Protein AF-A0AA39T0D4-F1 (afdb_monomer)

pLDDT: mean 77.13, std 17.24, range [27.09, 98.38]

Nearest PDB structures (foldseek):
  3tl8-assembly2_D  TM=9.000E-01  e=6.029E-22  Arabidopsis thaliana
  5lpy-assembly1_A  TM=8.935E-01  e=1.250E-21  Arabidopsis thaliana
  5lpz-assembly1_A  TM=9.012E-01  e=6.725E-21  Arabidopsis thaliana
  3ulz-assembly1_A  TM=8.848E-01  e=1.645E-19  Arabidopsis thaliana
  4gt4-assembly2_B  TM=6.375E-01  e=2.113E-09  Homo sapiens

Secondary structure (DSSP, 8-state):
-HHHHHHHHHHHHHHHHHHHHHHHHHHHHHHHHHTT-----EE--HHHHHHHTTTT-GGGEEEE-SSEEEEEEEETTEEEEEEEE-TTSTTHHHHHHHHHHHHTT---TTBPPEEEEE-SSSS-EEEE---SS-BHHHHHH-TTSTTS----HHHHHHHHHHHHHHHHHHHHSSSS-EE----SGGGEEE-TT--EEE--GGG-EEPPTT-S-EE----S-TTTS-HHHHHH-EE-HHHHHHHHHHHHHHHHH---SB-HHHHHTT---BHHHHHHHHHHTT-GGGGS-HHHHHHHTT-HHHHHHHHHHHHHHH--EEHHHHHH-TTSTT-PPPPHHHHHHHHHHHHHHHHHHHHSSSS-EE----SGGGEEE-TTS--EEE---TT-EEPPTT-SSEE-SS-S--STTS-HHHHHT-EE-HHHHHHHHHHHHHHHHH---S------S------HHHHHHHHHHHHT--EEEEE-SSSSSEEEEEE---

Sequence (490 aa):
MDSFLRKKEYWEKPKKLAFMKNGAILLEKLIASSDGKYNPIRSFSAKEMKRATNNYDAQKVIKTDSLYELYKGFLQDRPVSVMKFKADQGYAKEESFNNIVFASQMCQKNAMKLIGCCLETQLPILVFESIEYGTLADRIYSPRKPCFEPLLLKHRLKIAMEIANVVTYLHIGFTRPIVFRAIKPSNILFDEESVAKLFDFSLCMSIPEGETYIKDKVRGTPGLIAPEYMGKGVLNEKSDVFSFGVFLFVLLTGQRIADPARREAGDEYFLLDHVRKYNERKKFDEIIDPIIVGVVQSCQEKQKQLQDFKDLAWYNSTLADHIHSPHQPHFEPLLWTHRLKIASERADATAHLHIGFSRPIVFGDINPSKILLDENCNVAKLFDFSLAESIPKGETHINDAMPRCMSGYVAPECVYLGIVNEKCDVYGFGVLLFVLLTGRRILKISGHETGDDYWLLDYVNKYNENKQYCWRWTMSQNNGAISSFQGACL

Foldseek 3Di:
DVVVVVVVCVVVVLLVVQLVVQVVVLQVLLCVAPVVDFADADEDAPVQLCQFQVNVDPVQFLDDDPFWTWGFGAGPNATKIKIDTDPPDPLNQLLLSQQCNVLRRDPAPQAWHWHHWYRSDPHIMTITHDFDAGWQLCCLQVVPPPPDDHCAPVNLVQQLVSVVVRLVCQQPVDPFRKAQQEPDRNQWTAHPVRRTHGHRSSPIDTADPPDAWDQDDDDHDPLLADPCCVVGSTDHSLSVLSSSLLVLLCSFQSDDQFDPVCVVVVHGDGSVVVCVVCVVVVNNVVRGHPSHVVVQVVDPVSVVVSVVSNQSSQFSDFQCCQLQCPPDPPHDRDDLVLLVQLLVLLVVVLVCQQPVDPFRKFQLAQARRQWTAGPVSRDTDGDDSVVIDTADPPDQWDQAVDNPDPALLADPCCHPVVTGHSVRSVSSSVVRNVSSVPSDGQDDPDPDPDDDPQRPQNVVVVVCVVPVAPFDFDDDPPPRDRPDTDHDDD

Mean predicted aligned error: 14.92 Å

InterPro domains:
  IPR000719 Protein kinase domain [PF00069] (93-263)
  IPR000719 Protein kinase domain [PF00069] (341-445)
  IPR000719 Protein kinase domain [PS50011] (27-315)
  IPR011009 Protein kinase-like domain superfamily [SSF56112] (39-264)
  IPR011009 Protein kinase-like domain superfamily [SSF56112] (316-448)
  IPR045274 Receptor-like kinase WAK-like [PTHR27005] (13-313)

Solvent-accessible surface area (backbone atoms only — not comparable to full-atom values): 27218 Å² total; per-residue (Å²): 111,70,70,57,52,52,52,51,52,61,66,43,50,61,30,53,51,29,28,53,55,46,47,50,55,45,51,55,48,30,35,75,74,44,77,59,63,61,52,83,63,43,82,46,51,62,67,54,56,33,59,25,27,64,65,68,36,76,90,35,53,74,44,81,56,98,43,32,38,32,27,52,26,42,58,95,90,36,67,24,28,38,37,40,60,42,90,90,41,89,60,32,60,63,26,47,48,34,22,52,52,52,33,30,60,63,89,48,92,26,39,55,50,53,49,24,38,21,37,40,39,100,57,52,32,39,31,30,55,50,68,65,68,52,30,45,39,56,52,51,71,43,54,79,47,92,91,49,82,74,77,35,58,71,53,45,53,50,41,52,52,34,49,47,54,43,53,50,41,35,43,68,69,43,102,42,35,35,31,49,60,53,71,46,47,78,30,28,33,21,34,89,85,68,48,48,20,44,45,75,38,36,68,42,43,66,33,54,87,96,52,86,51,38,84,49,82,79,75,64,54,82,75,39,59,28,67,61,26,71,76,68,23,47,42,39,63,63,37,39,52,44,12,45,23,50,42,43,47,31,63,50,30,42,51,59,53,53,46,68,71,44,43,75,71,73,39,91,52,38,41,66,62,54,51,48,60,28,46,79,67,75,40,49,76,80,55,44,28,64,73,35,52,76,64,30,81,78,38,72,68,51,44,49,52,52,50,54,53,54,53,52,36,50,40,76,44,31,43,35,58,37,42,65,37,81,81,47,98,82,47,71,71,70,51,69,70,40,46,53,49,41,54,49,50,46,52,53,53,52,47,42,36,43,69,68,44,102,45,34,35,31,55,70,66,47,42,44,77,32,25,34,21,33,89,79,54,74,49,62,44,84,53,83,64,86,65,42,44,66,40,52,93,94,52,86,47,39,84,38,97,59,61,93,58,97,52,85,37,57,29,67,54,33,65,78,68,17,46,42,35,66,62,36,36,52,43,3,46,53,47,39,51,50,30,63,73,66,43,50,80,80,73,78,92,64,99,60,99,68,94,71,90,67,48,73,67,53,51,51,49,59,52,26,75,76,61,84,48,64,67,53,85,53,80,46,91,78,80,84,48,83,74,53,84,55,71,74,85,128

Radius of gyration: 26.79 Å; Cα contacts (8 Å, |Δi|>4): 760; chains: 1; bounding box: 59×56×99 Å

Structure (mmCIF, N/CA/C/O backbone):
data_AF-A0AA39T0D4-F1
#
_entry.id   AF-A0AA39T0D4-F1
#
loop_
_atom_site.group_PDB
_atom_site.id
_atom_site.type_symbol
_atom_site.label_atom_id
_atom_site.label_alt_id
_atom_site.label_comp_id
_atom_site.label_asym_id
_atom_site.label_entity_id
_atom_site.label_seq_id
_atom_site.pdbx_PDB_ins_code
_atom_site.Cartn_x
_atom_site.Cartn_y
_atom_site.Cartn_z
_atom_site.occupancy
_atom_site.B_iso_or_equiv
_atom_site.auth_seq_id
_atom_site.auth_comp_id
_atom_site.auth_asym_id
_atom_site.auth_atom_id
_atom_site.pdbx_PDB_model_num
ATOM 1 N N . MET A 1 1 ? 26.518 -5.401 -47.104 1.00 53.00 1 MET A N 1
ATOM 2 C CA . MET A 1 1 ? 26.714 -5.941 -45.736 1.00 53.00 1 MET A CA 1
ATOM 3 C C . MET A 1 1 ? 27.213 -4.861 -44.776 1.00 53.00 1 MET A C 1
ATOM 5 O O . MET A 1 1 ? 26.602 -4.642 -43.740 1.00 53.00 1 MET A O 1
ATOM 9 N N . ASP A 1 2 ? 28.230 -4.100 -45.176 1.00 59.28 2 ASP A N 1
ATOM 10 C CA . ASP A 1 2 ? 28.912 -3.102 -44.341 1.00 59.28 2 ASP A CA 1
ATOM 11 C C . ASP A 1 2 ? 28.057 -1.870 -43.944 1.00 59.28 2 ASP A C 1
ATOM 13 O O . ASP A 1 2 ? 28.110 -1.391 -42.814 1.00 59.28 2 ASP A O 1
ATOM 17 N N . SER A 1 3 ? 27.164 -1.392 -44.824 1.00 55.56 3 SER A N 1
ATOM 18 C CA . SER A 1 3 ? 26.207 -0.313 -44.493 1.00 55.56 3 SER A CA 1
ATOM 19 C C . SER A 1 3 ? 25.084 -0.760 -43.544 1.00 55.56 3 SER A C 1
ATOM 21 O O . SER A 1 3 ? 24.571 0.042 -42.764 1.00 55.56 3 SER A O 1
ATOM 23 N N . PHE A 1 4 ? 24.715 -2.044 -43.585 1.00 50.25 4 PHE A N 1
ATOM 24 C CA . PHE A 1 4 ? 23.708 -2.639 -42.706 1.00 50.25 4 PHE A CA 1
ATOM 25 C C . PHE A 1 4 ? 24.272 -2.861 -41.300 1.00 50.25 4 PHE A C 1
ATOM 27 O O . PHE A 1 4 ? 23.603 -2.554 -40.316 1.00 50.25 4 PHE A O 1
ATOM 34 N N . LEU A 1 5 ? 25.527 -3.314 -41.206 1.00 53.44 5 LEU A N 1
ATOM 35 C CA . LEU A 1 5 ? 26.251 -3.442 -39.941 1.00 53.44 5 LEU A CA 1
ATOM 36 C C . LEU A 1 5 ? 26.474 -2.074 -39.284 1.00 53.44 5 LEU A C 1
ATOM 38 O O . LEU A 1 5 ? 26.110 -1.913 -38.123 1.00 53.44 5 LEU A O 1
ATOM 42 N N . ARG A 1 6 ? 26.912 -1.057 -40.043 1.00 53.88 6 ARG A N 1
ATOM 43 C CA . ARG A 1 6 ? 27.035 0.326 -39.541 1.00 53.88 6 ARG A CA 1
ATOM 44 C C . ARG A 1 6 ? 25.703 0.913 -39.060 1.00 53.88 6 ARG A C 1
ATOM 46 O O . ARG A 1 6 ? 25.658 1.541 -38.006 1.00 53.88 6 ARG A O 1
ATOM 53 N N . LYS A 1 7 ? 24.596 0.678 -39.780 1.00 53.47 7 LYS A N 1
ATOM 54 C CA . LYS A 1 7 ? 23.250 1.089 -39.333 1.00 53.47 7 LYS A CA 1
ATOM 55 C C . LYS A 1 7 ? 22.827 0.361 -38.056 1.00 53.47 7 LYS A C 1
ATOM 57 O O . LYS A 1 7 ? 22.316 1.002 -37.144 1.00 53.47 7 LYS A O 1
ATOM 62 N N . LYS A 1 8 ? 23.044 -0.954 -37.967 1.00 55.91 8 LYS A N 1
ATOM 63 C CA . LYS A 1 8 ? 22.734 -1.748 -36.767 1.00 55.91 8 LYS A CA 1
ATOM 64 C C . LYS A 1 8 ? 23.518 -1.237 -35.555 1.00 55.91 8 LYS A C 1
ATOM 66 O O . LYS A 1 8 ? 22.934 -1.011 -34.505 1.00 55.91 8 LYS A O 1
ATOM 71 N N . GLU A 1 9 ? 24.810 -0.987 -35.722 1.00 58.66 9 GLU A N 1
ATOM 72 C CA . GLU A 1 9 ? 25.691 -0.485 -34.668 1.00 58.66 9 GLU A CA 1
ATOM 73 C C . GLU A 1 9 ? 25.306 0.932 -34.205 1.00 58.66 9 GLU A C 1
ATOM 75 O O . GLU A 1 9 ? 25.313 1.220 -33.009 1.00 58.66 9 GLU A O 1
ATOM 80 N N . TYR A 1 10 ? 24.878 1.798 -35.129 1.00 63.59 10 TYR A N 1
ATOM 81 C CA . TYR A 1 10 ? 24.365 3.135 -34.819 1.00 63.59 10 TYR A CA 1
ATOM 82 C C . TYR A 1 10 ? 23.100 3.102 -33.941 1.00 63.59 10 TYR A C 1
ATOM 84 O O . TYR A 1 10 ? 22.994 3.882 -32.999 1.00 63.59 10 TYR A O 1
ATOM 92 N N . TRP A 1 11 ? 22.168 2.173 -34.192 1.00 57.81 11 TRP A N 1
ATOM 93 C CA . TRP A 1 11 ? 20.933 2.028 -33.400 1.00 57.81 11 TRP A CA 1
ATOM 94 C C . TRP A 1 11 ? 21.120 1.279 -32.069 1.00 57.81 11 TRP A C 1
ATOM 96 O O . TRP A 1 11 ? 20.296 1.424 -31.165 1.00 57.81 11 TRP A O 1
ATOM 106 N N . GLU A 1 12 ? 22.185 0.488 -31.931 1.00 70.88 12 GLU A N 1
ATOM 107 C CA . GLU A 1 12 ? 22.509 -0.254 -30.704 1.00 70.88 12 GLU A CA 1
ATOM 108 C C . GLU A 1 12 ? 23.327 0.580 -29.701 1.00 70.88 12 GLU A C 1
ATOM 110 O O . GLU A 1 12 ? 23.185 0.403 -28.489 1.00 70.88 12 GLU A O 1
ATOM 115 N N . LYS A 1 13 ? 24.127 1.551 -30.170 1.00 76.62 13 LYS A N 1
ATOM 116 C CA . LYS A 1 13 ? 24.929 2.437 -29.304 1.00 76.62 13 LYS A CA 1
ATOM 117 C C . LYS A 1 13 ? 24.102 3.176 -28.231 1.00 76.62 13 LYS A C 1
ATOM 119 O O . LYS A 1 13 ? 24.486 3.096 -27.062 1.00 76.62 13 LYS A O 1
ATOM 124 N N . PRO A 1 14 ? 22.970 3.839 -28.548 1.00 80.06 14 PRO A N 1
ATOM 125 C CA . PRO A 1 14 ? 22.161 4.531 -27.541 1.00 80.06 14 PRO A CA 1
ATOM 126 C C . PRO A 1 14 ? 21.545 3.588 -26.503 1.00 80.06 14 PRO A C 1
ATOM 128 O O . PRO A 1 14 ? 21.518 3.920 -25.322 1.00 80.06 14 PRO A O 1
ATOM 131 N N . LYS A 1 15 ? 21.096 2.395 -26.922 1.00 83.12 15 LYS A N 1
ATOM 132 C CA . LYS A 1 15 ? 20.523 1.388 -26.014 1.00 83.12 15 LYS A CA 1
ATOM 133 C C . LYS A 1 15 ? 21.564 0.859 -25.042 1.00 83.12 15 LYS A C 1
ATOM 135 O O . LYS A 1 15 ? 21.300 0.781 -23.849 1.00 83.12 15 LYS A O 1
ATOM 140 N N . LYS A 1 16 ? 22.761 0.542 -25.546 1.00 86.00 16 LYS A N 1
ATOM 141 C CA . LYS A 1 16 ? 23.883 0.083 -24.722 1.00 86.00 16 LYS A CA 1
ATOM 142 C C . LYS A 1 16 ? 24.300 1.156 -23.715 1.00 86.00 16 LYS A C 1
ATOM 144 O O . LYS A 1 16 ? 24.549 0.837 -22.557 1.00 86.00 16 LYS A O 1
ATOM 149 N N . LEU A 1 17 ? 24.322 2.424 -24.129 1.00 88.56 17 LEU A N 1
ATOM 150 C CA . LEU A 1 17 ? 24.608 3.544 -23.231 1.00 88.56 17 LEU A CA 1
ATOM 151 C C . LEU A 1 17 ? 23.532 3.699 -22.145 1.00 88.56 17 LEU A C 1
ATOM 153 O O . LEU A 1 17 ? 23.874 3.848 -20.974 1.00 88.56 17 LEU A O 1
ATOM 157 N N . ALA A 1 18 ? 22.250 3.635 -22.518 1.00 90.94 18 ALA A N 1
ATOM 158 C CA . ALA A 1 18 ? 21.138 3.682 -21.570 1.00 90.94 18 ALA A CA 1
ATOM 159 C C . ALA A 1 18 ? 21.193 2.511 -20.582 1.00 90.94 18 ALA A C 1
ATOM 161 O O . ALA A 1 18 ? 21.116 2.739 -19.380 1.00 90.94 18 ALA A O 1
ATOM 162 N N . PHE A 1 19 ? 21.431 1.292 -21.072 1.00 93.25 19 PHE A N 1
ATOM 163 C CA . PHE A 1 19 ? 21.577 0.096 -20.247 1.00 93.25 19 PHE A CA 1
ATOM 164 C C . PHE A 1 19 ? 22.686 0.255 -19.204 1.00 93.25 19 PHE A C 1
ATOM 166 O O . PHE A 1 19 ? 22.437 0.046 -18.021 1.00 93.25 19 PHE A O 1
ATOM 173 N N . MET A 1 20 ? 23.884 0.687 -19.614 1.00 93.88 20 MET A N 1
ATOM 174 C CA . MET A 1 20 ? 25.002 0.889 -18.684 1.00 93.88 20 MET A CA 1
ATO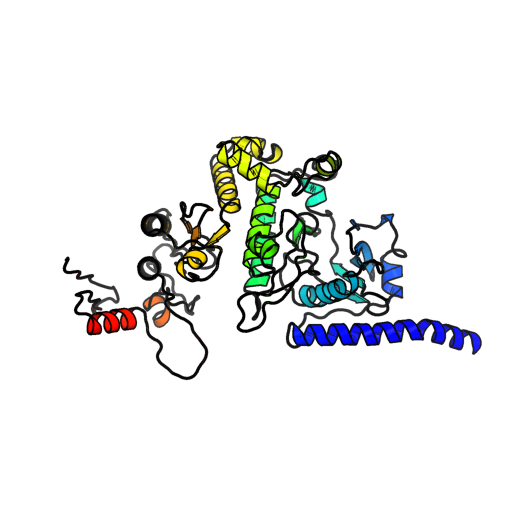M 175 C C . MET A 1 20 ? 24.698 1.986 -17.658 1.00 93.88 20 MET A C 1
ATOM 177 O O . MET A 1 20 ? 24.920 1.796 -16.466 1.00 93.88 20 MET A O 1
ATOM 181 N N . LYS A 1 21 ? 24.151 3.123 -18.105 1.00 95.06 21 LYS A N 1
ATOM 182 C CA . LYS A 1 21 ? 23.824 4.257 -17.232 1.00 95.06 21 LYS A CA 1
ATOM 183 C C . LYS A 1 21 ? 22.730 3.911 -16.223 1.00 95.06 21 LYS A C 1
ATOM 185 O O . LYS A 1 21 ? 22.869 4.197 -15.039 1.00 95.06 21 LYS A O 1
ATOM 190 N N . ASN A 1 22 ? 21.636 3.321 -16.691 1.00 95.94 22 ASN A N 1
ATOM 191 C CA . ASN A 1 22 ? 20.515 2.937 -15.845 1.00 95.94 22 ASN A CA 1
ATOM 192 C C . ASN A 1 22 ? 20.901 1.777 -14.922 1.00 95.94 22 ASN A C 1
ATOM 194 O O . ASN A 1 22 ? 20.525 1.786 -13.756 1.00 95.94 22 ASN A O 1
ATOM 198 N N . GLY A 1 23 ? 21.689 0.820 -15.417 1.00 95.69 23 GLY A N 1
ATOM 199 C CA . GLY A 1 23 ? 22.236 -0.276 -14.622 1.00 95.69 23 GLY A CA 1
ATOM 200 C C . GLY A 1 23 ? 23.109 0.216 -13.470 1.00 95.69 23 GLY A C 1
ATOM 201 O O . GLY A 1 23 ? 22.925 -0.248 -12.351 1.00 95.69 23 GLY A O 1
ATOM 202 N N . ALA A 1 24 ? 23.984 1.199 -13.711 1.00 95.94 24 ALA A N 1
ATOM 203 C CA . ALA A 1 24 ? 24.801 1.805 -12.659 1.00 95.94 24 ALA A CA 1
ATOM 204 C C . ALA A 1 24 ? 23.938 2.459 -11.564 1.00 95.94 24 ALA A C 1
ATOM 206 O O . ALA A 1 24 ? 24.092 2.133 -10.392 1.00 95.94 24 ALA A O 1
ATOM 207 N N . ILE A 1 25 ? 22.961 3.293 -11.951 1.00 96.06 25 ILE A N 1
ATOM 208 C CA . ILE A 1 25 ? 22.042 3.955 -11.004 1.00 96.06 25 ILE A CA 1
ATOM 209 C C . ILE A 1 25 ? 21.248 2.927 -10.187 1.00 96.06 25 ILE A C 1
ATOM 211 O O . ILE A 1 25 ? 21.079 3.081 -8.978 1.00 96.06 25 ILE A O 1
ATOM 215 N N . LEU A 1 26 ? 20.726 1.887 -10.846 1.00 96.06 26 LEU A N 1
ATOM 216 C CA . LEU A 1 26 ? 19.963 0.843 -10.172 1.00 96.06 26 LEU A CA 1
ATOM 217 C C . LEU A 1 26 ? 20.837 0.081 -9.170 1.00 96.06 26 LEU A C 1
ATOM 219 O O . LEU A 1 26 ? 20.406 -0.144 -8.043 1.00 96.06 26 LEU A O 1
ATOM 223 N N . LEU A 1 27 ? 22.056 -0.289 -9.569 1.00 94.88 27 LEU A N 1
ATOM 224 C CA . LEU A 1 27 ? 22.991 -1.014 -8.716 1.00 94.88 27 LEU A CA 1
ATOM 225 C C . LEU A 1 27 ? 23.374 -0.196 -7.477 1.00 94.88 27 LEU A C 1
ATOM 227 O O . LEU A 1 27 ? 23.291 -0.715 -6.368 1.00 94.88 27 LEU A O 1
ATOM 231 N N . GLU A 1 28 ? 23.715 1.084 -7.648 1.00 95.69 28 GLU A N 1
ATOM 232 C CA . GLU A 1 28 ? 24.007 2.000 -6.536 1.00 95.69 28 GLU A CA 1
ATOM 233 C C . GLU A 1 28 ? 22.840 2.068 -5.542 1.00 95.69 28 GLU A C 1
ATOM 235 O O . GLU A 1 28 ? 23.039 1.942 -4.333 1.00 95.69 28 GLU A O 1
ATOM 240 N N . LYS A 1 29 ? 21.603 2.199 -6.040 1.00 94.56 29 LYS A N 1
ATOM 241 C CA . LYS A 1 29 ? 20.411 2.243 -5.182 1.00 94.56 29 LYS A CA 1
ATOM 242 C C . LYS A 1 29 ? 20.121 0.915 -4.478 1.00 94.56 29 LYS A C 1
ATOM 244 O O . LYS A 1 29 ? 19.723 0.934 -3.317 1.00 94.56 29 LYS A O 1
ATOM 249 N N . LEU A 1 30 ? 20.310 -0.225 -5.145 1.00 92.75 30 LEU A N 1
ATOM 250 C CA . LEU A 1 30 ? 20.132 -1.548 -4.532 1.00 92.75 30 LEU A CA 1
ATOM 251 C C . LEU A 1 30 ? 21.148 -1.781 -3.408 1.00 92.75 30 LEU A C 1
ATOM 253 O O . LEU A 1 30 ? 20.776 -2.276 -2.341 1.00 92.75 30 LEU A O 1
ATOM 257 N N . ILE A 1 31 ? 22.405 -1.375 -3.617 1.00 91.25 31 ILE A N 1
ATOM 258 C CA . ILE A 1 31 ? 23.449 -1.417 -2.586 1.00 91.25 31 ILE A CA 1
ATOM 259 C C . ILE A 1 31 ? 23.049 -0.529 -1.406 1.00 91.25 31 ILE A C 1
ATOM 261 O O . ILE A 1 31 ? 22.980 -1.014 -0.285 1.00 91.25 31 ILE A O 1
ATOM 265 N N . ALA A 1 32 ? 22.680 0.730 -1.652 1.00 89.06 32 ALA A N 1
ATOM 266 C CA . ALA A 1 32 ? 22.291 1.652 -0.585 1.00 89.06 32 ALA A CA 1
ATOM 267 C C . ALA A 1 32 ? 21.042 1.191 0.199 1.00 89.06 32 ALA A C 1
ATOM 269 O O . ALA A 1 32 ? 20.961 1.363 1.417 1.00 89.06 32 ALA A O 1
ATOM 270 N N . SER A 1 33 ? 20.052 0.605 -0.484 1.00 86.25 33 SER A N 1
ATOM 271 C CA . SER A 1 33 ? 18.776 0.219 0.130 1.00 86.25 33 SER A CA 1
ATOM 272 C C . SER A 1 33 ? 18.805 -1.131 0.845 1.00 86.25 33 SER A C 1
ATOM 274 O O . SER A 1 33 ? 18.003 -1.317 1.759 1.00 86.25 33 SER A O 1
ATOM 276 N N . SER A 1 34 ? 19.646 -2.073 0.421 1.00 82.44 34 SER A N 1
ATOM 277 C CA . SER A 1 34 ? 19.504 -3.489 0.803 1.00 82.44 34 SER A CA 1
ATOM 278 C C . SER A 1 34 ? 20.825 -4.264 0.826 1.00 82.44 34 SER A C 1
ATOM 280 O O . SER A 1 34 ? 20.817 -5.491 0.753 1.00 82.44 34 SER A O 1
ATOM 282 N N . ASP A 1 35 ? 21.968 -3.571 0.841 1.00 83.75 35 ASP A N 1
ATOM 283 C CA . ASP A 1 35 ? 23.308 -4.162 0.689 1.00 83.75 35 ASP A CA 1
ATOM 284 C C . ASP A 1 35 ? 23.432 -5.041 -0.568 1.00 83.75 35 ASP A C 1
ATOM 286 O O . ASP A 1 35 ? 24.163 -6.030 -0.611 1.00 83.75 35 ASP A O 1
ATOM 290 N N . GLY A 1 36 ? 22.661 -4.703 -1.607 1.00 81.31 36 GLY A N 1
ATOM 291 C CA . GLY A 1 36 ? 22.601 -5.453 -2.857 1.00 81.31 36 GLY A CA 1
ATOM 292 C C . GLY A 1 36 ? 21.794 -6.754 -2.782 1.00 81.31 36 GLY A C 1
ATOM 293 O O . GLY A 1 36 ? 21.861 -7.542 -3.724 1.00 81.31 36 GLY A O 1
ATOM 294 N N . LYS A 1 37 ? 21.022 -6.994 -1.714 1.00 83.94 37 LYS A N 1
ATOM 295 C CA . LYS A 1 37 ? 20.130 -8.155 -1.586 1.00 83.94 37 LYS A CA 1
ATOM 296 C C . LYS A 1 37 ? 18.765 -7.862 -2.211 1.00 83.94 37 LYS A C 1
ATOM 298 O O . LYS A 1 37 ? 18.006 -7.038 -1.717 1.00 83.94 37 LYS A O 1
ATOM 303 N N . TYR A 1 38 ? 18.423 -8.581 -3.275 1.00 88.75 38 TYR A N 1
ATOM 304 C CA . TYR A 1 38 ? 17.131 -8.460 -3.955 1.00 88.75 38 TYR A CA 1
ATOM 305 C C . TYR A 1 38 ? 16.704 -9.796 -4.572 1.00 88.75 38 TYR A C 1
ATOM 307 O O . TYR A 1 38 ? 17.538 -10.659 -4.856 1.00 88.75 38 TYR A O 1
ATOM 315 N N . ASN A 1 39 ? 15.401 -9.974 -4.800 1.00 89.94 39 ASN A N 1
ATOM 316 C CA . ASN A 1 39 ? 14.890 -11.142 -5.514 1.00 89.94 39 ASN A CA 1
ATOM 317 C C . ASN A 1 39 ? 15.305 -11.081 -6.992 1.00 89.94 39 ASN A C 1
ATOM 319 O O . ASN A 1 39 ? 15.282 -9.995 -7.570 1.00 89.94 39 ASN A O 1
ATOM 323 N N . PRO A 1 40 ? 15.627 -12.214 -7.643 1.00 90.69 40 PRO A N 1
ATOM 324 C CA . PRO A 1 40 ? 16.089 -12.220 -9.030 1.00 90.69 40 PRO A CA 1
ATOM 325 C C . PRO A 1 40 ? 15.166 -11.448 -9.987 1.00 90.69 40 PRO A C 1
ATOM 327 O O . PRO A 1 40 ? 13.996 -11.792 -10.154 1.00 90.69 40 PRO A O 1
ATOM 330 N N . ILE A 1 41 ? 15.719 -10.429 -10.652 1.00 93.00 41 ILE A N 1
ATOM 331 C CA . ILE A 1 41 ? 15.016 -9.574 -11.619 1.00 93.00 41 ILE A CA 1
ATOM 332 C C . ILE A 1 41 ? 15.468 -9.971 -13.025 1.00 93.00 41 ILE A C 1
ATOM 334 O O . ILE A 1 41 ? 16.650 -9.860 -13.359 1.00 93.00 41 ILE A O 1
ATOM 338 N N . ARG A 1 42 ? 14.545 -10.412 -13.886 1.00 95.25 42 ARG A N 1
ATOM 339 C CA . ARG A 1 42 ? 14.885 -10.725 -15.281 1.00 95.25 42 ARG A CA 1
ATOM 340 C C . ARG A 1 42 ? 15.170 -9.441 -16.065 1.00 95.25 42 ARG A C 1
ATOM 342 O O . ARG A 1 42 ? 14.385 -8.495 -16.026 1.00 95.25 42 ARG A O 1
ATOM 349 N N . SER A 1 43 ? 16.267 -9.427 -16.820 1.00 96.19 43 SER A N 1
ATOM 350 C CA . SER A 1 43 ? 16.540 -8.362 -17.787 1.00 96.19 43 SER A CA 1
ATOM 351 C C . SER A 1 43 ? 15.783 -8.624 -19.090 1.00 96.19 43 SER A C 1
ATOM 353 O O . SER A 1 43 ? 15.829 -9.733 -19.628 1.00 96.19 43 SER A O 1
ATOM 355 N N . PHE A 1 44 ? 15.082 -7.607 -19.585 1.00 96.69 44 PHE A N 1
ATOM 356 C CA . PHE A 1 44 ? 14.371 -7.637 -20.861 1.00 96.69 44 PHE A CA 1
ATOM 357 C C . PHE A 1 44 ? 14.901 -6.567 -21.814 1.00 96.69 44 PHE A C 1
ATOM 359 O O . PHE A 1 44 ? 15.291 -5.479 -21.394 1.00 96.69 44 PHE A O 1
ATOM 366 N N . SER A 1 45 ? 14.837 -6.843 -23.115 1.00 96.12 45 SER A N 1
ATOM 367 C CA . SER A 1 45 ? 15.171 -5.865 -24.151 1.00 96.12 45 SER A CA 1
ATOM 368 C C . SER A 1 45 ? 14.002 -4.926 -24.465 1.00 96.12 45 SER A C 1
ATOM 370 O O . SER A 1 45 ? 12.822 -5.280 -24.361 1.00 96.12 45 SER A O 1
ATOM 372 N N . ALA A 1 46 ? 14.300 -3.731 -24.976 1.00 95.81 46 ALA A N 1
ATOM 373 C CA . ALA A 1 46 ? 13.285 -2.788 -25.452 1.00 95.81 46 ALA A CA 1
ATOM 374 C C . ALA A 1 46 ? 12.443 -3.376 -26.600 1.00 95.81 46 ALA A C 1
ATOM 376 O O . ALA A 1 46 ? 11.275 -3.018 -26.780 1.00 95.81 46 ALA A O 1
ATOM 377 N N . LYS A 1 47 ? 13.026 -4.297 -27.381 1.00 95.62 47 LYS A N 1
ATOM 378 C CA . LYS A 1 47 ? 12.334 -5.014 -28.458 1.00 95.62 47 LYS A CA 1
ATOM 379 C C . LYS A 1 47 ? 11.297 -5.991 -27.906 1.00 95.62 47 LYS A C 1
ATOM 381 O O . LYS A 1 47 ? 10.202 -6.068 -28.458 1.00 95.62 47 LYS A O 1
ATOM 386 N N . GLU A 1 48 ? 11.626 -6.718 -26.840 1.00 96.38 48 GLU A N 1
ATOM 387 C CA . GLU A 1 48 ? 10.675 -7.594 -26.148 1.00 96.38 48 GLU A CA 1
ATOM 388 C C . GLU A 1 48 ? 9.525 -6.789 -25.547 1.00 96.38 48 GLU A C 1
ATOM 390 O O . GLU A 1 48 ? 8.378 -7.148 -25.781 1.00 96.38 48 GLU A O 1
ATOM 395 N N . MET A 1 49 ? 9.802 -5.660 -24.884 1.00 97.62 49 MET A N 1
ATOM 396 C CA . MET A 1 49 ? 8.751 -4.809 -24.300 1.00 97.62 49 MET A CA 1
ATOM 397 C C . MET A 1 49 ? 7.779 -4.274 -25.356 1.00 97.62 49 MET A C 1
ATOM 399 O O . MET A 1 49 ? 6.563 -4.335 -25.171 1.00 97.62 49 MET A O 1
ATOM 403 N N . LYS A 1 50 ? 8.297 -3.818 -26.506 1.00 96.75 50 LYS A N 1
ATOM 404 C CA . LYS A 1 50 ? 7.456 -3.406 -27.640 1.00 96.75 50 LYS A CA 1
ATOM 405 C C . LYS A 1 50 ? 6.611 -4.557 -28.176 1.00 96.75 50 LYS A C 1
ATOM 407 O O . LYS A 1 50 ? 5.438 -4.359 -28.451 1.00 96.75 50 LYS A O 1
ATOM 412 N N . ARG A 1 51 ? 7.175 -5.755 -28.334 1.00 96.69 51 ARG A N 1
ATOM 413 C CA . ARG A 1 51 ? 6.411 -6.919 -28.817 1.00 96.69 51 ARG A CA 1
ATOM 414 C C . ARG A 1 51 ? 5.326 -7.327 -27.825 1.00 96.69 51 ARG A C 1
ATOM 416 O O . ARG A 1 51 ? 4.179 -7.481 -28.227 1.00 96.69 51 ARG A O 1
ATOM 423 N N . ALA A 1 52 ? 5.680 -7.432 -26.545 1.00 96.88 52 ALA A N 1
ATOM 424 C CA . ALA A 1 52 ? 4.779 -7.873 -25.488 1.00 96.88 52 ALA A CA 1
ATOM 425 C C . ALA A 1 52 ? 3.527 -6.997 -25.382 1.00 96.88 52 ALA A C 1
ATOM 427 O O . ALA A 1 52 ? 2.437 -7.504 -25.142 1.00 96.88 52 ALA A O 1
ATOM 428 N N . THR A 1 53 ? 3.678 -5.692 -25.606 1.00 96.94 53 THR A N 1
ATOM 429 C CA . THR A 1 53 ? 2.612 -4.689 -25.467 1.00 96.94 53 THR A CA 1
ATOM 430 C C . THR A 1 53 ? 1.932 -4.313 -26.786 1.00 96.94 53 THR A C 1
ATOM 432 O O . THR A 1 53 ? 1.146 -3.371 -26.806 1.00 96.94 53 THR A O 1
ATOM 435 N N . ASN A 1 54 ? 2.225 -5.004 -27.896 1.00 96.25 54 ASN A N 1
ATOM 436 C CA . ASN A 1 54 ? 1.787 -4.599 -29.242 1.00 96.25 54 ASN A CA 1
ATOM 437 C C . ASN A 1 54 ? 2.130 -3.128 -29.561 1.00 96.25 54 ASN A C 1
ATOM 439 O O . ASN A 1 54 ? 1.291 -2.337 -29.970 1.00 96.25 54 ASN A O 1
ATOM 443 N N . ASN A 1 55 ? 3.391 -2.761 -29.332 1.00 96.69 55 ASN A N 1
ATOM 444 C CA . ASN A 1 55 ? 3.922 -1.408 -29.470 1.00 96.69 55 ASN A CA 1
ATOM 445 C C . ASN A 1 55 ? 3.239 -0.379 -28.548 1.00 96.69 55 ASN A C 1
ATOM 447 O O . ASN A 1 55 ? 3.007 0.754 -28.960 1.00 96.69 55 ASN A O 1
ATOM 451 N N . TYR A 1 56 ? 2.994 -0.757 -27.287 1.00 96.38 56 TYR A N 1
ATOM 452 C CA . TYR A 1 56 ? 2.308 0.080 -26.294 1.00 96.38 56 TYR A CA 1
ATOM 453 C C . TYR A 1 56 ? 0.926 0.531 -26.782 1.00 96.38 56 TYR A C 1
ATOM 455 O O . TYR A 1 56 ? 0.601 1.715 -26.779 1.00 96.38 56 TYR A O 1
ATOM 463 N N . ASP A 1 57 ? 0.141 -0.438 -27.249 1.00 96.62 57 ASP A N 1
ATOM 464 C CA . ASP A 1 57 ? -1.210 -0.225 -27.753 1.00 96.62 57 ASP A CA 1
ATOM 465 C C . ASP A 1 57 ? -2.108 0.400 -26.674 1.00 96.62 57 ASP A C 1
ATOM 467 O O . ASP A 1 57 ? -2.257 -0.152 -25.579 1.00 96.62 57 ASP A O 1
ATOM 471 N N . ALA A 1 58 ? -2.725 1.540 -26.990 1.00 94.62 58 ALA A N 1
ATOM 472 C CA . ALA A 1 58 ? -3.605 2.264 -26.077 1.00 94.62 58 ALA A CA 1
ATOM 473 C C . ALA A 1 58 ? -4.824 1.427 -25.650 1.00 94.62 58 ALA A C 1
ATOM 475 O O . ALA A 1 58 ? -5.324 1.595 -24.541 1.00 94.62 58 ALA A O 1
ATOM 476 N N . GLN A 1 59 ? -5.269 0.479 -26.484 1.00 94.50 59 GLN A N 1
ATOM 477 C CA . GLN A 1 59 ? -6.373 -0.426 -26.144 1.00 94.50 59 GLN A CA 1
ATOM 478 C C . GLN A 1 59 ? -5.990 -1.461 -25.076 1.00 94.50 59 GLN A C 1
ATOM 480 O O . GLN A 1 59 ? -6.864 -2.085 -24.480 1.00 94.50 59 GLN A O 1
ATOM 485 N N . LYS A 1 60 ? -4.689 -1.651 -24.823 1.00 92.19 60 LYS A N 1
ATOM 486 C CA . LYS A 1 60 ? -4.167 -2.576 -23.807 1.00 92.19 60 LYS A CA 1
ATOM 487 C C . LYS A 1 60 ? -3.808 -1.885 -22.494 1.00 92.19 60 LYS A C 1
ATOM 489 O O . LYS A 1 60 ? -3.251 -2.536 -21.610 1.00 92.19 60 LYS A O 1
ATOM 494 N N . VAL A 1 61 ? -4.087 -0.590 -22.352 1.00 94.00 61 VAL A N 1
ATOM 495 C CA . VAL A 1 61 ? -3.851 0.137 -21.102 1.00 94.00 61 VAL A CA 1
ATOM 496 C C . VAL A 1 61 ? -4.829 -0.360 -20.043 1.00 94.00 61 VAL A C 1
ATOM 498 O O . VAL A 1 61 ? -6.042 -0.285 -20.207 1.00 94.00 61 VAL A O 1
ATOM 501 N N . ILE A 1 62 ? -4.280 -0.865 -18.942 1.00 91.19 62 ILE A N 1
ATOM 502 C CA . ILE A 1 62 ? -5.038 -1.307 -17.773 1.00 91.19 62 ILE A CA 1
ATOM 503 C C . ILE A 1 62 ? -5.266 -0.134 -16.819 1.00 91.19 62 ILE A C 1
ATOM 505 O O . ILE A 1 62 ? -6.353 0.035 -16.278 1.00 91.19 62 ILE A O 1
ATOM 509 N N . LYS A 1 63 ? -4.228 0.684 -16.612 1.00 90.88 63 LYS A N 1
ATOM 510 C CA . LYS A 1 63 ? -4.264 1.856 -15.733 1.00 90.88 63 LYS A CA 1
ATOM 511 C C . LYS A 1 63 ? -3.406 2.976 -16.308 1.00 90.88 63 LYS A C 1
ATOM 513 O O . LYS A 1 63 ? -2.257 2.753 -16.690 1.00 90.88 63 LYS A O 1
ATOM 518 N N . THR A 1 64 ? -3.940 4.191 -16.258 1.00 91.50 64 THR A N 1
ATOM 519 C CA . THR A 1 64 ? -3.188 5.428 -16.481 1.00 91.50 64 THR A CA 1
ATOM 520 C C . THR A 1 64 ? -2.956 6.122 -15.143 1.00 91.50 64 THR A C 1
ATOM 522 O O . THR A 1 64 ? -3.866 6.242 -14.320 1.00 91.50 64 THR A O 1
ATOM 525 N N . ASP A 1 65 ? -1.727 6.567 -14.916 1.00 89.88 65 ASP A N 1
ATOM 526 C CA . ASP A 1 65 ? -1.337 7.419 -13.797 1.00 89.88 65 ASP A CA 1
ATOM 527 C C . ASP A 1 65 ? -0.683 8.709 -14.330 1.00 89.88 65 ASP A C 1
ATOM 529 O O . ASP A 1 65 ? -0.462 8.854 -15.541 1.00 89.88 65 ASP A O 1
ATOM 533 N N . SER A 1 66 ? -0.391 9.679 -13.462 1.00 86.94 66 SER A N 1
ATOM 534 C CA . SER A 1 66 ? 0.262 10.924 -13.882 1.00 86.94 66 SER A CA 1
ATOM 535 C C . SER A 1 66 ? 1.685 10.670 -14.383 1.00 86.94 66 SER A C 1
ATOM 537 O O . SER A 1 66 ? 2.122 11.339 -15.316 1.00 86.94 66 SER A O 1
ATOM 539 N N . LEU A 1 67 ? 2.376 9.664 -13.834 1.00 91.06 67 LEU A N 1
ATOM 540 C CA . LEU A 1 67 ? 3.781 9.373 -14.142 1.00 91.06 67 LEU A CA 1
ATOM 541 C C . LEU A 1 67 ? 3.999 8.164 -15.053 1.00 91.06 67 LEU A C 1
ATOM 543 O O . LEU A 1 67 ? 5.070 8.045 -15.648 1.00 91.06 67 LEU A O 1
ATOM 547 N N . TYR A 1 68 ? 3.025 7.265 -15.181 1.00 94.69 68 TYR A N 1
ATOM 548 C CA . TYR A 1 68 ? 3.180 6.033 -15.955 1.00 94.69 68 TYR A CA 1
ATOM 549 C C . TYR A 1 68 ? 1.864 5.532 -16.549 1.00 94.69 68 TYR A C 1
ATOM 551 O O . TYR A 1 68 ? 0.770 5.987 -16.215 1.00 94.69 68 TYR A O 1
ATOM 559 N N . GLU A 1 69 ? 1.991 4.553 -17.434 1.00 95.75 69 GLU A N 1
ATOM 560 C CA . GLU A 1 69 ? 0.901 3.728 -17.941 1.00 95.75 69 GLU A CA 1
ATOM 561 C C . GLU A 1 69 ? 1.236 2.254 -17.718 1.00 95.75 69 GLU A C 1
ATOM 563 O O . GLU A 1 69 ? 2.378 1.824 -17.905 1.00 95.75 69 GLU A O 1
ATOM 568 N N . LEU A 1 70 ? 0.235 1.488 -17.297 1.00 96.44 70 LEU A N 1
ATOM 569 C CA . LEU A 1 70 ? 0.322 0.050 -17.091 1.00 96.44 70 LEU A CA 1
ATOM 570 C C . LEU A 1 70 ? -0.415 -0.658 -18.226 1.00 96.44 70 LEU A C 1
ATOM 572 O O . LEU A 1 70 ? -1.605 -0.427 -18.424 1.00 96.44 70 LEU A O 1
ATOM 576 N N . TYR A 1 71 ? 0.282 -1.527 -18.948 1.00 96.44 71 TYR A N 1
ATOM 577 C CA . TYR A 1 71 ? -0.221 -2.221 -20.130 1.00 96.44 71 TYR A CA 1
ATOM 578 C C . TYR A 1 71 ? -0.375 -3.719 -19.870 1.00 96.44 71 TYR A C 1
ATOM 580 O O . TYR A 1 71 ? 0.509 -4.333 -19.271 1.00 96.44 71 TYR A O 1
ATOM 588 N N . LYS A 1 72 ? -1.435 -4.334 -20.407 1.00 95.56 72 LYS A N 1
ATOM 589 C CA . LYS A 1 72 ? -1.532 -5.795 -20.535 1.00 95.56 72 LYS A CA 1
ATOM 590 C C . LYS A 1 72 ? -0.587 -6.241 -21.644 1.00 95.56 72 LYS A C 1
ATOM 592 O O . LYS A 1 72 ? -0.625 -5.714 -22.759 1.00 95.56 72 LYS A O 1
ATOM 597 N N . GLY A 1 73 ? 0.270 -7.207 -21.347 1.00 95.44 73 GLY A N 1
ATOM 598 C CA . GLY A 1 73 ? 1.237 -7.736 -22.297 1.00 95.44 73 GLY A CA 1
ATOM 599 C C . GLY A 1 73 ? 1.374 -9.249 -22.225 1.00 95.44 73 GLY A C 1
ATOM 600 O O . GLY A 1 73 ? 0.828 -9.895 -21.336 1.00 95.44 73 GLY A O 1
ATOM 601 N N . PHE A 1 74 ? 2.117 -9.804 -23.180 1.00 95.75 74 PHE A N 1
ATOM 602 C CA . PHE A 1 74 ? 2.423 -11.233 -23.246 1.00 95.75 74 PHE A CA 1
ATOM 603 C C . PHE A 1 74 ? 3.912 -11.454 -23.518 1.00 95.75 74 PHE A C 1
ATOM 605 O O . PHE A 1 74 ? 4.462 -10.929 -24.488 1.00 95.75 74 PHE A O 1
ATOM 612 N N . LEU A 1 75 ? 4.575 -12.239 -22.672 1.00 93.69 75 LEU A N 1
ATOM 613 C CA . LEU A 1 75 ? 5.977 -12.629 -22.821 1.00 93.69 75 LEU A CA 1
ATOM 614 C C . LEU A 1 75 ? 6.072 -14.149 -22.893 1.00 93.69 75 LEU A C 1
ATOM 616 O O . LEU A 1 75 ? 5.797 -14.817 -21.903 1.00 93.69 75 LEU A O 1
ATOM 620 N N . GLN A 1 76 ? 6.497 -14.690 -24.042 1.00 87.50 76 GLN A N 1
ATOM 621 C CA . GLN A 1 76 ? 6.608 -16.146 -24.253 1.00 87.50 76 GLN A CA 1
ATOM 622 C C . GLN A 1 76 ? 5.304 -16.871 -23.855 1.00 87.50 76 GLN A C 1
ATOM 624 O O . GLN A 1 76 ? 5.326 -17.791 -23.042 1.00 87.50 76 GLN A O 1
ATOM 629 N N . ASP A 1 77 ? 4.172 -16.361 -24.354 1.00 85.88 77 ASP A N 1
ATOM 630 C CA . ASP A 1 77 ? 2.806 -16.836 -24.076 1.00 85.88 77 ASP A CA 1
ATOM 631 C C . ASP A 1 77 ? 2.340 -16.739 -22.613 1.00 85.88 77 ASP A C 1
ATOM 633 O O . ASP A 1 77 ? 1.267 -17.223 -22.265 1.00 85.88 77 ASP A O 1
ATOM 637 N N . ARG A 1 78 ? 3.095 -16.049 -21.748 1.00 91.81 78 ARG A N 1
ATOM 638 C CA . ARG A 1 78 ? 2.676 -15.744 -20.374 1.00 91.81 78 ARG A CA 1
ATOM 639 C C . ARG A 1 78 ? 2.119 -14.325 -20.281 1.00 91.81 78 ARG A C 1
ATOM 641 O O . ARG A 1 78 ? 2.807 -13.395 -20.722 1.00 91.81 78 ARG A O 1
ATOM 648 N N . PRO A 1 79 ? 0.916 -14.126 -19.717 1.00 94.62 79 PRO A N 1
ATOM 649 C CA . PRO A 1 79 ? 0.381 -12.792 -19.491 1.00 94.62 79 PRO A CA 1
ATOM 650 C C . PRO A 1 79 ? 1.234 -12.056 -18.450 1.00 94.62 79 PRO A C 1
ATOM 652 O O . PRO A 1 79 ? 1.691 -12.640 -17.469 1.00 94.62 79 PRO A O 1
ATOM 655 N N . VAL A 1 80 ? 1.469 -10.768 -18.681 1.00 96.12 80 VAL A N 1
ATOM 656 C CA . VAL A 1 80 ? 2.251 -9.892 -17.798 1.00 96.12 80 VAL A CA 1
ATOM 657 C C . VAL A 1 80 ? 1.671 -8.484 -17.785 1.00 96.12 80 VAL A C 1
ATOM 659 O O . VAL A 1 80 ? 0.971 -8.079 -18.717 1.00 96.12 80 VAL A O 1
ATOM 662 N N . SER A 1 81 ? 2.028 -7.712 -16.763 1.00 97.00 81 SER A N 1
ATOM 663 C CA . SER A 1 81 ? 1.715 -6.284 -16.684 1.00 97.00 81 SER A CA 1
ATOM 664 C C . SER A 1 81 ? 2.984 -5.467 -16.919 1.00 97.00 81 SER A C 1
ATOM 666 O O . SER A 1 81 ? 3.974 -5.628 -16.207 1.00 97.00 81 SER A O 1
ATOM 668 N N . VAL A 1 82 ? 2.985 -4.597 -17.929 1.00 97.94 82 VAL A N 1
ATOM 669 C CA . VAL A 1 82 ? 4.155 -3.797 -18.323 1.00 97.94 82 VAL A CA 1
ATOM 670 C C . VAL A 1 82 ? 3.929 -2.342 -17.935 1.00 97.94 82 VAL A C 1
ATOM 672 O O . VAL A 1 82 ? 3.069 -1.674 -18.503 1.00 97.94 82 VAL A O 1
ATOM 675 N N . MET A 1 83 ? 4.704 -1.841 -16.977 1.00 97.69 83 MET A N 1
ATOM 676 C CA . MET A 1 83 ? 4.652 -0.451 -16.529 1.00 97.69 83 MET A CA 1
ATOM 677 C C . MET A 1 83 ? 5.679 0.382 -17.295 1.00 97.69 83 MET A C 1
ATOM 679 O O . MET A 1 83 ? 6.882 0.110 -17.257 1.00 97.69 83 MET A O 1
ATOM 683 N N . LYS A 1 84 ? 5.204 1.436 -17.957 1.00 96.88 84 LYS A N 1
ATOM 684 C CA . LYS A 1 84 ? 6.025 2.368 -18.726 1.00 96.88 84 LYS A CA 1
ATOM 685 C C . LYS A 1 84 ? 5.841 3.790 -18.209 1.00 96.88 84 LYS A C 1
ATOM 687 O O . LYS A 1 84 ? 4.742 4.337 -18.261 1.00 96.88 84 LYS A O 1
ATOM 692 N N . PHE A 1 85 ? 6.934 4.397 -17.763 1.00 95.75 85 PHE A N 1
ATOM 693 C CA . PHE A 1 85 ? 6.955 5.778 -17.289 1.00 95.75 85 PHE A CA 1
ATOM 694 C C . PHE A 1 85 ? 6.905 6.799 -18.436 1.00 95.75 85 PHE A C 1
ATOM 696 O O . PHE A 1 85 ? 7.430 6.565 -19.529 1.00 95.75 85 PHE A O 1
ATOM 703 N N . LYS A 1 86 ? 6.291 7.951 -18.160 1.00 92.25 86 LYS A N 1
ATOM 704 C CA . LYS A 1 86 ? 6.174 9.110 -19.051 1.00 92.25 86 LYS A CA 1
ATOM 705 C C . LYS A 1 86 ? 7.414 9.997 -18.885 1.00 92.25 86 LYS A C 1
ATOM 707 O O . LYS A 1 86 ? 7.734 10.437 -17.784 1.00 92.25 86 LYS A O 1
ATOM 712 N N . ALA A 1 87 ? 8.168 10.186 -19.968 1.00 80.50 87 ALA A N 1
ATOM 713 C CA . ALA A 1 87 ? 9.519 10.761 -19.924 1.00 80.50 87 ALA A CA 1
ATOM 714 C C . ALA A 1 87 ? 9.570 12.275 -19.638 1.00 80.50 87 ALA A C 1
ATOM 716 O O . ALA A 1 87 ? 10.629 12.797 -19.299 1.00 80.50 87 ALA A O 1
ATOM 717 N N . ASP A 1 88 ? 8.447 12.968 -19.789 1.00 76.94 88 ASP A N 1
ATOM 718 C CA . ASP A 1 88 ? 8.257 14.410 -19.620 1.00 76.94 88 ASP A CA 1
ATOM 719 C C . ASP A 1 88 ? 8.003 14.833 -18.161 1.00 76.94 88 ASP A C 1
ATOM 721 O O . ASP A 1 88 ? 7.954 16.024 -17.862 1.00 76.94 88 ASP A O 1
ATOM 725 N N . GLN A 1 89 ? 7.876 13.877 -17.237 1.00 74.50 89 GLN A N 1
ATOM 726 C CA . GLN A 1 89 ? 7.528 14.146 -15.843 1.00 74.50 89 GLN A CA 1
ATOM 727 C C . GLN A 1 89 ? 8.761 14.102 -14.927 1.00 74.50 89 GLN A C 1
ATOM 729 O O . GLN A 1 89 ? 9.462 13.093 -14.847 1.00 74.50 89 GLN A O 1
ATOM 734 N N . GLY A 1 90 ? 9.018 15.193 -14.194 1.00 76.31 90 GLY A N 1
ATOM 735 C CA . GLY A 1 90 ? 10.285 15.416 -13.475 1.00 76.31 90 GLY A CA 1
ATOM 736 C C . GLY A 1 90 ? 10.677 14.331 -12.460 1.00 76.31 90 GLY A C 1
ATOM 737 O O . GLY A 1 90 ? 11.859 14.012 -12.335 1.00 76.31 90 GLY A O 1
ATOM 738 N N . TYR A 1 91 ? 9.706 13.717 -11.779 1.00 85.75 91 TYR A N 1
ATOM 739 C CA . TYR A 1 91 ? 9.958 12.666 -10.782 1.00 85.75 91 TYR A CA 1
ATOM 740 C C . TYR A 1 91 ? 10.047 11.252 -11.369 1.00 85.75 91 TYR A C 1
ATOM 742 O O . TYR A 1 91 ? 10.583 10.355 -10.718 1.00 85.75 91 TYR A O 1
ATOM 750 N N . ALA A 1 92 ? 9.607 11.048 -12.617 1.00 89.31 92 ALA A N 1
ATOM 751 C CA . ALA A 1 92 ? 9.459 9.720 -13.213 1.00 89.31 92 ALA A CA 1
ATOM 752 C C . ALA A 1 92 ? 10.768 8.919 -13.229 1.00 89.31 92 ALA A C 1
ATOM 754 O O . ALA A 1 92 ? 10.762 7.702 -13.054 1.00 89.31 92 ALA A O 1
ATOM 755 N N . LYS A 1 93 ? 11.914 9.593 -13.388 1.00 92.62 93 LYS A N 1
ATOM 756 C CA . LYS A 1 93 ? 13.215 8.924 -13.338 1.00 92.62 93 LYS A CA 1
ATOM 757 C C . LYS A 1 93 ? 13.514 8.357 -11.956 1.00 92.62 93 LYS A C 1
ATOM 759 O O . LYS A 1 93 ? 13.817 7.175 -11.854 1.00 92.62 93 LYS A O 1
ATOM 764 N N . GLU A 1 94 ? 13.438 9.175 -10.914 1.00 92.81 94 GLU A N 1
ATOM 765 C CA . GLU A 1 94 ? 13.707 8.739 -9.542 1.00 92.81 94 GLU A CA 1
ATOM 766 C C . GLU A 1 94 ? 12.770 7.596 -9.135 1.00 92.81 94 GLU A C 1
ATOM 768 O O . GLU A 1 94 ? 13.240 6.555 -8.674 1.00 92.81 94 GLU A O 1
ATOM 773 N N . GLU A 1 95 ? 11.477 7.790 -9.390 1.00 94.25 95 GLU A N 1
ATOM 774 C CA . GLU A 1 95 ? 10.383 6.886 -9.044 1.00 94.25 95 GLU A CA 1
ATOM 775 C C . GLU A 1 95 ? 10.459 5.546 -9.780 1.00 94.25 95 GLU A C 1
ATOM 777 O O . GLU A 1 95 ? 10.253 4.499 -9.170 1.00 94.25 95 GLU A O 1
ATOM 782 N N . SER A 1 96 ? 10.867 5.543 -11.054 1.00 96.50 96 SER A N 1
ATOM 783 C CA . SER A 1 96 ? 11.064 4.298 -11.808 1.00 96.50 96 SER A CA 1
ATOM 784 C C . SER A 1 96 ? 12.136 3.393 -11.201 1.00 96.50 96 SER A C 1
ATOM 786 O O . SER A 1 96 ? 11.919 2.190 -11.062 1.00 96.50 96 SER A O 1
ATOM 788 N N . PHE A 1 97 ? 13.276 3.954 -10.783 1.00 96.69 97 PHE A N 1
ATOM 789 C CA . PHE A 1 97 ? 14.307 3.175 -10.096 1.00 96.69 97 PHE A CA 1
ATOM 790 C C . PHE A 1 97 ? 13.856 2.760 -8.703 1.00 96.69 97 PHE A C 1
ATOM 792 O O . PHE A 1 97 ? 14.133 1.641 -8.281 1.00 96.69 97 PHE A O 1
ATOM 799 N N . ASN A 1 98 ? 13.161 3.651 -7.999 1.00 95.81 98 ASN A N 1
ATOM 800 C CA . ASN A 1 98 ? 12.681 3.388 -6.653 1.00 95.81 98 ASN A CA 1
ATOM 801 C C . ASN A 1 98 ? 11.713 2.199 -6.618 1.00 95.81 98 ASN A C 1
ATOM 803 O O . ASN A 1 98 ? 11.864 1.290 -5.806 1.00 95.81 98 ASN A O 1
ATOM 807 N N . ASN A 1 99 ? 10.793 2.152 -7.581 1.00 97.50 99 ASN A N 1
ATOM 808 C CA . ASN A 1 99 ? 9.848 1.055 -7.720 1.00 97.50 99 ASN A CA 1
ATOM 809 C C . ASN A 1 99 ? 10.564 -0.281 -7.977 1.00 97.50 99 ASN A C 1
ATOM 811 O O . ASN A 1 99 ? 10.211 -1.280 -7.364 1.00 97.50 99 ASN A O 1
ATOM 815 N N . ILE A 1 100 ? 11.622 -0.306 -8.802 1.00 97.62 100 ILE A N 1
ATOM 816 C CA . ILE A 1 100 ? 12.435 -1.524 -8.991 1.00 97.62 100 ILE A CA 1
ATOM 817 C C . ILE A 1 100 ? 13.079 -1.950 -7.667 1.00 97.62 100 ILE A C 1
ATOM 819 O O . ILE A 1 100 ? 12.963 -3.110 -7.279 1.00 97.62 100 ILE A O 1
ATOM 823 N N . VAL A 1 101 ? 13.741 -1.019 -6.975 1.00 96.75 101 VAL A N 1
ATOM 824 C CA . VAL A 1 101 ? 14.480 -1.293 -5.733 1.00 96.75 101 VAL A CA 1
ATOM 825 C C . VAL A 1 101 ? 13.569 -1.917 -4.686 1.00 96.75 101 VAL A C 1
ATOM 827 O O . VAL A 1 101 ? 13.886 -2.984 -4.168 1.00 96.75 101 VAL A O 1
ATOM 830 N N . PHE A 1 102 ? 12.419 -1.307 -4.411 1.00 96.31 102 PHE A N 1
ATOM 831 C CA . PHE A 1 102 ? 11.523 -1.789 -3.365 1.00 96.31 102 PHE A CA 1
ATOM 832 C C . PHE A 1 102 ? 10.686 -2.991 -3.806 1.00 96.31 102 PHE A C 1
ATOM 834 O O . PHE A 1 102 ? 10.612 -3.969 -3.066 1.00 96.31 102 PHE A O 1
ATOM 841 N N . ALA A 1 103 ? 10.138 -3.004 -5.027 1.00 96.62 103 ALA A N 1
ATOM 842 C CA . ALA A 1 103 ? 9.356 -4.150 -5.499 1.00 96.62 103 ALA A CA 1
ATOM 843 C C . ALA A 1 103 ? 10.205 -5.427 -5.621 1.00 96.62 103 ALA A C 1
ATOM 845 O O . ALA A 1 103 ? 9.705 -6.525 -5.384 1.00 96.62 103 ALA A O 1
ATOM 846 N N . SER A 1 104 ? 11.500 -5.303 -5.936 1.00 95.44 104 SER A N 1
ATOM 847 C CA . SER A 1 104 ? 12.416 -6.450 -5.987 1.00 95.44 104 SER A CA 1
ATOM 848 C C . SER A 1 104 ? 12.704 -7.081 -4.624 1.00 95.44 104 SER A C 1
ATOM 850 O O . SER A 1 104 ? 13.145 -8.223 -4.571 1.00 95.44 104 SER A O 1
ATOM 852 N N . GLN A 1 105 ? 12.428 -6.385 -3.522 1.00 92.12 105 GLN A N 1
ATOM 853 C CA . GLN A 1 105 ? 12.607 -6.904 -2.165 1.00 92.12 105 GLN A CA 1
ATOM 854 C C . GLN A 1 105 ? 11.339 -7.590 -1.630 1.00 92.12 105 GLN A C 1
ATOM 856 O O . GLN A 1 105 ? 11.375 -8.237 -0.586 1.00 92.12 105 GLN A O 1
ATOM 861 N N . MET A 1 106 ? 10.207 -7.480 -2.333 1.00 90.31 106 MET A N 1
ATOM 862 C CA . MET A 1 106 ? 8.926 -7.987 -1.843 1.00 90.31 106 MET A CA 1
ATOM 863 C C . MET A 1 106 ? 8.824 -9.509 -1.971 1.00 90.31 106 MET A C 1
ATOM 865 O O . MET A 1 106 ? 8.875 -10.055 -3.071 1.00 90.31 106 MET A O 1
ATOM 869 N N . CYS A 1 107 ? 8.610 -10.185 -0.839 1.00 85.50 107 CYS A N 1
ATOM 870 C CA . CYS A 1 107 ? 8.329 -11.624 -0.759 1.00 85.50 107 CYS A CA 1
ATOM 871 C C . CYS A 1 107 ? 6.972 -11.906 -0.077 1.00 85.50 107 CYS A C 1
ATOM 873 O O . CYS A 1 107 ? 6.797 -12.898 0.624 1.00 85.50 107 CYS A O 1
ATOM 875 N N . GLN A 1 108 ? 6.002 -11.004 -0.247 1.00 86.38 108 GLN A N 1
ATOM 876 C CA . GLN A 1 108 ? 4.660 -11.134 0.326 1.00 86.38 108 GLN A CA 1
ATOM 877 C C . GLN A 1 108 ? 3.625 -11.469 -0.735 1.00 86.38 108 GLN A C 1
ATOM 879 O O . GLN A 1 108 ? 3.585 -10.842 -1.790 1.00 86.38 108 GLN A O 1
ATOM 884 N N . LYS A 1 109 ? 2.720 -12.404 -0.422 1.00 90.75 109 LYS A N 1
ATOM 885 C CA . LYS A 1 109 ? 1.672 -12.854 -1.356 1.00 90.75 109 LYS A CA 1
ATOM 886 C C . LYS A 1 109 ? 0.727 -11.731 -1.795 1.00 90.75 109 LYS A C 1
ATOM 888 O O . LYS A 1 109 ? 0.198 -11.786 -2.899 1.00 90.75 109 LYS A O 1
ATOM 893 N N . ASN A 1 110 ? 0.520 -10.736 -0.931 1.00 93.88 110 ASN A N 1
ATOM 894 C CA . ASN A 1 110 ? -0.357 -9.594 -1.172 1.00 93.88 110 ASN A CA 1
ATOM 895 C C . ASN A 1 110 ? 0.385 -8.396 -1.791 1.00 93.88 110 ASN A C 1
ATOM 897 O O . ASN A 1 110 ? -0.231 -7.360 -2.001 1.00 93.88 110 ASN A O 1
ATOM 901 N N . ALA A 1 111 ? 1.680 -8.503 -2.100 1.00 94.75 111 ALA A N 1
ATOM 902 C CA . ALA A 1 111 ? 2.414 -7.511 -2.884 1.00 94.75 111 ALA A CA 1
ATOM 903 C C . ALA A 1 111 ? 2.494 -7.966 -4.347 1.00 94.75 111 ALA A C 1
ATOM 905 O O . ALA A 1 111 ? 2.696 -9.150 -4.616 1.00 94.75 111 ALA A O 1
ATOM 906 N N . MET A 1 112 ? 2.348 -7.041 -5.297 1.00 94.75 112 MET A N 1
ATOM 907 C CA . MET A 1 112 ? 2.457 -7.373 -6.716 1.00 94.75 112 MET A CA 1
ATOM 908 C C . MET A 1 112 ? 3.899 -7.742 -7.073 1.00 94.75 112 MET A C 1
ATOM 910 O O . MET A 1 112 ? 4.822 -6.940 -6.909 1.00 94.75 112 MET A O 1
ATOM 914 N N . LYS A 1 113 ? 4.095 -8.953 -7.593 1.00 94.50 113 LYS A N 1
ATOM 915 C CA . LYS A 1 113 ? 5.427 -9.492 -7.865 1.00 94.50 113 LYS A CA 1
ATOM 916 C C . LYS A 1 113 ? 6.082 -8.833 -9.079 1.00 94.50 113 LYS A C 1
ATOM 918 O O . LYS A 1 113 ? 5.569 -8.909 -10.199 1.00 94.50 113 LYS A O 1
ATOM 923 N N . LEU A 1 114 ? 7.270 -8.260 -8.874 1.00 97.25 114 LEU A N 1
ATOM 924 C CA . LEU A 1 114 ? 8.152 -7.826 -9.957 1.00 97.25 114 LEU A CA 1
ATOM 925 C C . LEU A 1 114 ? 8.808 -9.053 -10.613 1.00 97.25 114 LEU A C 1
ATOM 927 O O . LEU A 1 114 ? 9.469 -9.847 -9.951 1.00 97.25 114 LEU A O 1
ATOM 931 N N . ILE A 1 115 ? 8.636 -9.201 -11.927 1.00 96.38 115 ILE A N 1
ATOM 932 C CA . ILE A 1 115 ? 9.262 -10.262 -12.733 1.00 96.38 115 ILE A CA 1
ATOM 933 C C . ILE A 1 115 ? 10.612 -9.793 -13.277 1.00 96.38 115 ILE A C 1
ATOM 935 O O . ILE A 1 115 ? 11.574 -10.560 -13.354 1.00 96.38 115 ILE A O 1
ATOM 939 N N . GLY A 1 116 ? 10.680 -8.540 -13.722 1.00 97.12 116 GLY A N 1
ATOM 940 C CA . GLY A 1 116 ? 11.856 -8.039 -14.409 1.00 97.12 116 GLY A CA 1
ATOM 941 C C . GLY A 1 116 ? 11.783 -6.568 -14.785 1.00 97.12 116 GLY A C 1
ATOM 942 O O . GLY A 1 116 ? 10.800 -5.881 -14.511 1.00 97.12 116 GLY A O 1
ATOM 943 N N . CYS A 1 117 ? 12.821 -6.089 -15.461 1.00 97.81 117 CYS A N 1
ATOM 944 C CA . CYS A 1 117 ? 12.846 -4.743 -16.021 1.00 97.81 117 CYS A CA 1
ATOM 945 C C . CYS A 1 117 ? 13.654 -4.672 -17.324 1.00 97.81 117 CYS A C 1
ATOM 947 O O . CYS A 1 117 ? 14.513 -5.509 -17.610 1.00 97.81 117 CYS A O 1
ATOM 949 N N . CYS A 1 118 ? 13.375 -3.646 -18.121 1.00 97.94 118 CYS A N 1
ATOM 950 C CA . CYS A 1 118 ? 14.161 -3.243 -19.277 1.00 97.94 118 CYS A CA 1
ATOM 951 C C . CYS A 1 118 ? 14.857 -1.917 -18.972 1.00 97.94 118 CYS A C 1
ATOM 953 O O . CYS A 1 118 ? 14.203 -0.926 -18.646 1.00 97.94 118 CYS A O 1
ATOM 955 N N . LEU A 1 119 ? 16.186 -1.909 -19.099 1.00 97.25 119 LEU A N 1
ATOM 956 C CA . LEU A 1 119 ? 17.044 -0.751 -18.820 1.00 97.25 119 LEU A CA 1
ATOM 957 C C . LEU A 1 119 ? 17.576 -0.077 -20.097 1.00 97.25 119 LEU A C 1
ATOM 959 O O . LEU A 1 119 ? 18.274 0.929 -20.010 1.00 97.25 119 LEU A O 1
ATOM 963 N N . GLU A 1 120 ? 17.243 -0.603 -21.280 1.00 96.19 120 GLU A N 1
ATOM 964 C CA . GLU A 1 120 ? 17.696 -0.101 -22.591 1.00 96.19 120 GLU A CA 1
ATOM 965 C C . GLU A 1 120 ? 16.994 1.196 -23.040 1.00 96.19 120 GLU A C 1
ATOM 967 O O . GLU A 1 120 ? 17.310 1.750 -24.096 1.00 96.19 120 GLU A O 1
ATOM 972 N N . THR A 1 121 ? 16.002 1.662 -22.283 1.00 94.06 121 THR A N 1
ATOM 973 C CA . THR A 1 121 ? 15.170 2.834 -22.585 1.00 94.06 121 THR A CA 1
ATOM 974 C C . THR A 1 121 ? 15.573 4.054 -21.754 1.00 94.06 121 THR A C 1
ATOM 976 O O . THR A 1 121 ? 16.332 3.948 -20.797 1.00 94.06 121 THR A O 1
ATOM 979 N N . GLN A 1 122 ? 15.075 5.245 -22.115 1.00 92.38 122 GLN A N 1
ATOM 980 C CA . GLN A 1 122 ? 15.380 6.489 -21.386 1.00 92.38 122 GLN A CA 1
ATOM 981 C C . GLN A 1 122 ? 15.033 6.389 -19.894 1.00 92.38 122 GLN A C 1
ATOM 983 O O . GLN A 1 122 ? 15.834 6.792 -19.053 1.00 92.38 122 GLN A O 1
ATOM 988 N N . LEU A 1 123 ? 13.854 5.843 -19.594 1.00 95.38 123 LEU A N 1
ATOM 989 C CA . LEU A 1 123 ? 13.430 5.436 -18.259 1.00 95.38 123 LEU A CA 1
ATOM 990 C C . LEU A 1 123 ? 13.247 3.915 -18.245 1.00 95.38 123 LEU A C 1
ATOM 992 O O . LEU A 1 123 ? 12.792 3.381 -19.264 1.00 95.38 123 LEU A O 1
ATOM 996 N N . PRO A 1 124 ? 13.572 3.222 -17.142 1.00 97.00 124 PRO A N 1
ATOM 997 C CA . PRO A 1 124 ? 13.276 1.807 -16.983 1.00 97.00 124 PRO A CA 1
ATOM 998 C C . PRO A 1 124 ? 11.810 1.464 -17.275 1.00 97.00 124 PRO A C 1
ATOM 1000 O O . PRO A 1 124 ? 10.896 2.202 -16.906 1.00 97.00 124 PRO A O 1
ATOM 1003 N N . ILE A 1 125 ? 11.591 0.320 -17.922 1.00 98.25 125 ILE A N 1
ATOM 1004 C CA . ILE A 1 125 ? 10.263 -0.287 -18.091 1.00 98.25 125 ILE A CA 1
ATOM 1005 C C . ILE A 1 125 ? 10.197 -1.498 -17.172 1.00 98.25 125 ILE A C 1
ATOM 1007 O O . ILE A 1 125 ? 11.089 -2.343 -17.209 1.00 98.25 125 ILE A O 1
ATOM 1011 N N . LEU A 1 126 ? 9.160 -1.583 -16.348 1.00 98.38 126 LEU A N 1
ATOM 1012 C CA . LEU A 1 126 ? 9.022 -2.635 -15.346 1.00 98.38 126 LEU A CA 1
ATOM 1013 C C . LEU A 1 126 ? 8.022 -3.683 -15.828 1.00 98.38 126 LEU A C 1
ATOM 1015 O O . LEU A 1 126 ? 7.049 -3.365 -16.511 1.00 98.38 126 LEU A O 1
ATOM 1019 N N . VAL A 1 127 ? 8.266 -4.937 -15.460 1.00 98.19 127 VAL A N 1
ATOM 1020 C CA . VAL A 1 127 ? 7.409 -6.074 -15.795 1.00 98.19 127 VAL A CA 1
ATOM 1021 C C . VAL A 1 127 ? 6.994 -6.758 -14.507 1.00 98.19 127 VAL A C 1
ATOM 1023 O O . VAL A 1 127 ? 7.840 -7.254 -13.764 1.00 98.19 127 VAL A O 1
ATOM 1026 N N . PHE A 1 128 ? 5.693 -6.809 -14.270 1.00 97.00 128 PHE A N 1
ATOM 1027 C CA . PHE A 1 128 ? 5.069 -7.448 -13.121 1.00 97.00 128 PHE A CA 1
ATOM 1028 C C . PHE A 1 128 ? 4.224 -8.648 -13.560 1.00 97.00 128 PHE A C 1
ATOM 1030 O O . PHE A 1 128 ? 3.975 -8.848 -14.756 1.00 97.00 128 PHE A O 1
ATOM 1037 N N . GLU A 1 129 ? 3.773 -9.434 -12.585 1.00 94.56 129 GLU A N 1
ATOM 1038 C CA . GLU A 1 129 ? 2.758 -10.472 -12.793 1.00 94.56 129 GLU A CA 1
ATOM 1039 C C . GLU A 1 129 ? 1.468 -9.936 -13.443 1.00 94.56 129 GLU A C 1
ATOM 1041 O O . GLU A 1 129 ? 1.222 -8.725 -13.504 1.00 94.56 129 GLU A O 1
ATOM 1046 N N . SER A 1 130 ? 0.676 -10.837 -14.026 1.00 92.81 130 SER A N 1
ATOM 1047 C CA . SER A 1 130 ? -0.596 -10.485 -14.658 1.00 92.81 130 SER A CA 1
ATOM 1048 C C . SER A 1 130 ? -1.622 -10.007 -13.630 1.00 92.81 130 SER A C 1
ATOM 1050 O O . SER A 1 130 ? -1.608 -10.403 -12.468 1.00 92.81 130 SER A O 1
ATOM 1052 N N . ILE A 1 131 ? -2.532 -9.148 -14.088 1.00 90.19 131 ILE A N 1
ATOM 1053 C CA . ILE A 1 131 ? -3.738 -8.748 -13.358 1.00 90.19 131 ILE A CA 1
ATOM 1054 C C . ILE A 1 131 ? -4.952 -9.001 -14.235 1.00 90.19 131 ILE A C 1
ATOM 1056 O O . ILE A 1 131 ? -4.865 -8.870 -15.460 1.00 90.19 131 ILE A O 1
ATOM 1060 N N . GLU A 1 132 ? -6.078 -9.319 -13.603 1.00 81.62 132 GLU A N 1
ATOM 1061 C CA . GLU A 1 132 ? -7.287 -9.710 -14.332 1.00 81.62 132 GLU A CA 1
ATOM 1062 C C . GLU A 1 132 ? -8.477 -8.792 -14.025 1.00 81.62 132 GLU A C 1
ATOM 1064 O O . GLU A 1 132 ? -9.151 -8.340 -14.949 1.00 81.62 132 GLU A O 1
ATOM 1069 N N . TYR A 1 133 ? -8.687 -8.400 -12.762 1.00 81.62 133 TYR A N 1
ATOM 1070 C CA . TYR A 1 133 ? -9.894 -7.656 -12.353 1.00 81.62 133 TYR A CA 1
ATOM 1071 C C . TYR A 1 133 ? -9.679 -6.156 -12.094 1.00 81.62 133 TYR A C 1
ATOM 1073 O O . TYR A 1 133 ? -10.416 -5.543 -11.319 1.00 81.62 133 TYR A O 1
ATOM 1081 N N . GLY A 1 134 ? -8.683 -5.556 -12.753 1.00 86.88 134 GLY A N 1
ATOM 1082 C CA . GLY A 1 134 ? -8.409 -4.117 -12.675 1.00 86.88 134 GLY A CA 1
ATOM 1083 C C . GLY A 1 134 ? -8.027 -3.641 -11.269 1.00 8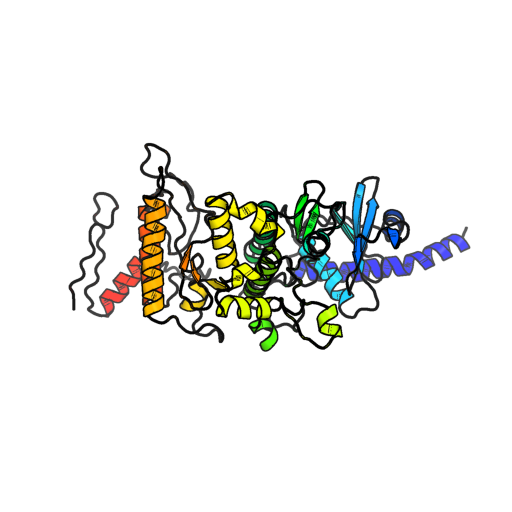6.88 134 GLY A C 1
ATOM 1084 O O . GLY A 1 134 ? -7.423 -4.382 -10.490 1.00 86.88 134 GLY A O 1
ATOM 1085 N N . THR A 1 135 ? -8.351 -2.383 -10.955 1.00 92.25 135 THR A N 1
ATOM 1086 C CA . THR A 1 135 ? -8.052 -1.764 -9.654 1.00 92.25 135 THR A CA 1
ATOM 1087 C C . THR A 1 135 ? -9.249 -1.808 -8.704 1.00 92.25 135 THR A C 1
ATOM 1089 O O . THR A 1 135 ? -10.410 -1.869 -9.112 1.00 92.25 135 THR A O 1
ATOM 1092 N N . LEU A 1 136 ? -8.998 -1.670 -7.402 1.00 93.25 136 LEU A N 1
ATOM 1093 C CA . LEU A 1 136 ? -10.060 -1.445 -6.422 1.00 93.25 136 LEU A CA 1
ATOM 1094 C C . LEU A 1 136 ? -10.827 -0.146 -6.695 1.00 93.25 136 LEU A C 1
ATOM 1096 O O . LEU A 1 136 ? -12.033 -0.112 -6.468 1.00 93.25 136 LEU A O 1
ATOM 1100 N N . ALA A 1 137 ? -10.171 0.893 -7.223 1.00 91.44 137 ALA A N 1
ATOM 1101 C CA . ALA A 1 137 ? -10.851 2.122 -7.635 1.00 91.44 137 ALA A CA 1
ATOM 1102 C C . ALA A 1 137 ? -11.942 1.851 -8.689 1.00 91.44 137 ALA A C 1
ATOM 1104 O O . ALA A 1 137 ? -13.041 2.396 -8.573 1.00 91.44 137 ALA A O 1
ATOM 1105 N N . ASP A 1 138 ? -11.673 0.976 -9.665 1.00 87.12 138 ASP A N 1
ATOM 1106 C CA . ASP A 1 138 ? -12.648 0.590 -10.695 1.00 87.12 138 ASP A CA 1
ATOM 1107 C C . ASP A 1 138 ? -13.866 -0.110 -10.087 1.00 87.12 138 ASP A C 1
ATOM 1109 O O . ASP A 1 138 ? -15.003 0.150 -10.483 1.00 87.12 138 ASP A O 1
ATOM 1113 N N . ARG A 1 139 ? -13.629 -0.976 -9.097 1.00 86.75 139 ARG A N 1
ATOM 1114 C CA . ARG A 1 139 ? -14.678 -1.778 -8.456 1.00 86.75 139 ARG A CA 1
ATOM 1115 C C . ARG A 1 139 ? -15.502 -0.989 -7.444 1.00 86.75 139 ARG A C 1
ATOM 1117 O O . ARG A 1 139 ? -16.706 -1.207 -7.348 1.00 86.75 139 ARG A O 1
ATOM 1124 N N . ILE A 1 140 ? -14.870 -0.095 -6.683 1.00 87.81 140 ILE A N 1
ATOM 1125 C CA . ILE A 1 140 ? -15.528 0.614 -5.580 1.00 87.81 140 ILE A CA 1
ATOM 1126 C C . ILE A 1 140 ? -16.229 1.898 -6.039 1.00 87.81 140 ILE A C 1
ATOM 1128 O O . ILE A 1 140 ? -17.325 2.184 -5.573 1.00 87.81 140 ILE A O 1
ATOM 1132 N N . TYR A 1 141 ? -15.660 2.636 -7.001 1.00 86.25 141 TYR A N 1
ATOM 1133 C CA . TYR A 1 141 ? -16.247 3.892 -7.492 1.00 86.25 141 TYR A CA 1
ATOM 1134 C C . TYR A 1 141 ? -17.146 3.713 -8.715 1.00 86.25 141 TYR A C 1
ATOM 1136 O O . TYR A 1 141 ? -17.816 4.654 -9.139 1.00 86.25 141 TYR A O 1
ATOM 1144 N N . SER A 1 142 ? -17.142 2.536 -9.340 1.00 75.62 142 SER A N 1
ATOM 1145 C CA . SER A 1 142 ? -18.021 2.212 -10.469 1.00 75.62 142 SER A CA 1
ATOM 1146 C C . SER A 1 142 ? -18.695 0.848 -10.282 1.00 75.62 142 SER A C 1
ATOM 1148 O O . SER A 1 142 ? -18.614 -0.004 -11.169 1.00 75.62 142 SER A O 1
ATOM 1150 N N . PRO A 1 143 ? -19.425 0.640 -9.166 1.00 58.25 143 PRO A N 1
ATOM 1151 C CA . PRO A 1 143 ? -19.972 -0.665 -8.779 1.00 58.25 143 PRO A CA 1
ATOM 1152 C C . PRO A 1 143 ? -21.079 -1.182 -9.713 1.00 58.25 143 PRO A C 1
ATOM 1154 O O . PRO A 1 143 ? -21.550 -2.298 -9.544 1.00 58.25 143 PRO A O 1
ATOM 1157 N N . ARG A 1 144 ? -21.525 -0.371 -10.685 1.00 54.34 144 ARG A N 1
ATOM 1158 C CA . ARG A 1 144 ? -22.586 -0.705 -11.652 1.00 54.34 144 ARG A CA 1
ATOM 1159 C C . ARG A 1 144 ? -22.060 -1.123 -13.027 1.00 54.34 144 ARG A C 1
ATOM 1161 O O . ARG A 1 144 ? -22.854 -1.277 -13.952 1.00 54.34 144 ARG A O 1
ATOM 1168 N N . 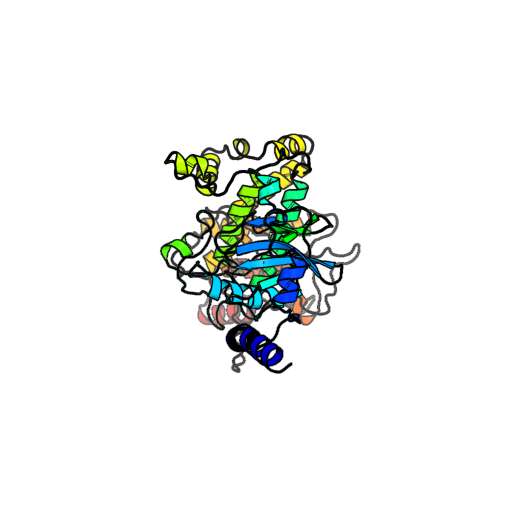LYS A 1 145 ? -20.742 -1.283 -13.201 1.00 62.44 145 LYS A N 1
ATOM 1169 C CA . LYS A 1 145 ? -20.222 -1.931 -14.413 1.00 62.44 145 LYS A CA 1
ATOM 1170 C C . LYS A 1 145 ? -20.697 -3.396 -14.404 1.00 62.44 145 LYS A C 1
ATOM 1172 O O . LYS A 1 145 ? -20.430 -4.072 -13.415 1.00 62.44 145 LYS A O 1
ATOM 1177 N N . PRO A 1 146 ? -21.347 -3.899 -15.475 1.00 54.38 146 PRO A N 1
ATOM 1178 C CA . PRO A 1 146 ? -21.949 -5.242 -15.504 1.00 54.38 146 PRO A CA 1
ATOM 1179 C C . PRO A 1 146 ? -20.979 -6.382 -15.169 1.00 54.38 146 PRO A C 1
ATOM 1181 O O . PRO A 1 146 ? -21.400 -7.472 -14.810 1.00 54.38 146 PRO A O 1
ATOM 1184 N N . CYS A 1 147 ? -19.679 -6.129 -15.312 1.00 60.56 147 CYS A N 1
ATOM 1185 C CA . CYS A 1 147 ? -18.619 -7.118 -15.195 1.00 60.56 147 CYS A CA 1
ATOM 1186 C C . CYS A 1 147 ? -18.113 -7.337 -13.757 1.00 60.56 147 CYS A C 1
ATOM 1188 O O . CYS A 1 147 ? -17.218 -8.157 -13.572 1.00 60.56 147 CYS A O 1
ATOM 1190 N N . PHE A 1 148 ? -18.604 -6.595 -12.754 1.00 68.31 148 PHE A N 1
ATOM 1191 C CA . PHE A 1 148 ? -18.111 -6.704 -11.378 1.00 68.31 148 PHE A CA 1
ATOM 1192 C C . PHE A 1 148 ? -19.219 -7.031 -10.381 1.00 68.31 148 PHE A C 1
ATOM 1194 O O . PHE A 1 148 ? -20.192 -6.293 -10.246 1.00 68.31 148 PHE A O 1
ATOM 1201 N N . GLU A 1 149 ? -19.001 -8.091 -9.604 1.00 73.94 149 GLU A N 1
ATOM 1202 C CA . GLU A 1 149 ? -19.817 -8.393 -8.429 1.00 73.94 149 GLU A CA 1
ATOM 1203 C C . GLU A 1 149 ? -19.706 -7.282 -7.366 1.00 73.94 149 GLU A C 1
ATOM 1205 O O . GLU A 1 149 ? -18.594 -6.778 -7.123 1.00 73.94 149 GLU A O 1
ATOM 1210 N N . PRO A 1 150 ? -20.812 -6.931 -6.674 1.00 78.56 150 PRO A N 1
ATOM 1211 C CA . PRO A 1 150 ? -20.797 -5.943 -5.603 1.00 78.56 150 PRO A CA 1
ATOM 1212 C C . PRO A 1 150 ? -19.792 -6.285 -4.494 1.00 78.56 150 PRO A C 1
ATOM 1214 O O . PRO A 1 150 ? -19.759 -7.390 -3.940 1.00 78.56 150 PRO A O 1
ATOM 1217 N N . LEU A 1 151 ? -18.990 -5.296 -4.092 1.00 85.44 151 LEU A N 1
ATOM 1218 C CA . LEU A 1 151 ? -18.059 -5.433 -2.972 1.00 85.44 151 LEU A CA 1
ATOM 1219 C C . LEU A 1 151 ? -18.808 -5.383 -1.632 1.00 85.44 151 LEU A C 1
ATOM 1221 O O . LEU A 1 151 ? -18.896 -4.336 -0.994 1.00 85.44 151 LEU A O 1
ATOM 1225 N N . LEU A 1 152 ? -19.346 -6.528 -1.208 1.00 84.50 152 LEU A N 1
ATOM 1226 C CA . LEU A 1 152 ? -19.934 -6.735 0.124 1.00 84.50 152 LEU A CA 1
ATOM 1227 C C . LEU A 1 152 ? -18.910 -6.559 1.263 1.00 84.50 152 LEU A C 1
ATOM 1229 O O . LEU A 1 152 ? -17.703 -6.667 1.036 1.00 84.50 152 LEU A O 1
ATOM 1233 N N . LEU A 1 153 ? -19.394 -6.405 2.508 1.00 79.75 153 LEU A N 1
ATOM 1234 C CA . LEU A 1 153 ? -18.561 -6.213 3.711 1.00 79.75 153 LEU A CA 1
ATOM 1235 C C . LEU A 1 153 ? -17.396 -7.205 3.806 1.00 79.75 153 LEU A C 1
ATOM 1237 O O . LEU A 1 153 ? -16.251 -6.803 3.979 1.00 79.75 153 LEU A O 1
ATOM 1241 N N . LYS A 1 154 ? -17.687 -8.501 3.626 1.00 80.56 154 LYS A N 1
ATOM 1242 C CA . LYS A 1 154 ? -16.689 -9.579 3.709 1.00 80.56 154 LYS A CA 1
ATOM 1243 C C . LYS A 1 154 ? -15.524 -9.382 2.734 1.00 80.56 154 LYS A C 1
ATOM 1245 O O . LYS A 1 154 ? -14.381 -9.651 3.083 1.00 80.56 154 LYS A O 1
ATOM 1250 N N . HIS A 1 155 ? -15.804 -8.887 1.526 1.00 85.88 155 HIS A N 1
ATOM 1251 C CA . HIS A 1 155 ? -14.778 -8.643 0.517 1.00 85.88 155 HIS A CA 1
ATOM 1252 C C . HIS A 1 155 ? -13.919 -7.443 0.915 1.00 85.88 155 HIS A C 1
ATOM 1254 O O . HIS A 1 155 ? -12.702 -7.497 0.790 1.00 85.88 155 HIS A O 1
ATOM 1260 N N . ARG A 1 156 ? -14.537 -6.381 1.449 1.00 87.50 156 ARG A N 1
ATOM 1261 C CA . ARG A 1 156 ? -13.821 -5.176 1.892 1.00 87.50 156 ARG A CA 1
ATOM 1262 C C . ARG A 1 156 ? -12.938 -5.438 3.110 1.00 87.50 156 ARG A C 1
ATOM 1264 O O . ARG A 1 156 ? -11.803 -4.979 3.123 1.00 87.50 156 ARG A O 1
ATOM 1271 N N . LEU A 1 157 ? -13.414 -6.232 4.072 1.00 80.19 157 LEU A N 1
ATOM 1272 C CA . LEU A 1 157 ? -12.615 -6.688 5.215 1.00 80.19 157 LEU A CA 1
ATOM 1273 C C . LEU A 1 157 ? -11.433 -7.558 4.771 1.00 80.19 157 LEU A C 1
ATOM 1275 O O . LEU A 1 157 ? -10.314 -7.337 5.225 1.00 80.19 157 LEU A O 1
ATOM 1279 N N . LYS A 1 158 ? -11.658 -8.497 3.836 1.00 85.12 158 LYS A N 1
ATOM 1280 C CA . LYS A 1 158 ? -10.579 -9.300 3.239 1.00 85.12 158 LYS A CA 1
ATOM 1281 C C . LYS A 1 158 ? -9.517 -8.400 2.601 1.00 85.12 158 LYS A C 1
ATOM 1283 O O . LYS A 1 158 ? -8.343 -8.557 2.909 1.00 85.12 158 LYS A O 1
ATOM 1288 N N . ILE A 1 159 ? -9.929 -7.426 1.788 1.00 87.88 159 ILE A N 1
ATOM 1289 C CA . ILE A 1 159 ? -9.016 -6.460 1.159 1.00 87.88 159 ILE A CA 1
ATOM 1290 C C . ILE A 1 159 ? -8.250 -5.658 2.220 1.00 87.88 159 ILE A C 1
ATOM 1292 O O . ILE A 1 159 ? -7.033 -5.545 2.123 1.00 87.88 159 ILE A O 1
ATOM 1296 N N . ALA A 1 160 ? -8.926 -5.124 3.243 1.00 84.31 160 ALA A N 1
ATOM 1297 C CA . ALA A 1 160 ? -8.273 -4.374 4.318 1.00 84.31 160 ALA A CA 1
ATOM 1298 C C . ALA A 1 160 ? -7.176 -5.206 5.000 1.00 84.31 160 ALA A C 1
ATOM 1300 O O . ALA A 1 160 ? -6.051 -4.737 5.140 1.00 84.31 160 ALA A O 1
ATOM 1301 N N . MET A 1 161 ? -7.483 -6.455 5.353 1.00 83.81 161 MET A N 1
ATOM 1302 C CA . MET A 1 161 ? -6.532 -7.387 5.959 1.00 83.81 161 MET A CA 1
ATOM 1303 C C . MET A 1 161 ? -5.356 -7.710 5.024 1.00 83.81 161 MET A C 1
ATOM 1305 O O . MET A 1 161 ? -4.204 -7.685 5.444 1.00 83.81 161 MET A O 1
ATOM 1309 N N . GLU A 1 162 ? -5.627 -7.985 3.749 1.00 88.38 162 GLU A N 1
ATOM 1310 C CA . GLU A 1 162 ? -4.597 -8.283 2.748 1.00 88.38 162 GLU A CA 1
ATOM 1311 C C . GLU A 1 162 ? -3.627 -7.114 2.547 1.00 88.38 162 GLU A C 1
ATOM 1313 O O . GLU A 1 162 ? -2.420 -7.331 2.460 1.00 88.38 162 GLU A O 1
ATOM 1318 N N . ILE A 1 163 ? -4.132 -5.878 2.530 1.00 91.31 163 ILE A N 1
ATOM 1319 C CA . ILE A 1 163 ? -3.295 -4.680 2.424 1.00 91.31 163 ILE A CA 1
ATOM 1320 C C . ILE A 1 163 ? -2.551 -4.398 3.732 1.00 91.31 163 ILE A C 1
ATOM 1322 O O . ILE A 1 163 ? -1.363 -4.080 3.680 1.00 91.31 163 ILE A O 1
ATOM 1326 N N . ALA A 1 164 ? -3.194 -4.582 4.889 1.00 82.94 164 ALA A N 1
ATOM 1327 C CA . ALA A 1 164 ? -2.536 -4.460 6.189 1.00 82.94 164 ALA A CA 1
ATOM 1328 C C . ALA A 1 164 ? -1.325 -5.398 6.294 1.00 82.94 164 ALA A C 1
ATOM 1330 O O . ALA A 1 164 ? -0.255 -4.950 6.688 1.00 82.94 164 ALA A O 1
ATOM 1331 N N . ASN A 1 165 ? -1.444 -6.652 5.838 1.00 81.81 165 ASN A N 1
ATOM 1332 C CA . ASN A 1 165 ? -0.334 -7.612 5.843 1.00 81.81 165 ASN A CA 1
ATOM 1333 C C . ASN A 1 165 ? 0.906 -7.089 5.100 1.00 81.81 165 ASN A C 1
ATOM 1335 O O . ASN A 1 165 ? 2.029 -7.266 5.572 1.00 81.81 165 ASN A O 1
ATOM 1339 N N . VAL A 1 166 ? 0.722 -6.441 3.943 1.00 90.69 166 VAL A N 1
ATOM 1340 C CA . VAL A 1 166 ? 1.848 -5.882 3.176 1.00 90.69 166 VAL A CA 1
ATOM 1341 C C . VAL A 1 166 ? 2.447 -4.676 3.885 1.00 90.69 166 VAL A C 1
ATOM 1343 O O . VAL A 1 166 ? 3.665 -4.576 3.972 1.00 90.69 166 VAL A O 1
ATOM 1346 N N . VAL A 1 167 ? 1.610 -3.774 4.403 1.00 88.44 167 VAL A N 1
ATOM 1347 C CA . VAL A 1 167 ? 2.067 -2.571 5.116 1.00 88.44 167 VAL A CA 1
ATOM 1348 C C . VAL A 1 167 ? 2.845 -2.960 6.372 1.00 88.44 167 VAL A C 1
ATOM 1350 O O . VAL A 1 167 ? 3.956 -2.482 6.575 1.00 88.44 167 VAL A O 1
ATOM 1353 N N . THR A 1 168 ? 2.329 -3.905 7.158 1.00 80.81 168 THR A N 1
ATOM 1354 C CA . THR A 1 168 ? 3.045 -4.467 8.305 1.00 80.81 168 THR A CA 1
ATOM 1355 C C . THR A 1 168 ? 4.373 -5.072 7.867 1.00 80.81 168 THR A C 1
ATOM 1357 O O . THR A 1 168 ? 5.402 -4.745 8.447 1.00 80.81 168 THR A O 1
ATOM 1360 N N . TYR A 1 169 ? 4.392 -5.889 6.811 1.00 85.44 169 TYR A N 1
ATOM 1361 C CA . TYR A 1 169 ? 5.641 -6.456 6.302 1.00 85.44 169 TYR A CA 1
ATOM 1362 C C . TYR A 1 169 ? 6.664 -5.391 5.884 1.00 85.44 169 TYR A C 1
ATOM 1364 O O . TYR A 1 169 ? 7.849 -5.559 6.147 1.00 85.44 169 TYR A O 1
ATOM 1372 N N . LEU A 1 170 ? 6.232 -4.284 5.279 1.00 88.25 170 LEU A N 1
ATOM 1373 C CA . LEU A 1 170 ? 7.119 -3.167 4.952 1.00 88.25 170 LEU A CA 1
ATOM 1374 C C . LEU A 1 170 ? 7.704 -2.506 6.208 1.00 88.25 170 LEU A C 1
ATOM 1376 O O . LEU A 1 170 ? 8.874 -2.130 6.210 1.00 88.25 170 LEU A O 1
ATOM 1380 N N . HIS A 1 171 ? 6.919 -2.386 7.279 1.00 86.00 171 HIS A N 1
ATOM 1381 C CA . HIS A 1 171 ? 7.340 -1.719 8.516 1.00 86.00 171 HIS A CA 1
ATOM 1382 C C . HIS A 1 171 ? 8.256 -2.580 9.387 1.00 86.00 171 HIS A C 1
ATOM 1384 O O . HIS A 1 171 ? 9.215 -2.056 9.941 1.00 86.00 171 HIS A O 1
ATOM 1390 N N . ILE A 1 172 ? 7.979 -3.883 9.509 1.00 82.19 172 ILE A N 1
ATOM 1391 C CA . ILE A 1 172 ? 8.680 -4.763 10.469 1.00 82.19 172 ILE A CA 1
ATOM 1392 C C . ILE A 1 172 ? 9.445 -5.922 9.821 1.00 82.19 172 ILE A C 1
ATOM 1394 O O . ILE A 1 172 ? 10.231 -6.586 10.487 1.00 82.19 172 ILE A O 1
ATOM 1398 N N . GLY A 1 173 ? 9.205 -6.208 8.539 1.00 79.06 173 GLY A N 1
ATOM 1399 C CA . GLY A 1 173 ? 9.806 -7.343 7.826 1.00 79.06 173 GLY A CA 1
ATOM 1400 C C . GLY A 1 173 ? 11.220 -7.086 7.303 1.00 79.06 173 GLY A C 1
ATOM 1401 O O . GLY A 1 173 ? 11.833 -7.991 6.738 1.00 79.06 173 GLY A O 1
ATOM 1402 N N . PHE A 1 174 ? 11.736 -5.870 7.485 1.00 83.69 174 PHE A N 1
ATOM 1403 C CA . PHE A 1 174 ? 13.057 -5.432 7.045 1.00 83.69 174 PHE A CA 1
ATOM 1404 C C . PHE A 1 174 ? 13.853 -4.887 8.231 1.00 83.69 174 PHE A C 1
ATOM 1406 O O . PHE A 1 174 ? 13.281 -4.399 9.202 1.00 83.69 174 PHE A O 1
ATOM 1413 N N . THR A 1 175 ? 15.185 -4.924 8.141 1.00 82.56 175 THR A N 1
ATOM 1414 C CA . THR A 1 175 ? 16.079 -4.344 9.165 1.00 82.56 175 THR A CA 1
ATOM 1415 C C . THR A 1 175 ? 15.854 -2.847 9.358 1.00 82.56 175 THR A C 1
ATOM 1417 O O . THR A 1 175 ? 16.087 -2.310 10.437 1.00 82.56 175 THR A O 1
ATOM 1420 N N . ARG A 1 176 ? 15.392 -2.181 8.301 1.00 86.31 176 ARG A N 1
ATOM 1421 C CA . ARG A 1 176 ? 15.012 -0.778 8.282 1.00 86.31 176 ARG A CA 1
ATOM 1422 C C . ARG A 1 176 ? 13.556 -0.667 7.825 1.00 86.31 176 ARG A C 1
ATOM 1424 O O . ARG A 1 176 ? 13.258 -1.176 6.742 1.00 86.31 176 ARG A O 1
ATOM 1431 N N . PRO A 1 177 ? 12.671 -0.008 8.591 1.00 88.50 177 PRO A N 1
ATOM 1432 C CA . PRO A 1 177 ? 11.277 0.160 8.196 1.00 88.50 177 PRO A CA 1
ATOM 1433 C C . PRO A 1 177 ? 11.151 0.868 6.847 1.00 88.50 177 PRO A C 1
ATOM 1435 O O . PRO A 1 177 ? 11.840 1.858 6.585 1.00 88.50 177 PRO A O 1
ATOM 1438 N N . ILE A 1 178 ? 10.254 0.381 5.992 1.00 93.50 178 ILE A N 1
ATOM 1439 C CA . ILE A 1 178 ? 9.962 0.969 4.684 1.00 93.50 178 ILE A CA 1
ATOM 1440 C C . ILE A 1 178 ? 8.594 1.645 4.742 1.00 93.50 178 ILE A C 1
ATOM 1442 O O . ILE A 1 178 ? 7.580 0.984 4.932 1.00 93.50 178 ILE A O 1
ATOM 1446 N N . VAL A 1 179 ? 8.549 2.957 4.521 1.00 94.38 179 VAL A N 1
ATOM 1447 C CA . VAL A 1 179 ? 7.299 3.725 4.441 1.00 94.38 179 VAL A CA 1
ATOM 1448 C C . VAL A 1 179 ? 6.797 3.733 2.996 1.00 94.38 179 VAL A C 1
ATOM 1450 O O . VAL A 1 179 ? 7.547 4.091 2.088 1.00 94.38 179 VAL A O 1
ATOM 1453 N N . PHE A 1 180 ? 5.542 3.350 2.765 1.00 95.44 180 PHE A N 1
ATOM 1454 C CA . PHE A 1 180 ? 4.938 3.133 1.447 1.00 95.44 180 PHE A CA 1
ATOM 1455 C C . PHE A 1 180 ? 4.381 4.407 0.788 1.00 95.44 180 PHE A C 1
ATOM 1457 O O . PHE A 1 180 ? 4.599 4.636 -0.401 1.00 95.44 180 PHE A O 1
ATOM 1464 N N . ARG A 1 181 ? 3.674 5.252 1.551 1.00 92.88 181 ARG A N 1
ATOM 1465 C CA . ARG A 1 181 ? 3.111 6.575 1.190 1.00 92.88 181 ARG A CA 1
ATOM 1466 C C . ARG A 1 181 ? 2.028 6.602 0.108 1.00 92.88 181 ARG A C 1
ATOM 1468 O O . ARG A 1 181 ? 1.531 7.678 -0.236 1.00 92.88 181 ARG A O 1
ATOM 1475 N N . ALA A 1 182 ? 1.671 5.457 -0.465 1.00 92.38 182 ALA A N 1
ATOM 1476 C CA . ALA A 1 182 ? 0.804 5.380 -1.640 1.00 92.38 182 ALA A CA 1
ATOM 1477 C C . ALA A 1 182 ? -0.418 4.462 -1.449 1.00 92.38 182 ALA A C 1
ATOM 1479 O O . ALA A 1 182 ? -0.918 3.898 -2.424 1.00 92.38 182 ALA A O 1
ATOM 1480 N N . ILE A 1 183 ? -0.913 4.297 -0.213 1.00 93.50 183 ILE A N 1
ATOM 1481 C CA . ILE A 1 183 ? -2.077 3.445 0.090 1.00 93.50 183 ILE A CA 1
ATOM 1482 C C . ILE A 1 183 ? -3.351 4.095 -0.463 1.00 93.50 183 ILE A C 1
ATOM 1484 O O . ILE A 1 183 ? -3.981 4.926 0.183 1.00 93.50 183 ILE A O 1
ATOM 1488 N N . LYS A 1 184 ? -3.739 3.724 -1.686 1.00 92.56 184 LYS A N 1
ATOM 1489 C CA . LYS A 1 184 ? -4.949 4.226 -2.351 1.00 92.56 184 LYS A CA 1
ATOM 1490 C C . LYS A 1 184 ? -5.620 3.141 -3.194 1.00 92.56 184 LYS A C 1
ATOM 1492 O O . LYS A 1 184 ? -4.928 2.273 -3.725 1.00 92.56 184 LYS A O 1
ATOM 1497 N N . PRO A 1 185 ? -6.942 3.225 -3.436 1.00 93.75 185 PRO A N 1
ATOM 1498 C CA . PRO A 1 185 ? -7.664 2.225 -4.229 1.00 93.75 185 PRO A CA 1
ATOM 1499 C C . PRO A 1 185 ? -7.112 1.983 -5.640 1.00 93.75 185 PRO A C 1
ATOM 1501 O O . PRO A 1 185 ? -7.234 0.884 -6.166 1.00 93.75 185 PRO A O 1
ATOM 1504 N N . SER A 1 186 ? -6.488 2.980 -6.277 1.00 93.38 186 SER A N 1
ATOM 1505 C CA . SER A 1 186 ? -5.907 2.801 -7.616 1.00 93.38 186 SER A CA 1
ATOM 1506 C C . SER A 1 186 ? -4.601 1.999 -7.627 1.00 93.38 186 SER A C 1
ATOM 1508 O O . SER A 1 186 ? -4.125 1.658 -8.705 1.00 93.38 186 SER A O 1
ATOM 1510 N N . ASN A 1 187 ? -4.009 1.761 -6.454 1.00 96.12 187 ASN A N 1
ATOM 1511 C CA . ASN A 1 187 ? -2.757 1.022 -6.264 1.00 96.12 187 ASN A CA 1
ATOM 1512 C C . ASN A 1 187 ? -3.011 -0.363 -5.648 1.00 96.12 187 ASN A C 1
ATOM 1514 O O . ASN A 1 187 ? -2.079 -1.047 -5.238 1.00 96.12 187 ASN A O 1
ATOM 1518 N N . ILE A 1 188 ? -4.278 -0.774 -5.583 1.00 96.38 188 ILE A N 1
ATOM 1519 C CA . ILE A 1 188 ? -4.691 -2.104 -5.152 1.00 96.38 188 ILE A CA 1
ATOM 1520 C C . ILE A 1 188 ? -5.282 -2.794 -6.370 1.00 96.38 188 ILE A C 1
ATOM 1522 O O . ILE A 1 188 ? -6.290 -2.342 -6.919 1.00 96.38 188 ILE A O 1
ATOM 1526 N N . LEU A 1 189 ? -4.616 -3.852 -6.806 1.00 94.69 189 LEU A N 1
ATOM 1527 C CA . LEU A 1 189 ? -4.962 -4.650 -7.975 1.00 94.69 189 LEU A CA 1
ATOM 1528 C C . LEU A 1 189 ? -5.464 -6.022 -7.532 1.00 94.69 189 LEU A C 1
ATOM 1530 O O . LEU A 1 189 ? -5.350 -6.381 -6.361 1.00 94.69 189 LEU A O 1
ATOM 1534 N N . PHE A 1 190 ? -6.011 -6.787 -8.470 1.00 91.50 190 PHE A N 1
ATOM 1535 C CA . PHE A 1 190 ? -6.482 -8.144 -8.213 1.00 91.50 190 PHE A CA 1
ATOM 1536 C C . PHE A 1 190 ? -5.885 -9.125 -9.215 1.00 91.50 190 PHE A C 1
ATOM 1538 O O . PHE A 1 190 ? -5.912 -8.883 -10.429 1.00 91.50 190 PHE A O 1
ATOM 1545 N N . ASP A 1 191 ? -5.376 -10.234 -8.690 1.00 87.06 191 ASP A N 1
ATOM 1546 C CA . ASP A 1 191 ? -4.956 -11.378 -9.493 1.00 87.06 191 ASP A CA 1
ATOM 1547 C C . ASP A 1 191 ? -6.151 -12.256 -9.907 1.00 87.06 191 ASP A C 1
ATOM 1549 O O . ASP A 1 191 ? -7.309 -11.951 -9.612 1.00 87.06 191 ASP A O 1
ATOM 1553 N N . GLU A 1 192 ? -5.861 -13.346 -10.616 1.00 83.62 192 GLU A N 1
ATOM 1554 C CA . GLU A 1 192 ? -6.847 -14.294 -11.152 1.00 83.62 192 GLU A CA 1
ATOM 1555 C C . GLU A 1 192 ? -7.696 -14.962 -10.049 1.00 83.62 192 GLU A C 1
ATOM 1557 O O . GLU A 1 192 ? -8.867 -15.275 -10.275 1.00 83.62 192 GLU A O 1
ATOM 1562 N N . GLU A 1 193 ? -7.155 -15.082 -8.831 1.00 84.69 193 GLU A N 1
ATOM 1563 C CA . GLU A 1 193 ? -7.819 -15.644 -7.645 1.00 84.69 193 GLU A CA 1
ATOM 1564 C C . GLU A 1 193 ? -8.615 -14.594 -6.842 1.00 84.69 193 GLU A C 1
ATOM 1566 O O . GLU A 1 193 ? -9.157 -14.884 -5.770 1.00 84.69 193 GLU A O 1
ATOM 1571 N N . SER A 1 194 ? -8.723 -13.360 -7.351 1.00 85.25 194 SER A N 1
ATOM 1572 C CA . SER A 1 194 ? -9.353 -12.230 -6.655 1.00 85.25 194 SER A CA 1
ATOM 1573 C C . SER A 1 194 ? -8.702 -11.905 -5.301 1.00 85.25 194 SER A C 1
ATOM 1575 O O . SER A 1 194 ? -9.386 -11.473 -4.364 1.00 85.25 194 SER A O 1
ATOM 1577 N N . VAL A 1 195 ? -7.389 -12.110 -5.180 1.00 90.19 195 VAL A N 1
ATOM 1578 C CA . VAL A 1 195 ? -6.584 -11.671 -4.034 1.00 90.19 195 VAL A CA 1
ATOM 1579 C C . VAL A 1 195 ? -6.113 -10.239 -4.274 1.00 90.19 195 VAL A C 1
ATOM 1581 O O . VAL A 1 195 ? -5.662 -9.900 -5.370 1.00 90.19 195 VAL A O 1
ATOM 1584 N N . ALA A 1 196 ? -6.224 -9.377 -3.260 1.00 94.31 196 ALA A N 1
ATOM 1585 C CA . ALA A 1 196 ? -5.737 -8.009 -3.356 1.00 94.31 196 ALA A CA 1
ATOM 1586 C C . ALA A 1 196 ? -4.201 -7.970 -3.344 1.00 94.31 196 ALA A C 1
ATOM 1588 O O . ALA A 1 196 ? -3.542 -8.581 -2.492 1.00 94.31 196 ALA A O 1
ATOM 1589 N N . LYS A 1 197 ? -3.651 -7.210 -4.293 1.00 95.69 197 LYS A N 1
ATOM 1590 C CA . LYS A 1 197 ? -2.221 -6.991 -4.505 1.00 95.69 197 LYS A CA 1
ATOM 1591 C C . LYS A 1 197 ? -1.899 -5.505 -4.382 1.00 95.69 197 LYS A C 1
ATOM 1593 O O . LYS A 1 197 ? -2.388 -4.700 -5.177 1.00 95.69 197 LYS A O 1
ATOM 1598 N N . LEU A 1 198 ? -1.067 -5.137 -3.413 1.00 96.94 198 LEU A N 1
ATOM 1599 C CA . LEU A 1 198 ? -0.510 -3.796 -3.301 1.00 96.94 198 LEU A CA 1
ATOM 1600 C C . LEU A 1 198 ? 0.539 -3.583 -4.397 1.00 96.94 198 LEU A C 1
ATOM 1602 O O . LEU A 1 198 ? 1.421 -4.419 -4.607 1.00 96.94 198 LEU A O 1
ATOM 1606 N N . PHE A 1 199 ? 0.428 -2.464 -5.096 1.00 95.12 199 PHE A N 1
ATOM 1607 C CA . PHE A 1 199 ? 1.225 -2.121 -6.265 1.00 95.12 199 PHE A CA 1
ATOM 1608 C C . PHE A 1 199 ? 1.800 -0.711 -6.147 1.00 95.12 199 PHE A C 1
ATOM 1610 O O . PHE A 1 199 ? 1.279 0.104 -5.394 1.00 95.12 199 PHE A O 1
ATOM 1617 N N . ASP A 1 200 ? 2.812 -0.415 -6.968 1.00 95.69 200 ASP A N 1
ATOM 1618 C CA . ASP A 1 200 ? 3.414 0.911 -7.132 1.00 95.69 200 ASP A CA 1
ATOM 1619 C C . ASP A 1 200 ? 4.232 1.375 -5.915 1.00 95.69 200 ASP A C 1
ATOM 1621 O O . ASP A 1 200 ? 3.837 2.251 -5.148 1.00 95.69 200 ASP A O 1
ATOM 1625 N N . PHE A 1 201 ? 5.429 0.797 -5.782 1.00 96.56 201 PHE A N 1
ATOM 1626 C CA . PHE A 1 201 ? 6.407 1.107 -4.733 1.00 96.56 201 PHE A CA 1
ATOM 1627 C C . PHE A 1 201 ? 7.267 2.338 -5.076 1.00 96.56 201 PHE A C 1
ATOM 1629 O O . PHE A 1 201 ? 8.337 2.553 -4.509 1.00 96.56 201 PHE A O 1
ATOM 1636 N N . SER A 1 202 ? 6.825 3.153 -6.036 1.00 96.00 202 SER A N 1
ATOM 1637 C CA . SER A 1 202 ? 7.591 4.276 -6.584 1.00 96.00 202 SER A CA 1
ATOM 1638 C C . SER A 1 202 ? 7.902 5.362 -5.552 1.00 96.00 202 SER A C 1
ATOM 1640 O O . SER A 1 202 ? 8.940 6.013 -5.650 1.00 96.00 202 SER A O 1
ATOM 1642 N N . LEU A 1 203 ? 7.049 5.531 -4.538 1.00 95.19 203 LEU A N 1
ATOM 1643 C CA . LEU A 1 203 ? 7.229 6.524 -3.472 1.00 95.19 203 LEU A CA 1
ATOM 1644 C C . LEU A 1 203 ? 7.897 5.967 -2.210 1.00 95.19 203 LEU A C 1
ATOM 1646 O O . LEU A 1 203 ? 8.194 6.750 -1.310 1.00 95.19 203 LEU A O 1
ATOM 1650 N N . CYS A 1 204 ? 8.145 4.656 -2.137 1.00 95.75 204 CYS A N 1
ATOM 1651 C CA . CYS A 1 204 ? 8.672 4.018 -0.936 1.00 95.75 204 CYS A CA 1
ATOM 1652 C C . CYS A 1 204 ? 9.983 4.648 -0.458 1.00 95.75 204 CYS A C 1
ATOM 1654 O O . CYS A 1 204 ? 10.816 5.057 -1.264 1.00 95.75 204 CYS A O 1
ATOM 1656 N N . MET A 1 205 ? 10.203 4.690 0.852 1.00 94.12 205 MET A N 1
ATOM 1657 C CA . MET A 1 205 ? 11.499 5.071 1.415 1.00 94.12 205 MET A CA 1
ATOM 1658 C C . MET A 1 205 ? 11.815 4.241 2.650 1.00 94.12 205 MET A C 1
ATOM 1660 O O . MET A 1 205 ? 10.945 4.008 3.482 1.00 94.12 205 MET A O 1
ATOM 1664 N N . SER A 1 206 ? 13.075 3.833 2.777 1.00 93.19 206 SER A N 1
ATOM 1665 C CA . SER A 1 206 ? 13.586 3.179 3.979 1.00 93.19 206 SER A CA 1
ATOM 1666 C C . SER A 1 206 ? 13.981 4.240 5.001 1.00 93.19 206 SER A C 1
ATOM 1668 O O . SER A 1 206 ? 14.705 5.177 4.659 1.00 93.19 206 SER A O 1
ATOM 1670 N N . ILE A 1 207 ? 13.560 4.075 6.253 1.00 89.38 207 ILE A N 1
ATOM 1671 C CA . ILE A 1 207 ? 14.081 4.869 7.369 1.00 89.38 207 ILE A CA 1
ATOM 1672 C C . ILE A 1 207 ? 15.561 4.493 7.556 1.00 89.38 207 ILE A C 1
ATOM 1674 O O . ILE A 1 207 ? 15.875 3.301 7.543 1.00 89.38 207 ILE A O 1
ATOM 1678 N N . PRO A 1 208 ? 16.498 5.456 7.650 1.00 88.56 208 PRO A N 1
ATOM 1679 C CA . PRO A 1 208 ? 17.907 5.148 7.871 1.00 88.56 208 PRO A CA 1
ATOM 1680 C C . PRO A 1 208 ? 18.136 4.389 9.180 1.00 88.56 208 PRO A C 1
ATOM 1682 O O . PRO A 1 208 ? 17.368 4.504 10.132 1.00 88.56 208 PRO A O 1
ATOM 1685 N N . GLU A 1 209 ? 19.216 3.617 9.235 1.00 82.31 209 GLU A N 1
ATOM 1686 C CA . GLU A 1 209 ? 19.583 2.896 10.452 1.00 82.31 209 GLU A CA 1
ATOM 1687 C C . GLU A 1 209 ? 19.842 3.870 11.610 1.00 82.31 209 GLU A C 1
ATOM 1689 O O . GLU A 1 209 ? 20.481 4.905 11.431 1.00 82.31 209 GLU A O 1
ATOM 1694 N N . GLY A 1 210 ? 19.315 3.549 12.794 1.00 77.56 210 GLY A N 1
ATOM 1695 C CA . GLY A 1 210 ? 19.410 4.401 13.983 1.00 77.56 210 GLY A CA 1
ATOM 1696 C C . GLY A 1 210 ? 18.435 5.584 14.012 1.00 77.56 210 GLY A C 1
ATOM 1697 O O . GLY A 1 210 ? 18.277 6.200 15.067 1.00 77.56 210 GLY A O 1
ATOM 1698 N N . GLU A 1 211 ? 17.739 5.866 12.909 1.00 84.69 211 GLU A N 1
ATOM 1699 C CA . GLU A 1 211 ? 16.748 6.936 12.820 1.00 84.69 211 GLU A CA 1
ATOM 1700 C C . GLU A 1 211 ? 15.324 6.425 13.068 1.00 84.69 211 GLU A C 1
ATOM 1702 O O . GLU A 1 211 ? 15.021 5.239 12.961 1.00 84.69 211 GLU A O 1
ATOM 1707 N N . THR A 1 212 ? 14.423 7.348 13.411 1.00 78.62 212 THR A N 1
ATOM 1708 C CA . THR A 1 212 ? 12.994 7.050 13.660 1.00 78.62 212 THR A CA 1
ATOM 1709 C C . THR A 1 212 ? 12.054 7.736 12.670 1.00 78.62 212 THR A C 1
ATOM 1711 O O . THR A 1 212 ? 10.839 7.567 12.741 1.00 78.62 212 THR A O 1
ATOM 1714 N N . TYR A 1 213 ? 12.599 8.556 11.771 1.00 84.88 213 TYR A N 1
ATOM 1715 C CA . TYR A 1 213 ? 11.853 9.277 10.748 1.00 84.88 213 TYR A CA 1
ATOM 1716 C C . TYR A 1 213 ? 12.786 9.748 9.627 1.00 84.88 213 TYR A C 1
ATOM 1718 O O . TYR A 1 213 ? 14.009 9.741 9.755 1.00 84.88 213 TYR A O 1
ATOM 1726 N N . ILE A 1 214 ? 12.191 10.204 8.530 1.00 90.62 214 ILE A N 1
ATOM 1727 C CA . ILE A 1 214 ? 12.858 10.796 7.372 1.00 90.62 214 ILE A CA 1
ATOM 1728 C C . ILE A 1 214 ? 12.359 12.235 7.226 1.00 90.62 214 ILE A C 1
ATOM 1730 O O . ILE A 1 214 ? 11.162 12.490 7.362 1.00 90.62 214 ILE A O 1
ATOM 1734 N N . LYS A 1 215 ? 13.252 13.182 6.919 1.00 90.69 215 LYS A N 1
ATOM 1735 C CA . LYS A 1 215 ? 12.847 14.503 6.412 1.00 90.69 215 LYS A CA 1
ATOM 1736 C C . LYS A 1 215 ? 12.863 14.480 4.892 1.00 90.69 215 LYS A C 1
ATOM 1738 O O . LYS A 1 215 ? 13.926 14.328 4.300 1.00 90.69 215 LYS A O 1
ATOM 1743 N N . ASP A 1 216 ? 11.702 14.646 4.272 1.00 91.00 216 ASP A N 1
ATOM 1744 C CA . ASP A 1 216 ? 11.557 14.630 2.814 1.00 91.00 216 ASP A CA 1
ATOM 1745 C C . ASP A 1 216 ? 10.561 15.696 2.342 1.00 91.00 216 ASP A C 1
ATOM 1747 O O . ASP A 1 216 ? 9.688 16.148 3.088 1.00 91.00 216 ASP A O 1
ATOM 1751 N N . LYS A 1 217 ? 10.667 16.085 1.069 1.00 90.69 217 LYS A N 1
ATOM 1752 C CA . LYS A 1 217 ? 9.665 16.927 0.417 1.00 90.69 217 LYS A CA 1
ATOM 1753 C C . LYS A 1 217 ? 8.332 16.190 0.397 1.00 90.69 217 LYS A C 1
ATOM 1755 O O . LYS A 1 217 ? 8.275 15.056 -0.064 1.00 90.69 217 LYS A O 1
ATOM 1760 N N . VAL A 1 218 ? 7.255 16.868 0.791 1.00 89.31 218 VAL A N 1
ATOM 1761 C CA . VAL A 1 218 ? 5.901 16.303 0.774 1.00 89.31 218 VAL A CA 1
ATOM 1762 C C . VAL A 1 218 ? 5.523 15.828 -0.632 1.00 89.31 218 VAL A C 1
ATOM 1764 O O . VAL A 1 218 ? 5.382 16.627 -1.560 1.00 89.31 218 VAL A O 1
ATOM 1767 N N . ARG A 1 219 ? 5.356 14.510 -0.780 1.00 88.94 219 ARG A N 1
ATOM 1768 C CA . ARG A 1 219 ? 4.745 13.862 -1.954 1.00 88.94 219 ARG A CA 1
ATOM 1769 C C . ARG A 1 219 ? 3.751 12.806 -1.492 1.00 88.94 219 ARG A C 1
ATOM 1771 O O . ARG A 1 219 ? 3.998 12.128 -0.495 1.00 88.94 219 ARG A O 1
ATOM 1778 N N . GLY A 1 220 ? 2.671 12.641 -2.240 1.00 85.56 220 GLY A N 1
ATOM 1779 C CA . GLY A 1 220 ? 1.608 11.692 -1.941 1.00 85.56 220 GLY A CA 1
ATOM 1780 C C . GLY A 1 220 ? 0.303 12.124 -2.597 1.00 85.56 220 GLY A C 1
ATOM 1781 O O . GLY A 1 220 ? 0.264 13.092 -3.356 1.00 85.56 220 GLY A O 1
ATOM 1782 N N . THR A 1 221 ? -0.775 11.402 -2.305 1.00 86.00 221 THR A N 1
ATOM 1783 C CA . THR A 1 221 ? -2.113 11.760 -2.793 1.00 86.00 221 THR A CA 1
ATOM 1784 C C . THR A 1 221 ? -2.808 12.657 -1.764 1.00 86.00 221 THR A C 1
ATOM 1786 O O . THR A 1 221 ? -2.975 12.212 -0.627 1.00 86.00 221 THR A O 1
ATOM 1789 N N . PRO A 1 222 ? -3.225 13.890 -2.116 1.00 83.25 222 PRO A N 1
ATOM 1790 C CA . PRO A 1 222 ? -3.965 14.763 -1.204 1.00 83.25 222 PRO A CA 1
ATOM 1791 C C . PRO A 1 222 ? -5.171 14.054 -0.570 1.00 83.25 222 PRO A C 1
ATOM 1793 O O . PRO A 1 222 ? -5.849 13.271 -1.235 1.00 83.25 222 PRO A O 1
ATOM 1796 N N . GLY A 1 223 ? -5.410 14.298 0.720 1.00 80.69 223 GLY A N 1
ATOM 1797 C CA . GLY A 1 223 ? -6.417 13.589 1.523 1.00 80.69 223 GLY A CA 1
ATOM 1798 C C . GLY A 1 223 ? -5.931 12.282 2.169 1.00 80.69 223 GLY A C 1
ATOM 1799 O O . GLY A 1 223 ? -6.570 11.807 3.099 1.00 80.69 223 GLY A O 1
ATOM 1800 N N . LEU A 1 224 ? -4.792 11.725 1.732 1.00 82.69 224 LEU A N 1
ATOM 1801 C CA . LEU A 1 224 ? -4.120 10.578 2.372 1.00 82.69 224 LEU A CA 1
ATOM 1802 C C . LEU A 1 224 ? -2.805 10.951 3.067 1.00 82.69 224 LEU A C 1
ATOM 1804 O O . LEU A 1 224 ? -2.211 10.125 3.753 1.00 82.69 224 LEU A O 1
ATOM 1808 N N . ILE A 1 225 ? -2.321 12.174 2.854 1.00 81.44 225 ILE A N 1
ATOM 1809 C CA . ILE A 1 225 ? -1.069 12.660 3.434 1.00 81.44 225 ILE A CA 1
ATOM 1810 C C . ILE A 1 225 ? -1.315 12.968 4.909 1.00 81.44 225 ILE A C 1
ATOM 1812 O O . ILE A 1 225 ? -2.182 13.779 5.233 1.00 81.44 225 ILE A O 1
ATOM 1816 N N . ALA A 1 226 ? -0.534 12.338 5.783 1.00 77.88 226 ALA A N 1
ATOM 1817 C CA . ALA A 1 226 ? -0.622 12.567 7.215 1.00 77.88 226 ALA A CA 1
ATOM 1818 C C . ALA A 1 226 ? -0.286 14.030 7.573 1.00 77.88 226 ALA A C 1
ATOM 1820 O O . ALA A 1 226 ? 0.609 14.625 6.958 1.00 77.88 226 ALA A O 1
ATOM 1821 N N . PRO A 1 227 ? -0.994 14.639 8.539 1.00 76.25 227 PRO A N 1
ATOM 1822 C CA . PRO A 1 227 ? -0.869 16.063 8.846 1.00 76.25 227 PRO A CA 1
ATOM 1823 C C . PRO A 1 227 ? 0.537 16.456 9.323 1.00 76.25 227 PRO A C 1
ATOM 1825 O O . PRO A 1 227 ? 1.038 17.521 8.963 1.00 76.25 227 PRO A O 1
ATOM 1828 N N . GLU A 1 228 ? 1.211 15.593 10.080 1.00 74.75 228 GLU A N 1
ATOM 1829 C CA . GLU A 1 228 ? 2.594 15.776 10.519 1.00 74.75 228 GLU A CA 1
ATOM 1830 C C . GLU A 1 228 ? 3.577 15.791 9.344 1.00 74.75 228 GLU A C 1
ATOM 1832 O O . GLU A 1 228 ? 4.494 16.619 9.310 1.00 74.75 228 GLU A O 1
ATOM 1837 N N . TYR A 1 229 ? 3.341 14.950 8.335 1.00 85.38 229 TYR A N 1
ATOM 1838 C CA . TYR A 1 229 ? 4.158 14.930 7.132 1.00 85.38 229 TYR A CA 1
ATOM 1839 C C . TYR A 1 229 ? 3.891 16.164 6.269 1.00 85.38 229 TYR A C 1
ATOM 1841 O O . TYR A 1 229 ? 4.834 16.836 5.856 1.00 85.38 229 TYR A O 1
ATOM 1849 N N . MET A 1 230 ? 2.619 16.528 6.079 1.00 79.88 230 MET A N 1
ATOM 1850 C CA . MET A 1 230 ? 2.219 17.728 5.340 1.00 79.88 230 MET A CA 1
ATOM 1851 C C . MET A 1 230 ? 2.804 19.010 5.949 1.00 79.88 230 MET A C 1
ATOM 1853 O O . MET A 1 230 ? 3.294 19.872 5.223 1.00 79.88 230 MET A O 1
ATOM 1857 N N . GLY A 1 231 ? 2.755 19.144 7.278 1.00 76.44 231 GLY A N 1
ATOM 1858 C CA . GLY A 1 231 ? 3.179 20.360 7.969 1.00 76.44 231 GLY A CA 1
ATOM 1859 C C . GLY A 1 231 ? 4.685 20.456 8.213 1.00 76.44 231 GLY A C 1
ATOM 1860 O O . GLY A 1 231 ? 5.238 21.553 8.171 1.00 76.44 231 GLY A O 1
ATOM 1861 N N . LYS A 1 232 ? 5.358 19.331 8.497 1.00 80.50 232 LYS A N 1
ATOM 1862 C CA . LYS A 1 232 ? 6.756 19.328 8.975 1.00 80.50 232 LYS A CA 1
ATOM 1863 C C . LYS A 1 232 ? 7.728 18.588 8.058 1.00 80.50 232 LYS A C 1
ATOM 1865 O O . LYS A 1 232 ? 8.929 18.611 8.320 1.00 80.50 232 LYS A O 1
ATOM 1870 N N . GLY A 1 233 ? 7.238 17.914 7.015 1.00 85.06 233 GLY A N 1
ATOM 1871 C CA . GLY A 1 233 ? 8.055 17.060 6.148 1.00 85.06 233 GLY A CA 1
ATOM 1872 C C . GLY A 1 233 ? 8.626 15.833 6.863 1.00 85.06 233 GLY A C 1
ATOM 1873 O O . GLY A 1 233 ? 9.568 15.229 6.361 1.00 85.06 233 GLY A O 1
ATOM 1874 N N . VAL A 1 234 ? 8.087 15.483 8.037 1.00 83.50 234 VAL A N 1
ATOM 1875 C CA . VAL A 1 234 ? 8.511 14.333 8.845 1.00 83.50 234 VAL A CA 1
ATOM 1876 C C . VAL A 1 234 ? 7.711 13.113 8.419 1.00 83.50 234 VAL A C 1
ATOM 1878 O O . VAL A 1 234 ? 6.490 13.107 8.538 1.00 83.50 234 VAL A O 1
ATOM 1881 N N . LEU A 1 235 ? 8.406 12.097 7.923 1.00 88.31 235 LEU A N 1
ATOM 1882 C CA . LEU A 1 235 ? 7.814 10.858 7.449 1.00 88.31 235 LEU A CA 1
ATOM 1883 C C . LEU A 1 235 ? 8.299 9.677 8.289 1.00 88.31 235 LEU A C 1
ATOM 1885 O O . LEU A 1 235 ? 9.499 9.507 8.489 1.00 88.31 235 LEU A O 1
ATOM 1889 N N . ASN A 1 236 ? 7.374 8.835 8.725 1.00 83.31 236 ASN A N 1
ATOM 1890 C CA . ASN A 1 236 ? 7.650 7.557 9.374 1.00 83.31 236 ASN A CA 1
ATOM 1891 C C . ASN A 1 236 ? 6.506 6.572 9.070 1.00 83.31 236 ASN A C 1
ATOM 1893 O O . ASN A 1 236 ? 5.602 6.871 8.288 1.00 83.31 236 ASN A O 1
ATOM 1897 N N . GLU A 1 237 ? 6.522 5.403 9.697 1.00 87.56 237 GLU A N 1
ATOM 1898 C CA . GLU A 1 237 ? 5.522 4.345 9.526 1.00 87.56 237 GLU A CA 1
ATOM 1899 C C . GLU A 1 237 ? 4.099 4.822 9.861 1.00 87.56 237 GLU A C 1
ATOM 1901 O O . GLU A 1 237 ? 3.124 4.355 9.269 1.00 87.56 237 GLU A O 1
ATOM 1906 N N . LYS A 1 238 ? 3.951 5.803 10.764 1.00 80.19 238 LYS A N 1
ATOM 1907 C CA . LYS A 1 238 ? 2.643 6.360 11.150 1.00 80.19 238 LYS A CA 1
ATOM 1908 C C . LYS A 1 238 ? 1.971 7.113 10.012 1.00 80.19 238 LYS A C 1
ATOM 1910 O O . LYS A 1 238 ? 0.744 7.134 9.949 1.00 80.19 238 LYS A O 1
ATOM 1915 N N . SER A 1 239 ? 2.747 7.637 9.066 1.00 83.06 239 SER A N 1
ATOM 1916 C CA . SER A 1 239 ? 2.188 8.240 7.860 1.00 83.06 239 SER A CA 1
ATOM 1917 C C . SER A 1 239 ? 1.413 7.218 7.017 1.00 83.06 239 SER A C 1
ATOM 1919 O O . SER A 1 239 ? 0.349 7.542 6.485 1.00 83.06 239 SER A O 1
ATOM 1921 N N . ASP A 1 240 ? 1.885 5.967 6.953 1.00 86.69 240 ASP A N 1
ATOM 1922 C CA . ASP A 1 240 ? 1.139 4.884 6.309 1.00 86.69 240 ASP A CA 1
ATOM 1923 C C . ASP A 1 240 ? -0.085 4.483 7.128 1.00 86.69 240 ASP A C 1
ATOM 1925 O O . ASP A 1 240 ? -1.153 4.313 6.546 1.00 86.69 240 ASP A O 1
ATOM 1929 N N . VAL A 1 241 ? 0.033 4.393 8.459 1.00 83.06 241 VAL A N 1
ATOM 1930 C CA . VAL A 1 241 ? -1.095 4.075 9.357 1.00 83.06 241 VAL A CA 1
ATOM 1931 C C . VAL A 1 241 ? -2.237 5.080 9.184 1.00 83.06 241 VAL A C 1
ATOM 1933 O O . VAL A 1 241 ? -3.388 4.678 9.015 1.00 83.06 241 VAL A O 1
ATOM 1936 N N . PHE A 1 242 ? -1.925 6.378 9.132 1.00 81.12 242 PHE A N 1
ATOM 1937 C CA . PHE A 1 242 ? -2.906 7.423 8.845 1.00 81.12 242 PHE A CA 1
ATOM 1938 C C . PHE A 1 242 ? -3.579 7.207 7.482 1.00 81.12 242 PHE A C 1
ATOM 1940 O O . PHE A 1 242 ? -4.808 7.180 7.384 1.00 81.12 242 PHE A O 1
ATOM 1947 N N . SER A 1 243 ? -2.782 7.007 6.425 1.00 84.69 243 SER A N 1
ATOM 1948 C CA . SER A 1 243 ? -3.316 6.789 5.074 1.00 84.69 243 SER A CA 1
ATOM 1949 C C . SER A 1 243 ? -4.164 5.513 4.978 1.00 84.69 243 SER A C 1
ATOM 1951 O O . SER A 1 243 ? -5.174 5.491 4.274 1.00 84.69 243 SER A O 1
ATOM 1953 N N . PHE A 1 244 ? -3.812 4.476 5.744 1.00 86.62 244 PHE A N 1
ATOM 1954 C CA . PHE A 1 244 ? -4.568 3.237 5.852 1.00 86.62 244 PHE A CA 1
ATOM 1955 C C . PHE A 1 244 ? -5.917 3.458 6.547 1.00 86.6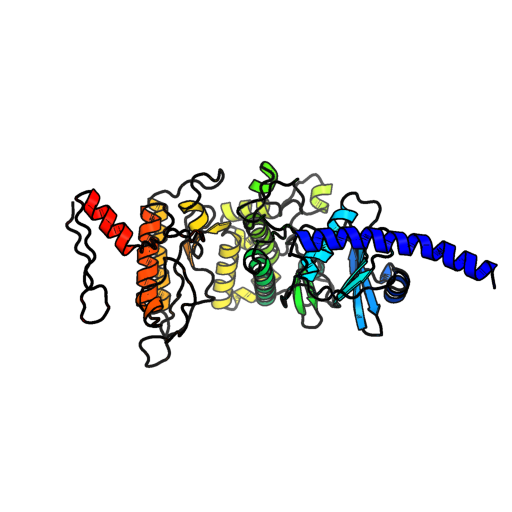2 244 PHE A C 1
ATOM 1957 O O . PHE A 1 244 ? -6.925 2.965 6.054 1.00 86.62 244 PHE A O 1
ATOM 1964 N N . GLY A 1 245 ? -5.981 4.261 7.616 1.00 79.62 245 GLY A N 1
ATOM 1965 C CA . GLY A 1 245 ? -7.247 4.642 8.260 1.00 79.62 245 GLY A CA 1
ATOM 1966 C C . GLY A 1 245 ? -8.207 5.352 7.297 1.00 79.62 245 GLY A C 1
ATOM 1967 O O . GLY A 1 245 ? -9.369 4.964 7.162 1.00 79.62 245 GLY A O 1
ATOM 1968 N N . VAL A 1 246 ? -7.703 6.314 6.513 1.00 81.19 246 VAL A N 1
ATOM 1969 C CA . VAL A 1 246 ? -8.505 6.960 5.456 1.00 81.19 246 VAL A CA 1
ATOM 1970 C C . VAL A 1 246 ? -8.933 5.952 4.384 1.00 81.19 246 VAL A C 1
ATOM 1972 O O . VAL A 1 246 ? -10.071 5.984 3.911 1.00 81.19 246 VAL A O 1
ATOM 1975 N N . PHE A 1 247 ? -8.059 5.013 4.022 1.00 87.62 247 PHE A N 1
ATOM 1976 C CA . PHE A 1 247 ? -8.395 3.916 3.119 1.00 87.62 247 PHE A CA 1
ATOM 1977 C C . PHE A 1 247 ? -9.512 3.008 3.676 1.00 87.62 247 PHE A C 1
ATOM 1979 O O . PHE A 1 247 ? -10.386 2.586 2.913 1.00 87.62 247 PHE A O 1
ATOM 1986 N N . LEU A 1 248 ? -9.572 2.772 4.991 1.00 84.38 248 LEU A N 1
ATOM 1987 C CA . LEU A 1 248 ? -10.691 2.061 5.616 1.00 84.38 248 LEU A CA 1
ATOM 1988 C C . LEU A 1 248 ? -12.007 2.838 5.489 1.00 84.38 248 LEU A C 1
ATOM 1990 O O . LEU A 1 248 ? -13.038 2.232 5.195 1.00 84.38 248 LEU A O 1
ATOM 1994 N N . PHE A 1 249 ? -11.992 4.170 5.607 1.00 83.69 249 PHE A N 1
ATOM 1995 C CA . PHE A 1 249 ? -13.188 4.974 5.327 1.00 83.69 249 PHE A CA 1
ATOM 1996 C C . PHE A 1 249 ? -13.634 4.869 3.870 1.00 83.69 249 PHE A C 1
ATOM 1998 O O . PHE A 1 249 ? -14.835 4.785 3.609 1.00 83.69 249 PHE A O 1
ATOM 2005 N N . VAL A 1 250 ? -12.701 4.812 2.917 1.00 87.94 250 VAL A N 1
ATOM 2006 C CA . VAL A 1 250 ? -13.042 4.552 1.509 1.00 87.94 250 VAL A CA 1
ATOM 2007 C C . VAL A 1 250 ? -13.735 3.196 1.373 1.00 87.94 250 VAL A C 1
ATOM 2009 O O . VAL A 1 250 ? -14.772 3.096 0.719 1.00 87.94 250 VAL A O 1
ATOM 2012 N N . LEU A 1 251 ? -13.217 2.159 2.036 1.00 85.81 251 LEU A N 1
ATOM 2013 C CA . LEU A 1 251 ? -13.851 0.843 2.056 1.00 85.81 251 LEU A CA 1
ATOM 2014 C C . LEU A 1 251 ? -15.232 0.868 2.722 1.00 85.81 251 LEU A C 1
ATOM 2016 O O . LEU A 1 251 ? -16.141 0.213 2.233 1.00 85.81 251 LEU A O 1
ATOM 2020 N N . LEU A 1 252 ? -15.441 1.618 3.797 1.00 84.00 252 LEU A N 1
ATOM 2021 C CA . LEU A 1 252 ? -16.738 1.683 4.482 1.00 84.00 252 LEU A CA 1
ATOM 2022 C C . LEU A 1 252 ? -17.802 2.440 3.680 1.00 84.00 252 LEU A C 1
ATOM 2024 O O . LEU A 1 252 ? -18.956 2.018 3.626 1.00 84.00 252 LEU A O 1
ATOM 2028 N N . THR A 1 253 ? -17.417 3.553 3.065 1.00 85.12 253 THR A N 1
ATOM 2029 C CA . THR A 1 253 ? -18.353 4.509 2.451 1.00 85.12 253 THR A CA 1
ATOM 2030 C C . THR A 1 253 ? -18.524 4.302 0.947 1.00 85.12 253 THR A C 1
ATOM 2032 O O . THR A 1 253 ? -19.524 4.726 0.375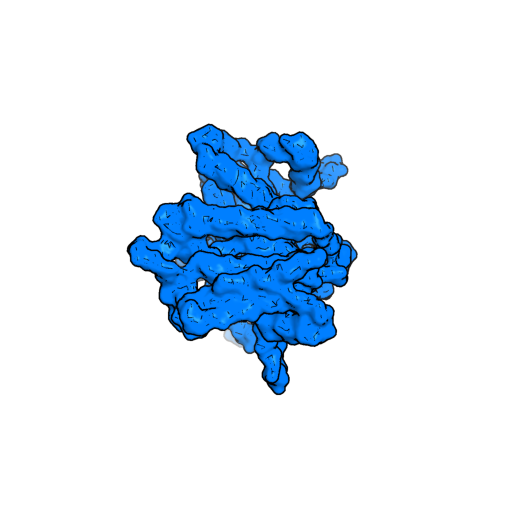 1.00 85.12 253 THR A O 1
ATOM 2035 N N . GLY A 1 254 ? -17.543 3.681 0.284 1.00 87.31 254 GLY A N 1
ATOM 2036 C CA . GLY A 1 254 ? -17.464 3.628 -1.178 1.00 87.31 254 GLY A CA 1
ATOM 2037 C C . GLY A 1 254 ? -17.197 4.990 -1.836 1.00 87.31 254 GLY A C 1
ATOM 2038 O O . GLY A 1 254 ? -17.246 5.106 -3.060 1.00 87.31 254 GLY A O 1
ATOM 2039 N N . GLN A 1 255 ? -16.917 6.032 -1.046 1.00 87.25 255 GLN A N 1
ATOM 2040 C CA . GLN A 1 255 ? -16.724 7.403 -1.520 1.00 87.25 255 GLN A CA 1
ATOM 2041 C C . GLN A 1 255 ? -15.267 7.673 -1.902 1.00 87.25 255 GLN A C 1
ATOM 2043 O O . GLN A 1 255 ? -14.331 7.075 -1.369 1.00 87.25 255 GLN A O 1
ATOM 2048 N N . ARG A 1 256 ? -15.068 8.598 -2.848 1.00 88.75 256 ARG A N 1
ATOM 2049 C CA . ARG A 1 256 ? -13.733 9.004 -3.304 1.00 88.75 256 ARG A CA 1
ATOM 2050 C C . ARG A 1 256 ? -13.021 9.827 -2.232 1.00 88.75 256 ARG A C 1
ATOM 2052 O O . ARG A 1 256 ? -13.636 10.680 -1.606 1.00 88.75 256 ARG A O 1
ATOM 2059 N N . ILE A 1 257 ? -11.706 9.622 -2.100 1.00 85.44 257 ILE A N 1
ATOM 2060 C CA . ILE A 1 257 ? -10.824 10.402 -1.203 1.00 85.44 257 ILE A CA 1
ATOM 2061 C C . ILE A 1 257 ? -10.954 11.906 -1.472 1.00 85.44 257 ILE A C 1
ATOM 2063 O O . ILE A 1 257 ? -11.060 12.693 -0.537 1.00 85.44 257 ILE A O 1
ATOM 2067 N N . ALA A 1 258 ? -10.959 12.274 -2.752 1.00 82.00 258 ALA A N 1
ATOM 2068 C CA . ALA A 1 258 ? -11.271 13.602 -3.254 1.00 82.00 258 ALA A CA 1
ATOM 2069 C C . ALA A 1 258 ? -12.169 13.443 -4.486 1.00 82.00 258 ALA A C 1
ATOM 2071 O O . ALA A 1 258 ? -11.966 12.515 -5.280 1.00 82.00 258 ALA A O 1
ATOM 2072 N N . ASP A 1 259 ? -13.159 14.321 -4.641 1.00 72.12 259 ASP A N 1
ATOM 2073 C CA . ASP A 1 259 ? -14.097 14.288 -5.765 1.00 72.12 259 ASP A CA 1
ATOM 2074 C C . ASP A 1 259 ? -13.693 15.334 -6.819 1.00 72.12 259 ASP A C 1
ATOM 2076 O O . ASP A 1 259 ? -13.824 16.536 -6.566 1.00 72.12 259 ASP A O 1
ATOM 2080 N N . PRO A 1 260 ? -13.196 14.909 -7.999 1.00 69.50 260 PRO A N 1
ATOM 2081 C CA . PRO A 1 260 ? -12.809 15.829 -9.061 1.00 69.50 260 PRO A CA 1
ATOM 2082 C C . PRO A 1 260 ? -13.959 16.733 -9.515 1.00 69.50 260 PRO A C 1
ATOM 2084 O O . PRO A 1 260 ? -13.729 17.913 -9.747 1.00 69.50 260 PRO A O 1
ATOM 2087 N N . ALA A 1 261 ? -15.193 16.217 -9.569 1.00 69.19 261 ALA A N 1
ATOM 2088 C CA . ALA A 1 261 ? -16.344 16.983 -10.042 1.00 69.19 261 ALA A CA 1
ATOM 2089 C C . ALA A 1 261 ? -16.724 18.106 -9.062 1.00 69.19 261 ALA A C 1
ATOM 2091 O O . ALA A 1 261 ? -17.096 19.201 -9.476 1.00 69.19 261 ALA A O 1
ATOM 2092 N N . ARG A 1 262 ? -16.585 17.861 -7.752 1.00 70.44 262 ARG A N 1
ATOM 2093 C CA . ARG A 1 262 ? -16.778 18.896 -6.721 1.00 70.44 262 ARG A CA 1
ATOM 2094 C C . ARG A 1 262 ? -15.661 19.924 -6.734 1.00 70.44 262 ARG A C 1
ATOM 2096 O O . ARG A 1 262 ? -15.932 21.118 -6.656 1.00 70.44 262 ARG A O 1
ATOM 2103 N N . ARG A 1 263 ? -14.423 19.468 -6.927 1.00 66.62 263 ARG A N 1
ATOM 2104 C CA . ARG A 1 263 ? -13.268 20.358 -7.047 1.00 66.62 263 ARG A CA 1
ATOM 2105 C C . ARG A 1 263 ? -13.393 21.295 -8.249 1.00 66.62 263 ARG A C 1
ATOM 2107 O O . ARG A 1 263 ? -13.091 22.476 -8.128 1.00 66.62 263 ARG A O 1
ATOM 2114 N N . GLU A 1 264 ? -13.870 20.791 -9.386 1.00 67.19 264 GLU A N 1
ATOM 2115 C CA . GLU A 1 264 ? -14.178 21.599 -10.576 1.00 67.19 264 GLU A CA 1
ATOM 2116 C C . GLU A 1 264 ? -15.297 22.619 -10.317 1.00 67.19 264 GLU A C 1
ATOM 2118 O O . GLU A 1 264 ? -15.266 23.718 -10.865 1.00 67.19 264 GLU A O 1
ATOM 2123 N N . ALA A 1 265 ? -16.239 22.297 -9.428 1.00 68.69 265 ALA A N 1
ATOM 2124 C CA . ALA A 1 265 ? -17.280 23.210 -8.960 1.00 68.69 265 ALA A CA 1
ATOM 2125 C C . ALA A 1 265 ? -16.814 24.186 -7.852 1.00 68.69 265 ALA A C 1
ATOM 2127 O O . ALA A 1 265 ? -17.629 24.953 -7.341 1.00 68.69 265 ALA A O 1
ATOM 2128 N N . GLY A 1 266 ? -15.527 24.177 -7.480 1.00 65.81 266 GLY A N 1
ATOM 2129 C CA . GLY A 1 266 ? -14.952 25.055 -6.453 1.00 65.81 266 GLY A CA 1
ATOM 2130 C C . GLY A 1 266 ? -15.139 24.578 -5.008 1.00 65.81 266 GLY A C 1
ATOM 2131 O O . GLY A 1 266 ? -14.845 25.333 -4.085 1.00 65.81 266 GLY A O 1
ATOM 2132 N N . ASP A 1 267 ? -15.608 23.346 -4.801 1.00 71.50 267 ASP A N 1
ATOM 2133 C CA . ASP A 1 267 ? -15.768 22.722 -3.485 1.00 71.50 267 ASP A CA 1
ATOM 2134 C C . ASP A 1 267 ? -14.574 21.792 -3.197 1.00 71.50 267 ASP A C 1
ATOM 2136 O O . ASP A 1 267 ? -14.430 20.721 -3.800 1.00 71.50 267 ASP A O 1
ATOM 2140 N N . GLU A 1 268 ? -13.680 22.209 -2.293 1.00 66.94 268 GLU A N 1
ATOM 2141 C CA . GLU A 1 268 ? -12.569 21.377 -1.816 1.00 66.94 268 GLU A CA 1
ATOM 2142 C C . GLU A 1 268 ? -13.094 20.273 -0.888 1.00 66.94 268 GLU A C 1
ATOM 2144 O O . GLU A 1 268 ? -13.112 20.387 0.335 1.00 66.94 268 GLU A O 1
ATOM 2149 N N . TYR A 1 269 ? -13.537 19.175 -1.496 1.00 77.69 269 TYR A N 1
ATOM 2150 C CA . TYR A 1 269 ? -14.037 18.008 -0.782 1.00 77.69 269 TYR A CA 1
ATOM 2151 C C . TYR A 1 269 ? -12.931 16.978 -0.510 1.00 77.69 269 TYR A C 1
ATOM 2153 O O . TYR A 1 269 ? -12.363 16.406 -1.448 1.00 77.69 269 TYR A O 1
ATOM 2161 N N . PHE A 1 270 ? -12.725 16.652 0.771 1.00 81.69 270 PHE A N 1
ATOM 2162 C CA . PHE A 1 270 ? -11.978 15.474 1.215 1.00 81.69 270 PHE A CA 1
ATOM 2163 C C . PHE A 1 270 ? -12.857 14.541 2.052 1.00 81.69 270 PHE A C 1
ATOM 2165 O O . PHE A 1 270 ? -13.619 14.974 2.921 1.00 81.69 270 PHE A O 1
ATOM 2172 N N . LEU A 1 271 ? -12.713 13.232 1.823 1.00 82.38 271 LEU A N 1
ATOM 2173 C CA . LEU A 1 271 ? -13.493 12.209 2.521 1.00 82.38 271 LEU A CA 1
ATOM 2174 C C . LEU A 1 271 ? -13.336 12.291 4.042 1.00 82.38 271 LEU A C 1
ATOM 2176 O O . LEU A 1 271 ? -14.318 12.141 4.762 1.00 82.38 271 LEU A O 1
ATOM 2180 N N . LEU A 1 272 ? -12.119 12.531 4.534 1.00 78.94 272 LEU A N 1
ATOM 2181 C CA . LEU A 1 272 ? -11.849 12.569 5.971 1.00 78.94 272 LEU A CA 1
ATOM 2182 C C . LEU A 1 272 ? -12.640 13.683 6.671 1.00 78.94 272 LEU A C 1
ATOM 2184 O O . LEU A 1 272 ? -13.236 13.443 7.719 1.00 78.94 272 LEU A O 1
ATOM 2188 N N . ASP A 1 273 ? -12.714 14.871 6.071 1.00 77.00 273 ASP A N 1
ATOM 2189 C CA . ASP A 1 273 ? -13.466 16.000 6.630 1.00 77.00 273 ASP A CA 1
ATOM 2190 C C . ASP A 1 273 ? -14.975 15.737 6.592 1.00 77.00 273 ASP A C 1
ATOM 2192 O O . ASP A 1 273 ? -15.704 16.029 7.543 1.00 77.00 273 ASP A O 1
ATOM 2196 N N . HIS A 1 274 ? -15.450 15.102 5.517 1.00 80.44 274 HIS A N 1
ATOM 2197 C CA . HIS A 1 274 ? -16.834 14.653 5.411 1.00 80.44 274 HIS A CA 1
ATOM 2198 C C . HIS A 1 274 ? -17.187 13.628 6.496 1.00 80.44 274 HIS A C 1
ATOM 2200 O O . HIS A 1 274 ? -18.197 13.769 7.184 1.00 80.44 274 HIS A O 1
ATOM 2206 N N . VAL A 1 275 ? -16.332 12.625 6.686 1.00 76.62 275 VAL A N 1
ATOM 2207 C CA . VAL A 1 275 ? -16.491 11.574 7.691 1.00 76.62 275 VAL A CA 1
ATOM 2208 C C . VAL A 1 275 ? -16.485 12.156 9.109 1.00 76.62 275 VAL A C 1
ATOM 2210 O O . VAL A 1 275 ? -17.392 11.842 9.882 1.00 76.62 275 VAL A O 1
ATOM 2213 N N . ARG A 1 276 ? -15.555 13.067 9.432 1.00 74.75 276 ARG A N 1
ATOM 2214 C CA . ARG A 1 276 ? -15.515 13.790 10.720 1.00 74.75 276 ARG A CA 1
ATOM 2215 C C . ARG A 1 276 ? -16.816 14.529 11.009 1.00 74.75 276 ARG A C 1
ATOM 2217 O O . ARG A 1 276 ? -17.420 14.310 12.055 1.00 74.75 276 ARG A O 1
ATOM 2224 N N . LYS A 1 277 ? -17.320 15.301 10.043 1.00 76.31 277 LYS A N 1
ATOM 2225 C CA . LYS A 1 277 ? -18.577 16.054 10.184 1.00 76.31 277 LYS A CA 1
ATOM 2226 C C . LYS A 1 277 ? -19.781 15.165 10.516 1.00 76.31 277 LYS A C 1
ATOM 2228 O O . LYS A 1 277 ? -20.655 15.576 11.280 1.00 76.31 277 LYS A O 1
ATOM 2233 N N . TYR A 1 278 ? -19.874 13.970 9.930 1.00 78.50 278 TYR A N 1
ATOM 2234 C CA . TYR A 1 278 ? -20.955 13.025 10.244 1.00 78.50 278 TYR A CA 1
ATOM 2235 C C . TYR A 1 278 ? -20.718 12.285 11.564 1.00 78.50 278 TYR A C 1
ATOM 2237 O O . TYR A 1 278 ? -21.683 12.015 12.280 1.00 78.50 278 TYR A O 1
ATOM 2245 N N . ASN A 1 279 ? -19.462 12.005 11.916 1.00 72.19 279 ASN A N 1
ATOM 2246 C CA . ASN A 1 279 ? -19.103 11.391 13.192 1.00 72.19 279 ASN A CA 1
ATOM 2247 C C . ASN A 1 279 ? -19.451 12.297 14.383 1.00 72.19 279 ASN A C 1
ATOM 2249 O O . ASN A 1 279 ? -20.156 11.866 15.291 1.00 72.19 279 ASN A O 1
ATOM 2253 N N . GLU A 1 280 ? -19.083 13.581 14.323 1.00 68.56 280 GLU A N 1
ATOM 2254 C CA . GLU A 1 280 ? -19.415 14.595 15.342 1.00 68.56 280 GLU A CA 1
ATOM 2255 C C . GLU A 1 280 ? -20.927 14.717 15.578 1.00 68.56 280 GLU A C 1
ATOM 2257 O O . GLU A 1 280 ? -21.394 14.950 16.692 1.00 68.56 280 GLU A O 1
ATOM 2262 N N . ARG A 1 281 ? -21.718 14.509 14.521 1.00 72.94 281 ARG A N 1
ATOM 2263 C CA . ARG A 1 281 ? -23.186 14.533 14.567 1.00 72.94 281 ARG A CA 1
ATOM 2264 C C . ARG A 1 281 ? -23.806 13.199 14.983 1.00 72.94 281 ARG A C 1
ATOM 2266 O O . ARG A 1 281 ? -25.030 13.109 15.010 1.00 72.94 281 ARG A O 1
ATOM 2273 N N . LYS A 1 282 ? -22.996 12.174 15.279 1.00 72.12 282 LYS A N 1
ATOM 2274 C CA . LYS A 1 282 ? -23.417 10.787 15.558 1.00 72.12 282 LYS A CA 1
ATOM 2275 C C . LYS A 1 282 ? -24.259 10.178 14.430 1.00 72.12 282 LYS A C 1
ATOM 2277 O O . LYS A 1 282 ? -25.216 9.450 14.671 1.00 72.12 282 LYS A O 1
ATOM 2282 N N . LYS A 1 283 ? -23.902 10.505 13.187 1.00 77.56 283 LYS A N 1
ATOM 2283 C CA . LYS A 1 283 ? -24.609 10.133 11.952 1.00 77.56 283 LYS A CA 1
ATOM 2284 C C . LYS A 1 283 ? -23.722 9.370 10.969 1.00 77.56 283 LYS A C 1
ATOM 2286 O O . LYS A 1 283 ? -24.006 9.344 9.777 1.00 77.56 283 LYS A O 1
ATOM 2291 N N . PHE A 1 284 ? -22.645 8.741 11.442 1.00 71.44 284 PHE A N 1
ATOM 2292 C CA . PHE A 1 284 ? -21.733 7.979 10.581 1.00 71.44 284 PHE A CA 1
ATOM 2293 C C . PHE A 1 284 ? -22.460 6.887 9.771 1.00 71.44 284 PHE A C 1
ATOM 2295 O O . PHE A 1 284 ? -22.107 6.632 8.625 1.00 71.44 284 PHE A O 1
ATOM 2302 N N . ASP A 1 285 ? -23.528 6.298 10.318 1.00 78.94 285 ASP A N 1
ATOM 2303 C CA . ASP A 1 285 ? -24.349 5.304 9.614 1.00 78.94 285 ASP A CA 1
ATOM 2304 C C . ASP A 1 285 ? -24.992 5.824 8.321 1.00 78.94 285 ASP A C 1
ATOM 2306 O O . ASP A 1 285 ? -25.216 5.041 7.400 1.00 78.94 285 ASP A O 1
ATOM 2310 N N . GLU A 1 286 ? -25.238 7.134 8.214 1.00 83.88 286 GLU A N 1
ATOM 2311 C CA . GLU A 1 286 ? -25.846 7.756 7.029 1.00 83.88 286 GLU A CA 1
ATOM 2312 C C . GLU A 1 286 ? -24.900 7.778 5.815 1.00 83.88 286 GLU A C 1
ATOM 2314 O O . GLU A 1 286 ? -25.358 7.948 4.686 1.00 83.88 286 GLU A O 1
ATOM 2319 N N . ILE A 1 287 ? -23.589 7.611 6.028 1.00 83.12 287 ILE A N 1
ATOM 2320 C CA . ILE A 1 287 ? -22.571 7.684 4.965 1.00 83.12 287 ILE A CA 1
ATOM 2321 C C . ILE A 1 287 ? -21.937 6.330 4.626 1.00 83.12 287 ILE A C 1
ATOM 2323 O O . ILE A 1 287 ? -21.076 6.266 3.747 1.00 83.12 287 ILE A O 1
ATOM 2327 N N . ILE A 1 288 ? -22.346 5.250 5.299 1.00 83.75 288 ILE A N 1
ATOM 2328 C CA . ILE A 1 288 ? -21.900 3.889 4.977 1.00 83.75 288 ILE A CA 1
ATOM 2329 C C . ILE A 1 288 ? -22.477 3.479 3.627 1.00 83.75 288 ILE A C 1
ATOM 2331 O O . ILE A 1 288 ? -23.628 3.775 3.308 1.00 83.75 288 ILE A O 1
ATOM 2335 N N . ASP A 1 289 ? -21.684 2.750 2.846 1.00 85.50 289 ASP A N 1
ATOM 2336 C CA . ASP A 1 289 ? -22.107 2.261 1.544 1.00 85.50 289 ASP A CA 1
ATOM 2337 C C . ASP A 1 289 ? -23.389 1.403 1.656 1.00 85.50 289 ASP A C 1
ATOM 2339 O O . ASP A 1 289 ? -23.377 0.359 2.328 1.00 85.50 289 ASP A O 1
ATOM 2343 N N . PRO A 1 290 ? -24.488 1.773 0.970 1.00 83.00 290 PRO A N 1
ATOM 2344 C CA . PRO A 1 290 ? -25.739 1.018 0.996 1.00 83.00 290 PRO A CA 1
ATOM 2345 C C . PRO A 1 290 ? -25.591 -0.457 0.590 1.00 83.00 290 PRO A C 1
ATOM 2347 O O . PRO A 1 290 ? -26.342 -1.302 1.082 1.00 83.00 290 PRO A O 1
ATOM 2350 N N . ILE A 1 291 ? -24.602 -0.787 -0.256 1.00 82.06 291 ILE A N 1
ATOM 2351 C CA . ILE A 1 291 ? -24.284 -2.167 -0.671 1.00 82.06 291 ILE A CA 1
ATOM 2352 C C . ILE A 1 291 ? -23.911 -3.034 0.542 1.00 82.06 291 ILE A C 1
ATOM 2354 O O . ILE A 1 291 ? -24.195 -4.233 0.571 1.00 82.06 291 ILE A O 1
ATOM 2358 N N . ILE A 1 292 ? -23.277 -2.438 1.553 1.00 80.19 292 ILE A N 1
ATOM 2359 C CA . ILE A 1 292 ? -22.909 -3.109 2.801 1.00 80.19 292 ILE A CA 1
ATOM 2360 C C . ILE A 1 292 ? -24.121 -3.176 3.738 1.00 80.19 292 ILE A C 1
ATOM 2362 O O . ILE A 1 292 ? -24.412 -4.241 4.284 1.00 80.19 292 ILE A O 1
ATOM 2366 N N . VAL A 1 293 ? -24.841 -2.062 3.911 1.00 69.12 293 VAL A N 1
ATOM 2367 C CA . VAL A 1 293 ? -25.919 -1.926 4.910 1.00 69.12 293 VAL A CA 1
ATOM 2368 C C . VAL A 1 293 ? -27.052 -2.929 4.678 1.00 69.12 293 VAL A C 1
ATOM 2370 O O . VAL A 1 293 ? -27.458 -3.609 5.623 1.00 69.12 293 VAL A O 1
ATOM 2373 N N . GLY A 1 2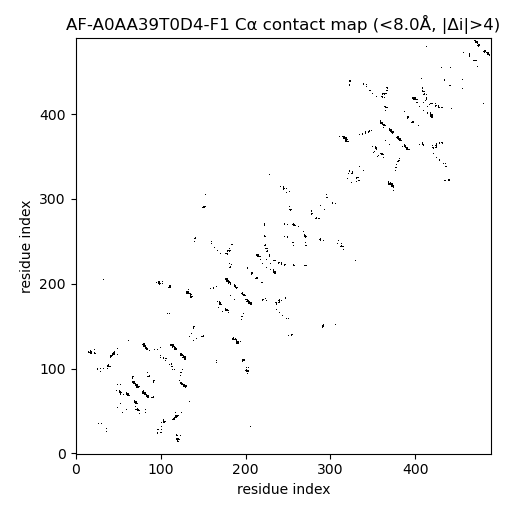94 ? -27.507 -3.097 3.431 1.00 62.81 294 GLY A N 1
ATOM 2374 C CA . GLY A 1 294 ? -28.622 -3.999 3.108 1.00 62.81 294 GLY A CA 1
ATOM 2375 C C . GLY A 1 294 ? -28.361 -5.475 3.443 1.00 62.81 294 GLY A C 1
ATOM 2376 O O . GLY A 1 294 ? -29.295 -6.228 3.700 1.00 62.81 294 GLY A O 1
ATOM 2377 N N . VAL A 1 295 ? -27.093 -5.897 3.501 1.00 59.59 295 VAL A N 1
ATOM 2378 C CA . VAL A 1 295 ? -26.698 -7.281 3.826 1.00 59.59 295 VAL A CA 1
ATOM 2379 C C . VAL A 1 295 ? -26.438 -7.473 5.325 1.00 59.59 295 VAL A C 1
ATOM 2381 O O . VAL A 1 295 ? -26.605 -8.581 5.845 1.00 59.59 295 VAL A O 1
ATOM 2384 N N . VAL A 1 296 ? -26.031 -6.418 6.036 1.00 59.72 296 VAL A N 1
ATOM 2385 C CA . VAL A 1 296 ? -25.639 -6.472 7.456 1.00 59.72 296 VAL A CA 1
ATOM 2386 C C . VAL A 1 296 ? -26.845 -6.515 8.396 1.00 59.72 296 VAL A C 1
ATOM 2388 O O . VAL A 1 296 ? -26.780 -7.208 9.407 1.00 59.72 296 VAL A O 1
ATOM 2391 N N . GLN A 1 297 ? -27.967 -5.882 8.034 1.00 58.91 297 GLN A N 1
ATOM 2392 C CA . GLN A 1 297 ? -29.198 -5.857 8.849 1.00 58.91 297 GLN A CA 1
ATOM 2393 C C . GLN A 1 297 ? -29.793 -7.249 9.147 1.00 58.91 297 GLN A C 1
ATOM 2395 O O . GLN A 1 297 ? -30.648 -7.384 10.015 1.00 58.91 297 GLN A O 1
ATOM 2400 N N . SER A 1 298 ? -29.324 -8.292 8.457 1.00 59.81 298 SER A N 1
ATOM 2401 C CA . SER A 1 298 ? -29.783 -9.673 8.624 1.00 59.81 298 SER A CA 1
ATOM 2402 C C . SER A 1 298 ? -29.102 -10.455 9.761 1.00 59.81 298 SER A C 1
ATOM 2404 O O . SER A 1 298 ? -29.554 -11.555 10.070 1.00 59.81 298 SER A O 1
ATOM 2406 N N . CYS A 1 299 ? -28.003 -9.964 10.362 1.00 69.50 299 CYS A N 1
ATOM 2407 C CA . CYS A 1 299 ? -27.201 -10.762 11.304 1.00 69.50 299 CYS A CA 1
ATOM 2408 C C . CYS A 1 299 ? -26.414 -9.923 12.331 1.00 69.50 299 CYS A C 1
ATOM 2410 O O . CYS A 1 299 ? -25.596 -9.078 11.963 1.00 69.50 299 CYS A O 1
ATOM 2412 N N . GLN A 1 300 ? -26.583 -10.240 13.621 1.00 69.31 300 GLN A N 1
ATOM 2413 C CA . GLN A 1 300 ? -25.933 -9.554 14.749 1.00 69.31 300 GLN A CA 1
ATOM 2414 C C . GLN A 1 300 ? -24.395 -9.622 14.695 1.00 69.31 300 GLN A C 1
ATOM 2416 O O . GLN A 1 300 ? -23.718 -8.650 15.024 1.00 69.31 300 GLN A O 1
ATOM 2421 N N . GLU A 1 301 ? -23.828 -10.731 14.213 1.00 67.00 301 GLU A N 1
ATOM 2422 C CA . GLU A 1 301 ? -22.376 -10.886 14.057 1.00 67.00 301 GLU A CA 1
ATOM 2423 C C . GLU A 1 301 ? -21.809 -9.929 12.999 1.00 67.00 301 GLU A C 1
ATOM 2425 O O . GLU A 1 301 ? -20.811 -9.251 13.239 1.00 67.00 301 GLU A O 1
ATOM 2430 N N . LYS A 1 302 ? -22.491 -9.789 11.854 1.00 64.56 302 LYS A N 1
ATOM 2431 C CA . LYS A 1 302 ? -22.103 -8.828 10.808 1.00 64.56 302 LYS A CA 1
ATOM 2432 C C . LYS A 1 302 ? -22.224 -7.386 11.295 1.00 64.56 302 LYS A C 1
ATOM 2434 O O . LYS A 1 302 ? -21.440 -6.535 10.884 1.00 64.56 302 LYS A O 1
ATOM 2439 N N . GLN A 1 303 ? -23.195 -7.110 12.163 1.00 68.12 303 GLN A N 1
ATOM 2440 C CA . GLN A 1 303 ? -23.376 -5.793 12.764 1.00 68.12 303 GLN A CA 1
ATOM 2441 C C . GLN A 1 303 ? -22.239 -5.462 13.739 1.00 68.12 303 GLN A C 1
ATOM 2443 O O . GLN A 1 303 ? -21.714 -4.351 13.697 1.00 68.12 303 GLN A O 1
ATOM 2448 N N . LYS A 1 304 ? -21.791 -6.443 14.535 1.00 70.94 304 LYS A N 1
ATOM 2449 C CA . LYS A 1 304 ? -20.596 -6.314 15.380 1.00 70.94 304 LYS A CA 1
ATOM 2450 C C . LYS A 1 304 ? -19.330 -6.096 14.545 1.00 70.94 304 LYS A C 1
ATOM 2452 O O . LYS A 1 304 ? -18.607 -5.145 14.801 1.00 70.94 304 LYS A O 1
ATOM 2457 N N . GLN A 1 305 ? -19.115 -6.893 13.495 1.00 64.62 305 GLN A N 1
ATOM 2458 C CA . GLN A 1 305 ? -17.978 -6.726 12.576 1.00 64.62 305 GLN A CA 1
ATOM 2459 C C . GLN A 1 305 ? -17.958 -5.344 11.916 1.00 64.62 305 GLN A C 1
ATOM 2461 O O . GLN A 1 305 ? -16.902 -4.730 11.790 1.00 64.62 305 GLN A O 1
ATOM 2466 N N . LEU A 1 306 ? -19.123 -4.842 11.495 1.00 67.19 306 LEU A N 1
ATOM 2467 C CA . LEU A 1 306 ? -19.239 -3.497 10.944 1.00 67.19 306 LEU A CA 1
ATOM 2468 C C . LEU A 1 306 ? -18.877 -2.441 11.995 1.00 67.19 306 LEU A C 1
ATOM 2470 O O . LEU A 1 306 ? -18.172 -1.496 11.663 1.00 67.19 306 LEU A O 1
ATOM 2474 N N . GLN A 1 307 ? -19.323 -2.600 13.243 1.00 69.75 307 GLN A N 1
ATOM 2475 C CA . GLN A 1 307 ? -18.968 -1.677 14.319 1.00 69.75 307 GLN A CA 1
ATOM 2476 C C . GLN A 1 307 ? -17.464 -1.699 14.620 1.00 69.75 307 GLN A C 1
ATOM 2478 O O . GLN A 1 307 ? -16.840 -0.644 14.648 1.00 69.75 307 GLN A O 1
ATOM 2483 N N . ASP A 1 308 ? -16.859 -2.880 14.739 1.00 66.56 308 ASP A N 1
ATOM 2484 C CA . ASP A 1 308 ? -15.417 -3.005 14.954 1.00 66.56 308 ASP A CA 1
ATOM 2485 C C . ASP A 1 308 ? -14.612 -2.394 13.801 1.00 66.56 308 ASP A C 1
ATOM 2487 O O . ASP A 1 308 ? -13.590 -1.752 14.037 1.00 66.56 308 ASP A O 1
ATOM 2491 N N . PHE A 1 309 ? -15.092 -2.525 12.560 1.00 65.62 309 PHE A N 1
ATOM 2492 C CA . PHE A 1 309 ? -14.443 -1.928 11.396 1.00 65.62 309 PHE A CA 1
ATOM 2493 C C . PHE A 1 309 ? -14.536 -0.396 11.375 1.00 65.62 309 PHE A C 1
ATOM 2495 O O . PHE A 1 309 ? -13.581 0.262 10.961 1.00 65.62 309 PHE A O 1
ATOM 2502 N N . LYS A 1 310 ? -15.646 0.182 11.858 1.00 67.12 310 LYS A N 1
ATOM 2503 C CA . LYS A 1 310 ? -15.762 1.636 12.067 1.00 67.12 310 LYS A CA 1
ATOM 2504 C C . LYS A 1 310 ? -14.761 2.117 13.096 1.00 67.12 310 LYS A C 1
ATOM 2506 O O . LYS A 1 310 ? -14.028 3.059 12.821 1.00 67.12 310 LYS A O 1
ATOM 2511 N N . ASP A 1 311 ? -14.736 1.461 14.252 1.00 67.06 311 ASP A N 1
ATOM 2512 C CA . ASP A 1 311 ? -13.855 1.841 15.350 1.00 67.06 311 ASP A CA 1
ATOM 2513 C C . ASP A 1 311 ? -12.387 1.746 14.894 1.00 67.06 311 ASP A C 1
ATOM 2515 O O . ASP A 1 311 ? -11.603 2.656 15.147 1.00 67.06 311 ASP A O 1
ATOM 2519 N N . LEU A 1 312 ? -12.040 0.702 14.123 1.00 65.12 312 LEU A N 1
ATOM 2520 C CA . LEU A 1 312 ? -10.704 0.514 13.551 1.00 65.12 312 LEU A CA 1
ATOM 2521 C C . LEU A 1 312 ? -10.236 1.681 12.683 1.00 65.12 312 LEU A C 1
ATOM 2523 O O . LEU A 1 312 ? -9.079 2.077 12.773 1.00 65.12 312 LEU A O 1
ATOM 2527 N N . ALA A 1 313 ? -11.124 2.242 11.864 1.00 59.06 313 ALA A N 1
ATOM 2528 C CA . ALA A 1 313 ? -10.787 3.359 10.989 1.00 59.06 313 ALA A CA 1
ATOM 2529 C C . ALA A 1 313 ? -10.476 4.662 11.754 1.00 59.06 313 ALA A C 1
ATOM 2531 O O . ALA A 1 313 ? -9.800 5.535 11.213 1.00 59.06 313 ALA A O 1
ATOM 2532 N N . TRP A 1 314 ? -10.933 4.780 13.007 1.00 61.75 314 TRP A N 1
ATOM 2533 C CA . TRP A 1 314 ? -10.692 5.936 13.876 1.00 61.75 314 TRP A CA 1
ATOM 2534 C C . TRP A 1 314 ? -9.479 5.786 14.802 1.00 61.75 314 TRP A C 1
ATOM 2536 O O . TRP A 1 314 ? -9.000 6.787 15.338 1.00 61.75 314 TRP A O 1
ATOM 2546 N N . TYR A 1 315 ? -8.946 4.573 14.979 1.00 62.53 315 TYR A N 1
ATOM 2547 C CA . TYR A 1 315 ? -7.713 4.364 15.738 1.00 62.53 315 TYR A CA 1
ATOM 2548 C C . TYR A 1 315 ? -6.505 4.841 14.928 1.00 62.53 315 TYR A C 1
ATOM 2550 O O . TYR A 1 315 ? -6.150 4.258 13.906 1.00 62.53 315 TYR A O 1
ATOM 2558 N N . ASN A 1 316 ? -5.854 5.906 15.389 1.00 56.41 316 ASN A N 1
ATOM 2559 C CA . ASN A 1 316 ? -4.733 6.539 14.685 1.00 56.41 316 ASN A CA 1
ATOM 2560 C C . ASN A 1 316 ? -3.398 6.430 15.437 1.00 56.41 316 ASN A C 1
ATOM 2562 O O . ASN A 1 316 ? -2.364 6.867 14.932 1.00 56.41 316 ASN A O 1
ATOM 2566 N N . SER A 1 317 ? -3.411 5.870 16.646 1.00 61.84 317 SER A N 1
ATOM 2567 C CA . SER A 1 317 ? -2.238 5.781 17.506 1.00 61.84 317 SER A CA 1
ATOM 2568 C C . SER A 1 317 ? -2.333 4.593 18.457 1.00 61.84 317 SER A C 1
ATOM 2570 O O . SER A 1 317 ? -3.394 4.013 18.692 1.00 61.84 317 SER A O 1
ATOM 2572 N N . THR A 1 318 ? -1.182 4.204 18.982 1.00 72.69 318 THR A N 1
ATOM 2573 C CA . THR A 1 318 ? -1.034 3.185 20.017 1.00 72.69 318 THR A CA 1
ATOM 2574 C C . THR A 1 318 ? -0.724 3.844 21.353 1.00 72.69 318 THR A C 1
ATOM 2576 O O . THR A 1 318 ? -0.184 4.949 21.403 1.00 72.69 318 THR A O 1
ATOM 2579 N N . LEU A 1 319 ? -0.962 3.143 22.454 1.00 74.88 319 LEU A N 1
ATOM 2580 C CA . LEU A 1 319 ? -0.572 3.599 23.782 1.00 74.88 319 LEU A CA 1
ATOM 2581 C C . LEU A 1 319 ? 0.934 3.898 23.878 1.00 74.88 319 LEU A C 1
ATOM 2583 O O . LEU A 1 319 ? 1.333 4.848 24.552 1.00 74.88 319 LEU A O 1
ATOM 2587 N N . ALA A 1 320 ? 1.774 3.130 23.177 1.00 72.94 320 ALA A N 1
ATOM 2588 C CA . ALA A 1 320 ? 3.209 3.388 23.106 1.00 72.94 320 ALA A CA 1
ATOM 2589 C C . ALA A 1 320 ? 3.528 4.784 22.549 1.00 72.94 320 ALA A C 1
ATOM 2591 O O . ALA A 1 320 ? 4.452 5.424 23.052 1.00 72.94 320 ALA A O 1
ATOM 2592 N N . ASP A 1 321 ? 2.766 5.261 21.560 1.00 69.81 321 ASP A N 1
ATOM 2593 C CA . ASP A 1 321 ? 2.993 6.564 20.921 1.00 69.81 321 ASP A CA 1
ATOM 2594 C C . ASP A 1 321 ? 2.808 7.712 21.923 1.00 69.81 321 ASP A C 1
ATOM 2596 O O . ASP A 1 321 ? 3.596 8.655 21.947 1.00 69.81 321 ASP A O 1
ATOM 2600 N N . HIS A 1 322 ? 1.825 7.583 22.815 1.00 68.69 322 HIS A N 1
ATOM 2601 C CA . HIS A 1 322 ? 1.491 8.605 23.807 1.00 68.69 322 HIS A CA 1
ATOM 2602 C C . HIS A 1 322 ? 2.313 8.523 25.095 1.00 68.69 322 HIS A C 1
ATOM 2604 O O . HIS A 1 322 ? 2.540 9.533 25.759 1.00 68.69 322 HIS A O 1
ATOM 2610 N N . ILE A 1 323 ? 2.748 7.323 25.491 1.00 66.88 323 ILE A N 1
ATOM 2611 C CA . ILE A 1 323 ? 3.493 7.140 26.742 1.00 66.88 323 ILE A CA 1
ATOM 2612 C C . ILE A 1 323 ? 4.999 7.327 26.545 1.00 66.88 323 ILE A C 1
ATOM 2614 O O . ILE A 1 323 ? 5.659 7.894 27.411 1.00 66.88 323 ILE A O 1
ATOM 2618 N N . HIS A 1 324 ? 5.559 6.853 25.429 1.00 64.62 324 HIS A N 1
ATOM 2619 C CA . HIS A 1 324 ? 7.009 6.730 25.268 1.00 64.62 324 HIS A CA 1
ATOM 2620 C C . HIS A 1 324 ? 7.674 7.835 24.442 1.00 64.62 324 HIS A C 1
ATOM 2622 O O . HIS A 1 324 ? 8.901 7.816 24.300 1.00 64.62 324 HIS A O 1
ATOM 2628 N N . SER A 1 325 ? 6.897 8.770 23.897 1.00 56.53 325 SER A N 1
ATOM 2629 C CA . SER A 1 325 ? 7.386 9.845 23.026 1.00 56.53 325 SER A CA 1
ATOM 2630 C C . SER A 1 325 ? 6.952 11.240 23.514 1.00 56.53 325 SER A C 1
ATOM 2632 O O . SER A 1 325 ? 6.380 11.998 22.734 1.00 56.53 325 SER A O 1
ATOM 2634 N N . PRO A 1 326 ? 7.256 11.646 24.768 1.00 44.09 326 PRO A N 1
ATOM 2635 C CA . PRO A 1 326 ? 6.797 12.922 25.343 1.00 44.09 326 PRO A CA 1
ATOM 2636 C C . PRO A 1 326 ? 7.383 14.181 24.667 1.00 44.09 326 PRO A C 1
ATOM 2638 O O . PRO A 1 326 ? 7.026 15.299 25.028 1.00 44.09 326 PRO A O 1
ATOM 2641 N N . HIS A 1 327 ? 8.291 14.019 23.698 1.00 43.62 327 HIS A N 1
ATOM 2642 C CA . HIS A 1 327 ? 8.890 15.102 22.908 1.00 43.62 327 HIS A CA 1
ATOM 2643 C C . HIS A 1 327 ? 8.457 15.099 21.435 1.00 43.62 327 HIS A C 1
ATOM 2645 O O . HIS A 1 327 ? 8.939 15.929 20.663 1.00 43.62 327 HIS A O 1
ATOM 2651 N N . GLN A 1 328 ? 7.565 14.189 21.020 1.00 46.84 328 GLN A N 1
ATOM 2652 C CA . GLN A 1 328 ? 6.972 14.285 19.692 1.00 46.84 328 GLN A CA 1
ATOM 2653 C C . GLN A 1 328 ? 5.861 15.348 19.707 1.00 46.84 328 GLN A C 1
ATOM 2655 O O . GLN A 1 328 ? 4.909 15.227 20.472 1.00 46.84 328 GLN A O 1
ATOM 2660 N N . PRO A 1 329 ? 5.948 16.393 18.866 1.00 42.53 329 PRO A N 1
ATOM 2661 C CA . PRO A 1 329 ? 5.123 17.605 18.952 1.00 42.53 329 PRO A CA 1
ATOM 2662 C C . PRO A 1 329 ? 3.646 17.429 18.534 1.00 42.53 329 PRO A C 1
ATOM 2664 O O . PRO A 1 329 ? 3.025 18.398 18.105 1.00 42.53 329 PRO A O 1
ATOM 2667 N N . HIS A 1 330 ? 3.109 16.208 18.582 1.00 49.41 330 HIS A N 1
ATOM 2668 C CA . HIS A 1 330 ? 1.766 15.842 18.114 1.00 49.41 330 HIS A CA 1
ATOM 2669 C C . HIS A 1 330 ? 0.969 14.976 19.098 1.00 49.41 330 HIS A C 1
ATOM 2671 O O . HIS A 1 330 ? -0.230 14.817 18.898 1.00 49.41 330 HIS A O 1
ATOM 2677 N N . PHE A 1 331 ? 1.601 14.436 20.143 1.00 51.19 331 PHE A N 1
ATOM 2678 C CA . PHE A 1 331 ? 0.920 13.622 21.146 1.00 51.19 331 PHE A CA 1
ATOM 2679 C C . PHE A 1 331 ? 0.924 14.373 22.471 1.00 51.19 331 PHE A C 1
ATOM 2681 O O . PHE A 1 331 ? 1.983 14.603 23.060 1.00 51.19 331 PHE A O 1
ATOM 2688 N N . GLU A 1 332 ? -0.257 14.801 22.918 1.00 55.44 332 GLU A N 1
ATOM 2689 C CA . GLU A 1 332 ? -0.388 15.327 24.271 1.00 55.44 332 GLU A CA 1
ATOM 2690 C C . GLU A 1 332 ? -0.147 14.197 25.284 1.00 55.44 332 GLU A C 1
ATOM 2692 O O . GLU A 1 332 ? -0.607 13.071 25.077 1.00 55.44 332 GLU A O 1
ATOM 2697 N N . PRO A 1 333 ? 0.570 14.458 26.391 1.00 60.16 333 PRO A N 1
ATOM 2698 C CA . PRO A 1 333 ? 0.754 13.462 27.433 1.00 60.16 333 PRO A CA 1
ATOM 2699 C C . PRO A 1 333 ? -0.598 12.963 27.950 1.00 60.16 333 PRO A C 1
ATOM 2701 O O . PRO A 1 333 ? -1.446 13.756 28.357 1.00 60.16 333 PRO A O 1
ATOM 2704 N N . LEU A 1 334 ? -0.785 11.641 28.000 1.00 71.00 334 LEU A N 1
ATOM 2705 C CA . LEU A 1 334 ? -2.021 11.061 28.530 1.00 71.00 334 LEU A CA 1
ATOM 2706 C C . LEU A 1 334 ? -2.286 11.544 29.956 1.00 71.00 334 LEU A C 1
ATOM 2708 O O . LEU A 1 334 ? -1.481 11.288 30.862 1.00 71.00 334 LEU A O 1
ATOM 2712 N N . LEU A 1 335 ? -3.447 12.172 30.150 1.00 75.81 335 LEU A N 1
ATOM 2713 C CA . LEU A 1 335 ? -3.987 12.481 31.468 1.00 75.81 335 LEU A CA 1
ATOM 2714 C C . LEU A 1 335 ? -4.118 11.207 32.309 1.00 75.81 335 LEU A C 1
ATOM 2716 O O . LEU A 1 335 ? -4.335 10.104 31.799 1.00 75.81 335 LEU A O 1
ATOM 2720 N N . TRP A 1 336 ? -4.030 11.376 33.626 1.00 74.94 336 TRP A N 1
ATOM 2721 C CA . TRP A 1 336 ? -4.156 10.275 34.579 1.00 74.94 336 TRP A CA 1
ATOM 2722 C C . TRP A 1 336 ? -5.482 9.512 34.441 1.00 74.94 336 TRP A C 1
ATOM 2724 O O . TRP A 1 336 ? -5.505 8.284 34.498 1.00 74.94 336 TRP A O 1
ATOM 2734 N N . THR A 1 337 ? -6.575 10.223 34.164 1.00 75.44 337 THR A N 1
ATOM 2735 C CA . THR A 1 337 ? -7.899 9.640 33.906 1.00 75.44 337 THR A CA 1
ATOM 2736 C C . THR A 1 337 ? -7.900 8.705 32.698 1.00 75.44 337 THR A C 1
ATOM 2738 O O . THR A 1 337 ? -8.469 7.618 32.775 1.00 75.44 337 THR A O 1
ATOM 2741 N N . HIS A 1 338 ? -7.213 9.073 31.611 1.00 78.69 338 HIS A N 1
ATOM 2742 C CA . HIS A 1 338 ? -7.064 8.206 30.442 1.00 78.69 338 HIS A CA 1
ATOM 2743 C C . HIS A 1 338 ? -6.230 6.969 30.783 1.00 78.69 338 HIS A C 1
ATOM 2745 O O . HIS A 1 338 ? -6.637 5.855 30.471 1.00 78.69 338 HIS A O 1
ATOM 2751 N N . ARG A 1 339 ? -5.110 7.133 31.500 1.00 80.25 339 ARG A N 1
ATOM 2752 C CA . ARG A 1 339 ? -4.241 6.013 31.916 1.00 80.25 339 ARG A CA 1
ATOM 2753 C C . ARG A 1 339 ? -4.992 4.982 32.763 1.00 80.25 339 ARG A C 1
ATOM 2755 O O . ARG A 1 339 ? -4.867 3.786 32.512 1.00 80.25 339 ARG A O 1
ATOM 2762 N N . LEU A 1 340 ? -5.803 5.443 33.719 1.00 77.00 340 LEU A N 1
ATOM 2763 C CA . LEU A 1 340 ? -6.657 4.583 34.544 1.00 77.00 340 LEU A CA 1
ATOM 2764 C C . LEU A 1 340 ? -7.725 3.860 33.723 1.00 77.00 340 LEU A C 1
ATOM 2766 O O . LEU A 1 340 ? -7.942 2.665 33.912 1.00 77.00 340 LEU A O 1
ATOM 2770 N N . LYS A 1 341 ? -8.371 4.568 32.793 1.00 79.62 341 LYS A N 1
ATOM 2771 C CA . LYS A 1 341 ? -9.376 3.971 31.912 1.00 79.62 341 LYS A CA 1
ATOM 2772 C C . LYS A 1 341 ? -8.767 2.876 31.037 1.00 79.62 341 LYS A C 1
ATOM 2774 O O . LYS A 1 341 ? -9.299 1.775 30.983 1.00 79.62 341 LYS A O 1
ATOM 2779 N N . ILE A 1 342 ? -7.606 3.147 30.443 1.00 81.94 342 ILE A N 1
ATOM 2780 C CA . ILE A 1 342 ? -6.848 2.186 29.638 1.00 81.94 342 ILE A CA 1
ATOM 2781 C C . ILE A 1 342 ? -6.496 0.953 30.476 1.00 81.94 342 ILE A C 1
ATOM 2783 O O . ILE A 1 342 ? -6.748 -0.165 30.034 1.00 81.94 342 ILE A O 1
ATOM 2787 N N . ALA A 1 343 ? -5.974 1.140 31.694 1.00 78.69 343 ALA A N 1
ATOM 2788 C CA . ALA A 1 343 ? -5.683 0.043 32.618 1.00 78.69 343 ALA A CA 1
ATOM 2789 C C . ALA A 1 343 ? -6.924 -0.822 32.899 1.00 78.69 343 ALA A C 1
ATOM 2791 O O . ALA A 1 343 ? -6.853 -2.044 32.776 1.00 78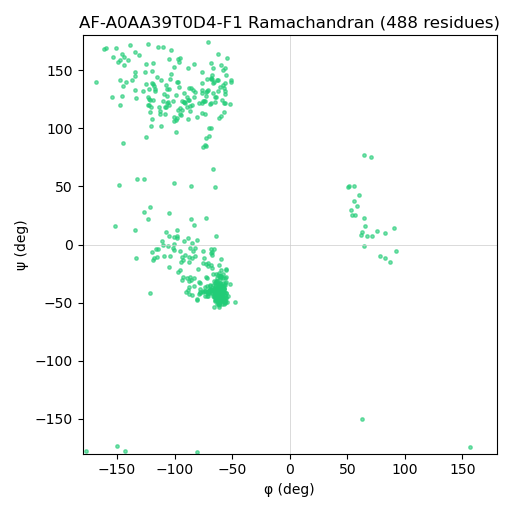.69 343 ALA A O 1
ATOM 2792 N N . SER A 1 344 ? -8.058 -0.193 33.218 1.00 77.31 344 SER A N 1
ATOM 2793 C CA . SER A 1 344 ? -9.322 -0.891 33.485 1.00 77.31 344 SER A CA 1
ATOM 2794 C C . SER A 1 344 ? -9.796 -1.684 32.269 1.00 77.31 344 SER A C 1
ATOM 2796 O O . SER A 1 344 ? -9.999 -2.890 32.354 1.00 77.31 344 SER A O 1
ATOM 2798 N N . GLU A 1 345 ? -9.886 -1.040 31.105 1.00 81.06 345 GLU A N 1
ATOM 2799 C CA . GLU A 1 345 ? -10.329 -1.696 29.873 1.00 81.06 345 GLU A CA 1
ATOM 2800 C C . GLU A 1 345 ? -9.364 -2.804 29.425 1.00 81.06 345 GLU A C 1
ATOM 2802 O O . GLU A 1 345 ? -9.755 -3.700 28.677 1.00 81.06 345 GLU A O 1
ATOM 2807 N N . ARG A 1 346 ? -8.078 -2.743 29.806 1.00 84.06 346 ARG A N 1
ATOM 2808 C CA . ARG A 1 346 ? -7.104 -3.820 29.545 1.00 84.06 346 ARG A CA 1
ATOM 2809 C C . ARG A 1 346 ? -7.302 -5.002 30.473 1.00 84.06 346 ARG A C 1
ATOM 2811 O O . ARG A 1 346 ? -7.225 -6.132 29.992 1.00 84.06 346 ARG A O 1
ATOM 2818 N N . ALA A 1 347 ? -7.591 -4.760 31.746 1.00 79.56 347 ALA A N 1
ATOM 2819 C CA . ALA A 1 347 ? -7.949 -5.825 32.669 1.00 79.56 347 ALA A CA 1
ATOM 2820 C C . ALA A 1 347 ? -9.197 -6.575 32.170 1.00 79.56 347 ALA A C 1
ATOM 2822 O O . ALA A 1 347 ? -9.161 -7.800 32.064 1.00 79.56 347 ALA A O 1
ATOM 2823 N N . ASP A 1 348 ? -10.239 -5.847 31.752 1.00 78.88 348 ASP A N 1
ATOM 2824 C CA . ASP A 1 348 ? -11.486 -6.437 31.248 1.00 78.88 348 ASP A CA 1
ATOM 2825 C C . ASP A 1 348 ? -11.272 -7.266 29.974 1.00 78.88 348 ASP A C 1
ATOM 2827 O O . ASP A 1 348 ? -11.758 -8.393 29.865 1.00 78.88 348 ASP A O 1
ATOM 2831 N N . ALA A 1 349 ? -10.510 -6.736 29.010 1.00 80.88 349 ALA A N 1
ATOM 2832 C CA . ALA A 1 349 ? -10.220 -7.443 27.765 1.00 80.88 349 ALA A CA 1
ATOM 2833 C C . ALA A 1 349 ? -9.384 -8.713 28.001 1.00 80.88 349 ALA A C 1
ATOM 2835 O O . ALA A 1 349 ? -9.677 -9.758 27.423 1.00 80.88 349 ALA A O 1
ATOM 2836 N N . THR A 1 350 ? -8.380 -8.637 28.878 1.00 81.25 350 THR A N 1
ATOM 2837 C CA . THR A 1 350 ? -7.525 -9.780 29.240 1.00 81.25 350 THR A CA 1
ATOM 2838 C C . THR A 1 350 ? -8.339 -10.854 29.959 1.00 81.25 350 THR A C 1
ATOM 2840 O O . THR A 1 350 ? -8.299 -12.022 29.580 1.00 81.25 350 THR A O 1
ATOM 2843 N N . ALA A 1 351 ? -9.177 -10.455 30.920 1.00 81.12 351 ALA A N 1
ATOM 2844 C CA . ALA A 1 351 ? -10.093 -11.368 31.592 1.00 81.12 351 ALA A CA 1
ATOM 2845 C C . ALA A 1 351 ? -11.041 -12.044 30.590 1.00 81.12 351 ALA A C 1
ATOM 2847 O O . ALA A 1 351 ? -11.215 -13.260 30.629 1.00 81.12 351 ALA A O 1
ATOM 2848 N N . HIS A 1 352 ? -11.607 -11.295 29.639 1.00 85.50 352 HIS A N 1
ATOM 2849 C CA . HIS A 1 352 ? -12.482 -11.871 28.619 1.00 85.50 352 HIS A CA 1
ATOM 2850 C C . HIS A 1 352 ? -11.787 -12.951 27.772 1.00 85.50 352 HIS A C 1
ATOM 2852 O O . HIS A 1 352 ? -12.413 -13.963 27.463 1.00 85.50 352 HIS A O 1
ATOM 2858 N N . LEU A 1 353 ? -10.502 -12.793 27.440 1.00 84.81 353 LEU A N 1
ATOM 2859 C CA . LEU A 1 353 ? -9.731 -13.825 26.733 1.00 84.81 353 LEU A CA 1
ATOM 2860 C C . LEU A 1 353 ? -9.527 -15.088 27.581 1.00 84.81 353 LEU A C 1
ATOM 2862 O O . LEU A 1 353 ? -9.606 -16.203 27.063 1.00 84.81 353 LEU A O 1
ATOM 2866 N N . HIS A 1 354 ? -9.317 -14.929 28.887 1.00 85.44 354 HIS A N 1
ATOM 2867 C CA . HIS A 1 354 ? -9.043 -16.046 29.794 1.00 85.44 354 HIS A CA 1
ATOM 2868 C C . HIS A 1 354 ? -10.294 -16.837 30.175 1.00 85.44 354 HIS A C 1
ATOM 2870 O O . HIS A 1 354 ? -10.243 -18.063 30.225 1.00 85.44 354 HIS A O 1
ATOM 2876 N N . ILE A 1 355 ? -11.413 -16.155 30.442 1.00 86.19 355 ILE A N 1
ATOM 2877 C CA . ILE A 1 355 ? -12.626 -16.782 31.000 1.00 86.19 355 ILE A CA 1
ATOM 2878 C C . ILE A 1 355 ? -13.862 -16.691 30.096 1.00 86.19 355 ILE A C 1
ATOM 2880 O O . ILE A 1 355 ? -14.863 -17.350 30.364 1.00 86.19 355 ILE A O 1
ATOM 2884 N N . GLY A 1 356 ? -13.826 -15.881 29.035 1.00 81.25 356 GLY A N 1
ATOM 2885 C CA . GLY A 1 356 ? -14.966 -15.665 28.136 1.00 81.25 356 GLY A CA 1
ATOM 2886 C C . GLY A 1 356 ? -15.138 -16.734 27.054 1.00 81.25 356 GLY A C 1
ATOM 2887 O O . GLY A 1 356 ? -16.163 -16.755 26.375 1.00 81.25 356 GLY A O 1
ATOM 2888 N N . PHE A 1 357 ? -14.161 -17.629 26.898 1.00 82.50 357 PHE A N 1
ATOM 2889 C CA . PHE A 1 357 ? -14.147 -18.677 25.881 1.00 82.50 357 PHE A CA 1
ATOM 2890 C C . PHE A 1 357 ? -14.121 -20.068 26.520 1.00 82.50 357 PHE A C 1
ATOM 2892 O O . PHE A 1 357 ? -13.644 -20.256 27.634 1.00 82.50 357 PHE A O 1
ATOM 2899 N N . SER A 1 358 ? -14.592 -21.083 25.785 1.00 83.00 358 SER A N 1
ATOM 2900 C CA . SER A 1 358 ? -14.594 -22.484 26.250 1.00 83.00 358 SER A CA 1
ATOM 2901 C C . SER A 1 358 ? -13.198 -23.046 26.539 1.00 83.00 358 SER A C 1
ATOM 2903 O O . SER A 1 358 ? -13.064 -24.100 27.158 1.00 83.00 358 SER A O 1
ATOM 2905 N N . ARG A 1 359 ? -12.169 -22.384 26.012 1.00 84.69 359 ARG A N 1
ATOM 2906 C CA . ARG A 1 359 ? -10.758 -22.635 26.279 1.00 84.69 359 ARG A CA 1
ATOM 2907 C C . ARG A 1 359 ? -10.102 -21.276 26.515 1.00 84.69 359 ARG A C 1
ATOM 2909 O O . ARG A 1 359 ? -10.352 -20.393 25.691 1.00 84.69 359 ARG A O 1
ATOM 2916 N N . PRO A 1 360 ? -9.288 -21.107 27.568 1.00 87.06 360 PRO A N 1
ATOM 2917 C CA . PRO A 1 360 ? -8.563 -19.862 27.780 1.00 87.06 360 PRO A CA 1
ATOM 2918 C C . PRO A 1 360 ? -7.711 -19.518 26.559 1.00 87.06 360 PRO A C 1
ATOM 2920 O O . PRO A 1 360 ? -7.099 -20.405 25.956 1.00 87.06 360 PRO A O 1
ATOM 2923 N N . ILE A 1 361 ? -7.696 -18.242 26.188 1.00 88.19 361 ILE A N 1
ATOM 2924 C CA . ILE A 1 361 ? -6.825 -17.694 25.149 1.00 88.19 361 ILE A CA 1
ATOM 2925 C C . ILE A 1 361 ? -5.765 -16.847 25.843 1.00 88.19 361 ILE A C 1
ATOM 2927 O O . ILE A 1 361 ? -6.106 -15.863 26.492 1.00 88.19 361 ILE A O 1
ATOM 2931 N N . VAL A 1 362 ? -4.497 -17.219 25.704 1.00 86.62 362 VAL A N 1
ATOM 2932 C CA . VAL A 1 362 ? -3.360 -16.420 26.166 1.00 86.62 362 VAL A CA 1
ATOM 2933 C C . VAL A 1 362 ? -2.982 -15.462 25.043 1.00 86.62 362 VAL A C 1
ATOM 2935 O O . VAL A 1 362 ? -2.764 -15.903 23.918 1.00 86.62 362 VAL A O 1
ATOM 2938 N N . PHE A 1 363 ? -2.945 -14.159 25.317 1.00 84.00 363 PHE A N 1
ATOM 2939 C CA . PHE A 1 363 ? -2.608 -13.128 24.334 1.00 84.00 363 PHE A CA 1
ATOM 2940 C C . PHE A 1 363 ? -1.109 -13.124 24.005 1.00 84.00 363 PHE A C 1
ATOM 2942 O O . PHE A 1 363 ? -0.734 -12.972 22.845 1.00 84.00 363 PHE A O 1
ATOM 2949 N N . GLY A 1 364 ? -0.256 -13.307 25.017 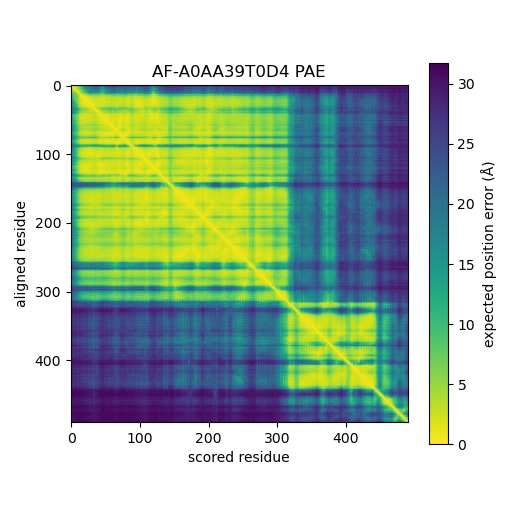1.00 77.38 364 GLY A N 1
ATOM 2950 C CA . GLY A 1 364 ? 1.175 -13.588 24.873 1.00 77.38 364 GLY A CA 1
ATOM 2951 C C . GLY A 1 364 ? 2.083 -12.371 24.662 1.00 77.38 364 GLY A C 1
ATOM 2952 O O . GLY A 1 364 ? 3.298 -12.508 24.776 1.00 77.38 364 GLY A O 1
ATOM 2953 N N . ASP A 1 365 ? 1.535 -11.182 24.387 1.00 76.88 365 ASP A N 1
ATOM 2954 C CA . ASP A 1 365 ? 2.330 -9.963 24.152 1.00 76.88 365 ASP A CA 1
ATOM 2955 C C . ASP A 1 365 ? 1.620 -8.672 24.611 1.00 76.88 365 ASP A C 1
ATOM 2957 O O . ASP A 1 365 ? 1.469 -7.705 23.861 1.00 76.88 365 ASP A O 1
ATOM 2961 N N . ILE A 1 366 ? 1.132 -8.635 25.857 1.00 81.69 366 ILE A N 1
ATOM 2962 C CA . ILE A 1 366 ? 0.459 -7.441 26.397 1.00 81.69 366 ILE A CA 1
ATOM 2963 C C . ILE A 1 366 ? 1.480 -6.318 26.618 1.00 81.69 366 ILE A C 1
ATOM 2965 O O . ILE A 1 366 ? 2.186 -6.284 27.624 1.00 81.69 366 ILE A O 1
ATOM 2969 N N . ASN A 1 367 ? 1.531 -5.360 25.691 1.00 79.94 367 ASN A N 1
ATOM 2970 C CA . ASN A 1 367 ? 2.406 -4.193 25.782 1.00 79.94 367 ASN A CA 1
ATOM 2971 C C . ASN A 1 367 ? 1.759 -2.927 25.165 1.00 79.94 367 ASN A C 1
ATOM 2973 O O . ASN A 1 367 ? 0.787 -3.028 24.412 1.00 79.94 367 ASN A O 1
ATOM 2977 N N . PRO A 1 368 ? 2.278 -1.711 25.440 1.00 77.75 368 PRO A N 1
ATOM 2978 C CA . PRO A 1 368 ? 1.701 -0.459 24.944 1.00 77.75 368 PRO A CA 1
ATOM 2979 C C . PRO A 1 368 ? 1.598 -0.355 23.418 1.00 77.75 368 PRO A C 1
ATOM 2981 O O . PRO A 1 368 ? 0.762 0.387 22.909 1.00 77.75 368 PRO A O 1
ATOM 2984 N N . SER A 1 369 ? 2.433 -1.074 22.664 1.00 76.31 369 SER A N 1
ATOM 2985 C CA . SER A 1 369 ? 2.354 -1.057 21.201 1.00 76.31 369 SER A CA 1
ATOM 2986 C C . SER A 1 369 ? 1.175 -1.868 20.667 1.00 76.31 369 SER A C 1
ATOM 2988 O O . SER A 1 369 ? 0.797 -1.646 19.527 1.00 76.31 369 SER A O 1
ATOM 2990 N N . LYS A 1 370 ? 0.566 -2.744 21.484 1.00 80.19 370 LYS A N 1
ATOM 2991 C CA . LYS A 1 370 ? -0.595 -3.593 21.144 1.00 80.19 370 LYS A CA 1
ATOM 2992 C C . LYS A 1 370 ? -1.934 -3.025 21.613 1.00 80.19 370 LYS A C 1
ATOM 2994 O O . LYS A 1 370 ? -2.953 -3.714 21.622 1.00 80.19 370 LYS A O 1
ATOM 2999 N N . ILE A 1 371 ? -1.945 -1.760 22.026 1.00 81.50 371 ILE A N 1
ATOM 3000 C CA . ILE A 1 371 ? -3.133 -1.082 22.541 1.00 81.50 371 ILE A CA 1
ATOM 3001 C C . ILE A 1 371 ? -3.421 0.112 21.647 1.00 81.50 371 ILE A C 1
ATOM 3003 O O . ILE A 1 371 ? -2.679 1.088 21.689 1.00 81.50 371 ILE A O 1
ATOM 3007 N N . LEU A 1 372 ? -4.480 0.034 20.845 1.00 74.81 372 LEU A N 1
ATOM 3008 C CA . LEU A 1 372 ? -4.958 1.151 20.030 1.00 74.81 372 LEU A CA 1
ATOM 3009 C C . LEU A 1 372 ? -5.698 2.159 20.896 1.00 74.81 372 LEU A C 1
ATOM 3011 O O . LEU A 1 372 ? -6.487 1.754 21.748 1.00 74.81 372 LEU A O 1
ATOM 3015 N N . LEU A 1 373 ? -5.459 3.442 20.637 1.00 73.12 373 LEU A N 1
ATOM 3016 C CA . LEU A 1 373 ? -6.165 4.568 21.235 1.00 73.12 373 LEU A CA 1
ATOM 3017 C C . LEU A 1 373 ? -6.910 5.341 20.152 1.00 73.12 373 LEU A C 1
ATOM 3019 O O . LEU A 1 373 ? -6.373 5.578 19.064 1.00 73.12 373 LEU A O 1
ATOM 3023 N N . ASP A 1 374 ? -8.174 5.670 20.424 1.00 65.56 374 ASP A N 1
ATOM 3024 C CA . ASP A 1 374 ? -8.957 6.525 19.529 1.00 65.56 374 ASP A CA 1
ATOM 3025 C C . ASP A 1 374 ? -8.446 7.975 19.573 1.00 65.56 374 ASP A C 1
ATOM 3027 O O . ASP A 1 374 ? -7.579 8.331 20.374 1.00 65.56 374 ASP A O 1
ATOM 3031 N N . GLU A 1 375 ? -9.002 8.832 18.717 1.00 60.06 375 GLU A N 1
ATOM 3032 C CA . GLU A 1 375 ? -8.637 10.252 18.623 1.00 60.06 375 GLU A CA 1
ATOM 3033 C C . GLU A 1 375 ? -8.754 11.034 19.946 1.00 60.06 375 GLU A C 1
ATOM 3035 O O . GLU A 1 375 ? -8.075 12.043 20.116 1.00 60.06 375 GLU A O 1
ATOM 3040 N N . ASN A 1 376 ? -9.556 10.551 20.902 1.00 64.50 376 ASN A N 1
ATOM 3041 C CA . ASN A 1 376 ? -9.752 11.169 22.213 1.00 64.50 376 ASN A CA 1
ATOM 3042 C C . ASN A 1 376 ? -9.031 10.415 23.344 1.00 64.50 376 ASN A C 1
ATOM 3044 O O . ASN A 1 376 ? -9.258 10.718 24.515 1.00 64.50 376 ASN A O 1
ATOM 3048 N N . CYS A 1 377 ? -8.203 9.414 23.022 1.00 63.78 377 CYS A N 1
ATOM 3049 C CA . CYS A 1 377 ? -7.579 8.503 23.987 1.00 63.78 377 CYS A CA 1
ATOM 3050 C C . CYS A 1 377 ? -8.583 7.805 24.925 1.00 63.78 377 CYS A C 1
ATOM 3052 O O . CYS A 1 377 ? -8.243 7.432 26.051 1.00 63.78 377 CYS A O 1
ATOM 3054 N N . ASN A 1 378 ? -9.829 7.654 24.475 1.00 62.84 378 ASN A N 1
ATOM 3055 C CA . ASN A 1 378 ? -10.948 7.229 25.299 1.00 62.84 378 ASN A CA 1
ATOM 3056 C C . ASN A 1 378 ? -11.189 5.727 25.253 1.00 62.84 378 ASN A C 1
ATOM 3058 O O . ASN A 1 378 ? -11.692 5.197 26.239 1.00 62.84 378 ASN A O 1
ATOM 3062 N N . VAL A 1 379 ? -10.882 5.055 24.150 1.00 62.09 379 VAL A N 1
ATOM 3063 C CA . VAL A 1 379 ? -11.060 3.606 24.026 1.00 62.09 379 VAL A CA 1
ATOM 3064 C C . VAL A 1 379 ? -9.715 2.949 23.769 1.00 62.09 379 VAL A C 1
ATOM 3066 O O . VAL A 1 379 ? -9.040 3.275 22.794 1.00 62.09 379 VAL A O 1
ATOM 3069 N N . ALA A 1 380 ? -9.359 1.991 24.620 1.00 65.56 380 ALA A N 1
ATOM 3070 C CA . ALA A 1 380 ? -8.255 1.079 24.405 1.00 65.56 380 ALA A CA 1
ATOM 3071 C C . ALA A 1 380 ? -8.790 -0.181 23.703 1.00 65.56 380 ALA A C 1
ATOM 3073 O O . ALA A 1 380 ? -9.658 -0.866 24.241 1.00 65.56 380 ALA A O 1
ATOM 3074 N N . LYS A 1 381 ? -8.281 -0.569 22.529 1.00 76.12 381 LYS A N 1
ATOM 3075 C CA . LYS A 1 381 ? -8.551 -1.909 21.949 1.00 76.12 381 LYS A CA 1
ATOM 3076 C C . LYS A 1 381 ? -7.260 -2.705 21.790 1.00 76.12 381 LYS A C 1
ATOM 3078 O O . LYS A 1 381 ? -6.227 -2.148 21.438 1.00 76.12 381 LYS A O 1
ATOM 3083 N N . LEU A 1 382 ? -7.312 -3.991 22.158 1.00 74.31 382 LEU A N 1
ATOM 3084 C CA . LEU A 1 382 ? -6.187 -4.904 21.954 1.00 74.31 382 LEU A CA 1
ATOM 3085 C C . LEU A 1 382 ? -6.197 -5.257 20.474 1.00 74.31 382 LEU A C 1
ATOM 3087 O O . LEU A 1 382 ? -7.255 -5.558 19.917 1.00 74.31 382 LEU A O 1
ATOM 3091 N N . PHE A 1 383 ? -5.037 -5.187 19.843 1.00 69.50 383 PHE A N 1
ATOM 3092 C CA . PHE A 1 383 ? -4.870 -5.570 18.450 1.00 69.50 383 PHE A CA 1
ATOM 3093 C C . PHE A 1 383 ? -3.617 -6.424 18.294 1.00 69.50 383 PHE A C 1
ATOM 3095 O O . PHE A 1 383 ? -2.782 -6.448 19.191 1.00 69.50 383 PHE A O 1
ATOM 3102 N N . ASP A 1 384 ? -3.503 -7.089 17.142 1.00 67.19 384 ASP A N 1
ATOM 3103 C CA . ASP A 1 384 ? -2.401 -7.997 16.807 1.00 67.19 384 ASP A CA 1
ATOM 3104 C C . ASP A 1 384 ? -2.345 -9.247 17.707 1.00 67.19 384 ASP A C 1
ATOM 3106 O O . ASP A 1 384 ? -1.531 -9.384 18.613 1.00 67.19 384 ASP A O 1
ATOM 3110 N N . PHE A 1 385 ? -3.244 -10.187 17.404 1.00 76.81 385 PHE A N 1
ATOM 3111 C CA . PHE A 1 385 ? -3.358 -11.501 18.047 1.00 76.81 385 PHE A CA 1
ATOM 3112 C C . PHE A 1 385 ? -2.424 -12.548 17.415 1.00 76.81 385 PHE A C 1
ATOM 3114 O O . PHE A 1 385 ? -2.695 -13.741 17.497 1.00 76.81 385 PHE A O 1
ATOM 3121 N N . SER A 1 386 ? -1.353 -12.130 16.733 1.00 68.62 386 SER A N 1
ATOM 3122 C CA . SER A 1 386 ? -0.453 -13.051 16.019 1.00 68.62 386 SER A CA 1
ATOM 3123 C C . SER A 1 386 ? 0.248 -14.060 16.934 1.00 68.62 386 SER A C 1
ATOM 3125 O O . SER A 1 386 ? 0.584 -15.152 16.480 1.00 68.62 386 SER A O 1
ATOM 3127 N N . LEU A 1 387 ? 0.429 -13.713 18.212 1.00 73.06 387 LEU A N 1
ATOM 3128 C CA . LEU A 1 387 ? 0.982 -14.587 19.251 1.00 73.06 387 LEU A CA 1
ATOM 3129 C C . LEU A 1 387 ? -0.087 -15.210 20.155 1.00 73.06 387 LEU A C 1
ATOM 3131 O O . LEU A 1 387 ? 0.254 -15.956 21.070 1.00 73.06 387 LEU A O 1
ATOM 3135 N N . ALA A 1 388 ? -1.366 -14.909 19.914 1.00 84.12 388 ALA A N 1
ATOM 3136 C CA . ALA A 1 388 ? -2.430 -15.385 20.774 1.00 84.12 388 ALA A CA 1
ATOM 3137 C C . ALA A 1 388 ? -2.714 -16.867 20.515 1.00 84.12 388 ALA A C 1
ATOM 3139 O O . ALA A 1 388 ? -2.949 -17.281 19.377 1.00 84.12 388 ALA A O 1
ATOM 3140 N N . GLU A 1 389 ? -2.763 -17.659 21.582 1.00 84.75 389 GLU A N 1
ATOM 3141 C CA . GLU A 1 389 ? -2.999 -19.097 21.501 1.00 84.75 389 GLU A CA 1
ATOM 3142 C C . GLU A 1 389 ? -4.018 -19.578 22.523 1.00 84.75 389 GLU A C 1
ATOM 3144 O O . GLU A 1 389 ? -4.136 -19.060 23.630 1.00 84.75 389 GLU A O 1
ATOM 3149 N N . SER A 1 390 ? -4.766 -20.613 22.146 1.00 90.38 390 SER A N 1
ATOM 3150 C CA . SER A 1 390 ? -5.727 -21.250 23.039 1.00 90.38 390 SER A CA 1
ATOM 3151 C C . SER A 1 390 ? -5.078 -22.408 23.789 1.00 90.38 390 SER A C 1
ATOM 3153 O O . SER A 1 390 ? -4.495 -23.295 23.164 1.00 90.38 390 SER A O 1
ATOM 3155 N N . ILE A 1 391 ? -5.247 -22.446 25.113 1.00 86.81 391 ILE A N 1
ATOM 3156 C CA . ILE A 1 391 ? -4.780 -23.563 25.938 1.00 86.81 391 ILE A CA 1
ATOM 3157 C C . ILE A 1 391 ? -5.543 -24.840 25.528 1.00 86.81 391 ILE A C 1
ATOM 3159 O O . ILE A 1 391 ? -6.785 -24.835 25.485 1.00 86.81 391 ILE A O 1
ATOM 3163 N N . PRO A 1 392 ? -4.844 -25.944 25.194 1.00 86.38 392 PRO A N 1
ATOM 3164 C CA . PRO A 1 392 ? -5.487 -27.194 24.812 1.00 86.38 392 PRO A CA 1
ATOM 3165 C C . PRO A 1 392 ? -6.416 -27.736 25.903 1.00 86.38 392 PRO A C 1
ATOM 3167 O O . PRO A 1 392 ? -6.227 -27.535 27.099 1.00 86.38 392 PRO A O 1
ATOM 3170 N N . LYS A 1 393 ? -7.459 -28.460 25.489 1.00 83.38 393 LYS A N 1
ATOM 3171 C CA . LYS A 1 393 ? -8.448 -28.999 26.428 1.00 83.38 393 LYS A CA 1
ATOM 3172 C C . LYS A 1 393 ? -7.796 -30.038 27.348 1.00 83.38 393 LYS A C 1
ATOM 3174 O O . LYS A 1 393 ? -7.332 -31.059 26.858 1.00 83.38 393 LYS A O 1
ATOM 3179 N N . GLY A 1 394 ? -7.876 -29.810 28.657 1.00 81.81 394 GLY A N 1
ATOM 3180 C CA . GLY A 1 394 ? -7.299 -30.696 29.675 1.00 81.81 394 GLY A CA 1
ATOM 3181 C C . GLY A 1 394 ? -5.874 -30.324 30.086 1.00 81.81 394 GLY A C 1
ATOM 3182 O O . GLY A 1 394 ? -5.374 -30.901 31.045 1.00 81.81 394 GLY A O 1
ATOM 3183 N N . GLU A 1 395 ? -5.267 -29.344 29.416 1.00 86.69 395 GLU A N 1
ATOM 3184 C CA . GLU A 1 395 ? -3.965 -28.788 29.775 1.00 86.69 395 GLU A CA 1
ATOM 3185 C C . GLU A 1 395 ? -4.125 -27.518 30.620 1.00 86.69 395 GLU A C 1
ATOM 3187 O O . GLU A 1 395 ? -5.158 -26.844 30.576 1.00 86.69 395 GLU A O 1
ATOM 3192 N N . THR A 1 396 ? -3.086 -27.183 31.385 1.00 83.44 396 THR A N 1
ATOM 3193 C CA . THR A 1 396 ? -3.016 -25.948 32.191 1.00 83.44 396 THR A CA 1
ATOM 3194 C C . THR A 1 396 ? -2.115 -24.879 31.576 1.00 83.44 396 THR A C 1
ATOM 3196 O O . THR A 1 396 ? -2.076 -23.754 32.065 1.00 83.44 396 THR A O 1
ATOM 3199 N N . HIS A 1 397 ? -1.359 -25.228 30.536 1.00 82.19 397 HIS A N 1
ATOM 3200 C CA . HIS A 1 397 ? -0.384 -24.363 29.883 1.00 82.19 397 HIS A CA 1
ATOM 3201 C C . HIS A 1 397 ? -0.073 -24.875 28.473 1.00 82.19 397 HIS A C 1
ATOM 3203 O O . HIS A 1 397 ? -0.451 -25.982 28.088 1.00 82.19 397 HIS A O 1
ATOM 3209 N N . ILE A 1 398 ? 0.626 -24.049 27.709 1.00 84.81 398 ILE A N 1
ATOM 3210 C CA . ILE A 1 398 ? 1.210 -24.370 26.414 1.00 84.81 398 ILE A CA 1
ATOM 3211 C C . ILE A 1 398 ? 2.719 -24.498 26.625 1.00 84.81 398 ILE A C 1
ATOM 3213 O O . ILE A 1 398 ? 3.323 -23.655 27.289 1.00 84.81 398 ILE A O 1
ATOM 3217 N N . ASN A 1 399 ? 3.314 -25.551 26.064 1.00 81.00 399 ASN A N 1
ATOM 3218 C CA . ASN A 1 399 ? 4.764 -25.715 26.021 1.00 81.00 399 ASN A CA 1
ATOM 3219 C C . ASN A 1 399 ? 5.302 -25.046 24.759 1.00 81.00 399 ASN A C 1
ATOM 3221 O O . ASN A 1 399 ? 5.108 -25.544 23.650 1.00 81.00 399 ASN A O 1
ATOM 3225 N N . ASP A 1 400 ? 5.975 -23.922 24.946 1.00 70.00 400 ASP A N 1
ATOM 3226 C CA . ASP A 1 400 ? 6.582 -23.128 23.897 1.00 70.00 400 ASP A CA 1
ATOM 3227 C C . ASP A 1 400 ? 8.104 -23.206 24.022 1.00 70.00 400 ASP A C 1
ATOM 3229 O O . ASP A 1 400 ? 8.718 -22.584 24.885 1.00 70.00 400 ASP A O 1
ATOM 3233 N N . ALA A 1 401 ? 8.727 -24.029 23.176 1.00 50.38 401 ALA A N 1
ATOM 3234 C CA . ALA A 1 401 ? 10.158 -24.331 23.249 1.00 50.38 401 ALA A CA 1
ATOM 3235 C C . ALA A 1 401 ? 11.065 -23.132 22.897 1.00 50.38 401 ALA A C 1
ATOM 3237 O O . ALA A 1 401 ? 12.289 -23.248 22.966 1.00 50.38 401 ALA A O 1
ATOM 3238 N N . MET A 1 402 ? 10.489 -21.998 22.488 1.00 53.81 402 MET A N 1
ATOM 3239 C CA . MET A 1 402 ? 11.219 -20.811 22.060 1.00 53.81 402 MET A CA 1
ATOM 3240 C C . MET A 1 402 ? 10.411 -19.559 22.444 1.00 53.81 402 MET A C 1
ATOM 3242 O O . MET A 1 402 ? 9.295 -19.413 21.955 1.00 53.81 402 MET A O 1
ATOM 3246 N N . PRO A 1 403 ? 10.925 -18.632 23.276 1.00 53.16 403 PRO A N 1
ATOM 3247 C CA . PRO A 1 403 ? 10.175 -17.429 23.629 1.00 53.16 403 PRO A CA 1
ATOM 3248 C C . PRO A 1 403 ? 9.864 -16.623 22.359 1.00 53.16 403 PRO A C 1
ATOM 3250 O O . PRO A 1 403 ? 10.763 -16.066 21.727 1.00 53.16 403 PRO A O 1
ATOM 3253 N N . ARG A 1 404 ? 8.586 -16.566 21.962 1.00 52.81 404 ARG A N 1
ATOM 3254 C CA . ARG A 1 404 ? 8.132 -15.917 20.715 1.00 52.81 404 ARG A CA 1
ATOM 3255 C C . ARG A 1 404 ? 8.300 -14.393 20.693 1.00 52.81 404 ARG A C 1
ATOM 3257 O O . ARG A 1 404 ? 8.156 -13.774 19.641 1.00 52.81 404 ARG A O 1
ATOM 3264 N N . CYS A 1 405 ? 8.643 -13.792 21.830 1.00 52.00 405 CYS A N 1
ATOM 3265 C CA . CYS A 1 405 ? 8.915 -12.371 21.998 1.00 52.00 405 CYS A CA 1
ATOM 3266 C C . CYS A 1 405 ? 10.028 -12.196 23.048 1.00 52.00 405 CYS A C 1
ATOM 3268 O O . CYS A 1 405 ? 9.926 -12.732 24.147 1.00 52.00 405 CYS A O 1
ATOM 3270 N N . MET A 1 406 ? 11.091 -11.447 22.740 1.00 50.38 406 MET A N 1
ATOM 3271 C CA . MET A 1 406 ? 12.103 -11.025 23.727 1.00 50.38 406 MET A CA 1
ATOM 3272 C C . MET A 1 406 ? 11.844 -9.576 24.160 1.00 50.38 406 MET A C 1
ATOM 3274 O O . MET A 1 406 ? 12.706 -8.706 24.035 1.00 50.38 406 MET A O 1
ATOM 3278 N N . SER A 1 407 ? 10.618 -9.285 24.605 1.00 60.22 407 SER A N 1
ATOM 3279 C CA . SER A 1 407 ? 10.266 -7.975 25.160 1.00 60.22 407 SER A CA 1
ATOM 3280 C C . SER A 1 407 ? 10.251 -8.021 26.688 1.00 60.22 407 SER A C 1
ATOM 3282 O O . SER A 1 407 ? 9.952 -9.049 27.290 1.00 60.22 407 SER A O 1
ATOM 3284 N N . GLY A 1 408 ? 10.510 -6.881 27.337 1.00 66.31 408 GLY A N 1
ATOM 3285 C CA . GLY A 1 408 ? 10.430 -6.753 28.801 1.00 66.31 408 GLY A CA 1
ATOM 3286 C C . GLY A 1 408 ? 9.027 -6.944 29.401 1.00 66.31 408 GLY A C 1
ATOM 3287 O O . GLY A 1 408 ? 8.850 -6.683 30.585 1.00 66.31 408 GLY A O 1
ATOM 3288 N N . TYR A 1 409 ? 8.039 -7.343 28.594 1.00 74.00 409 TYR A N 1
ATOM 3289 C CA . TYR A 1 409 ? 6.662 -7.643 28.997 1.00 74.00 409 TYR A CA 1
ATOM 3290 C C . TYR A 1 409 ? 6.402 -9.150 29.135 1.00 74.00 409 TYR A C 1
ATOM 3292 O O . TYR A 1 409 ? 5.314 -9.536 29.555 1.00 74.00 409 TYR A O 1
ATOM 3300 N N . VAL A 1 410 ? 7.378 -10.000 28.800 1.00 71.50 410 VAL A N 1
ATOM 3301 C CA . VAL A 1 410 ? 7.242 -11.460 28.871 1.00 71.50 410 VAL A CA 1
ATOM 3302 C C . VAL A 1 410 ? 7.581 -11.965 30.271 1.00 71.50 410 VAL A C 1
ATOM 3304 O O . VAL A 1 410 ? 8.572 -11.549 30.871 1.00 71.50 410 VAL A O 1
ATOM 3307 N N . ALA A 1 411 ? 6.748 -12.868 30.788 1.00 73.69 411 ALA A N 1
ATOM 3308 C CA . ALA A 1 411 ? 6.932 -13.438 32.115 1.00 73.69 411 ALA A CA 1
ATOM 3309 C C . ALA A 1 411 ? 8.182 -14.338 32.194 1.00 73.69 411 ALA A C 1
ATOM 3311 O O . ALA A 1 411 ? 8.500 -15.029 31.221 1.00 73.69 411 ALA A O 1
ATOM 3312 N N . PRO A 1 412 ? 8.884 -14.385 33.341 1.00 70.75 412 PRO A N 1
ATOM 3313 C CA . PRO A 1 412 ? 10.085 -15.203 33.502 1.00 70.75 412 PRO A CA 1
ATOM 3314 C C . PRO A 1 412 ? 9.869 -16.689 33.189 1.00 70.75 412 PRO A C 1
ATOM 3316 O O . PRO A 1 412 ? 10.697 -17.305 32.531 1.00 70.75 412 PRO A O 1
ATOM 3319 N N . GLU A 1 413 ? 8.753 -17.276 33.610 1.00 66.06 413 GLU A N 1
ATOM 3320 C CA . GLU A 1 413 ? 8.400 -18.675 33.351 1.00 66.06 413 GLU A CA 1
ATOM 3321 C C . GLU A 1 413 ? 8.212 -18.976 31.856 1.00 66.06 413 GLU A C 1
ATOM 3323 O O . GLU A 1 413 ? 8.622 -20.038 31.382 1.00 66.06 413 GLU A O 1
ATOM 3328 N N . CYS A 1 414 ? 7.695 -18.005 31.099 1.00 71.94 414 CYS A N 1
ATOM 3329 C CA . CYS A 1 414 ? 7.587 -18.071 29.648 1.00 71.94 414 CYS A CA 1
ATOM 3330 C C . CYS A 1 414 ? 8.997 -18.101 28.999 1.00 71.94 414 CYS A C 1
ATOM 3332 O O . CYS A 1 414 ? 9.216 -18.819 28.027 1.00 71.94 414 CYS A O 1
ATOM 3334 N N . VAL A 1 415 ? 9.982 -17.384 29.562 1.00 66.62 415 VAL A N 1
ATOM 3335 C CA . VAL A 1 415 ? 11.367 -17.321 29.045 1.00 66.62 415 VAL A CA 1
ATOM 3336 C C . VAL A 1 415 ? 12.217 -18.526 29.459 1.00 66.62 415 VAL A C 1
ATOM 3338 O O . VAL A 1 415 ? 12.920 -19.101 28.632 1.00 66.62 415 VAL A O 1
ATOM 3341 N N . TYR A 1 416 ? 12.186 -18.895 30.739 1.00 65.81 416 TYR A N 1
ATOM 3342 C CA . TYR A 1 416 ? 13.106 -19.881 31.316 1.00 65.81 416 TYR A CA 1
ATOM 3343 C C . TYR A 1 416 ? 12.596 -21.316 31.231 1.00 65.81 416 TYR A C 1
ATOM 3345 O O . TYR A 1 416 ? 13.400 -22.246 31.200 1.00 65.81 416 TYR A O 1
ATOM 3353 N N . LEU A 1 417 ? 11.276 -21.502 31.239 1.00 70.75 417 LEU A N 1
ATOM 3354 C CA . LEU A 1 417 ? 10.652 -22.824 31.309 1.00 70.75 417 LEU A CA 1
ATOM 3355 C C . LEU A 1 417 ? 9.849 -23.157 30.048 1.00 70.75 417 LEU A C 1
ATOM 3357 O O . LEU A 1 417 ? 9.429 -24.301 29.896 1.00 70.75 417 LEU A O 1
ATOM 3361 N N . GLY A 1 418 ? 9.626 -22.183 29.157 1.00 74.50 418 GLY A N 1
ATOM 3362 C CA . GLY A 1 418 ? 8.769 -22.353 27.984 1.00 74.50 418 GLY A CA 1
ATOM 3363 C C . GLY A 1 418 ? 7.305 -22.604 28.350 1.00 74.50 418 GLY A C 1
ATOM 3364 O O . GLY A 1 418 ? 6.572 -23.211 27.576 1.00 74.50 418 GLY A O 1
ATOM 3365 N N . ILE A 1 419 ? 6.875 -22.194 29.546 1.00 78.69 419 ILE A N 1
ATOM 3366 C CA . ILE A 1 419 ? 5.514 -22.419 30.039 1.00 78.69 419 ILE A CA 1
ATOM 3367 C C . ILE A 1 419 ? 4.694 -21.163 29.772 1.00 78.69 419 ILE A C 1
ATOM 3369 O O . ILE A 1 419 ? 4.958 -20.120 30.363 1.00 78.69 419 ILE A O 1
ATOM 3373 N N . VAL A 1 420 ? 3.671 -21.278 28.925 1.00 82.31 420 VAL A N 1
ATOM 3374 C CA . VAL A 1 420 ? 2.758 -20.179 28.589 1.00 82.31 420 VAL A CA 1
ATOM 3375 C C . VAL A 1 420 ? 1.360 -20.486 29.117 1.00 82.31 420 VAL A C 1
ATOM 3377 O O . VAL A 1 420 ? 0.729 -21.464 28.719 1.00 82.31 420 VAL A O 1
ATOM 3380 N N . ASN A 1 421 ? 0.851 -19.651 30.016 1.00 83.81 421 ASN A N 1
ATOM 3381 C CA . ASN A 1 421 ? -0.511 -19.739 30.545 1.00 83.81 421 ASN A CA 1
ATOM 3382 C C . ASN A 1 421 ? -1.089 -18.333 30.771 1.00 83.81 421 ASN A C 1
ATOM 3384 O O . ASN A 1 421 ? -0.436 -17.323 30.498 1.00 83.81 421 ASN A O 1
ATOM 3388 N N . GLU A 1 422 ? -2.307 -18.248 31.301 1.00 84.88 422 GLU A N 1
ATOM 3389 C CA . GLU A 1 422 ? -2.981 -16.976 31.562 1.00 84.88 422 GLU A CA 1
ATOM 3390 C C . GLU A 1 422 ? -2.217 -16.056 32.535 1.00 84.88 422 GLU A C 1
ATOM 3392 O O . GLU A 1 422 ? -2.412 -14.840 32.524 1.00 84.88 422 GLU A O 1
ATOM 3397 N N . LYS A 1 423 ? -1.317 -16.600 33.368 1.00 79.88 423 LYS A N 1
ATOM 3398 C CA . LYS A 1 423 ? -0.494 -15.807 34.294 1.00 79.88 423 LYS A CA 1
ATOM 3399 C C . LYS A 1 423 ? 0.592 -15.016 33.572 1.00 79.88 423 LYS A C 1
ATOM 3401 O O . LYS A 1 423 ? 0.900 -13.916 34.030 1.00 79.88 423 LYS A O 1
ATOM 3406 N N . CYS A 1 424 ? 1.080 -15.490 32.421 1.00 79.56 424 CYS A N 1
ATOM 3407 C CA . CYS A 1 424 ? 2.022 -14.714 31.612 1.00 79.56 424 CYS A CA 1
ATOM 3408 C C . CYS A 1 424 ? 1.387 -13.392 31.126 1.00 79.56 424 CYS A C 1
ATOM 3410 O O . CYS A 1 424 ? 2.033 -12.345 31.173 1.00 79.56 424 CYS A O 1
ATOM 3412 N N . ASP A 1 425 ? 0.102 -13.395 30.751 1.00 82.69 425 ASP A N 1
ATOM 3413 C CA . ASP A 1 425 ? -0.626 -12.167 30.393 1.00 82.69 425 ASP A CA 1
ATOM 3414 C C . ASP A 1 425 ? -0.807 -11.232 31.596 1.00 82.69 425 ASP A C 1
ATOM 3416 O O . ASP A 1 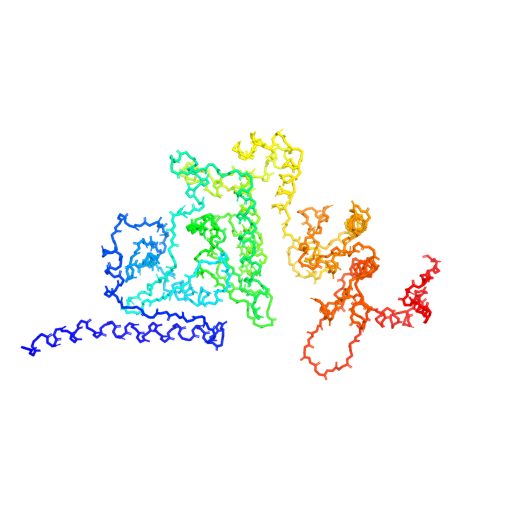425 ? -0.662 -10.016 31.473 1.00 82.69 425 ASP A O 1
ATOM 3420 N N . VAL A 1 426 ? -1.085 -11.782 32.783 1.00 81.69 426 VAL A N 1
ATOM 3421 C CA . VAL A 1 426 ? -1.201 -10.988 34.018 1.00 81.69 426 VAL A CA 1
ATOM 3422 C C . VAL A 1 426 ? 0.128 -10.310 34.361 1.00 81.69 426 VAL A C 1
ATOM 3424 O O . VAL A 1 426 ? 0.131 -9.149 34.775 1.00 81.69 426 VAL A O 1
ATOM 3427 N N . TYR A 1 427 ? 1.257 -10.992 34.147 1.00 79.88 427 TYR A N 1
ATOM 3428 C CA . TYR A 1 427 ? 2.583 -10.390 34.282 1.00 79.88 427 TYR A CA 1
ATOM 3429 C C . TYR A 1 427 ? 2.768 -9.227 33.300 1.00 79.88 427 TYR A C 1
ATOM 3431 O O . TYR A 1 427 ? 3.055 -8.109 33.734 1.00 79.88 427 TYR A O 1
ATOM 3439 N N . GLY A 1 428 ? 2.534 -9.453 32.001 1.00 75.50 428 GLY A N 1
ATOM 3440 C CA . GLY A 1 428 ? 2.637 -8.412 30.970 1.00 75.50 428 GLY A CA 1
ATOM 3441 C C . GLY A 1 428 ? 1.713 -7.219 31.238 1.00 75.50 428 GLY A C 1
ATOM 3442 O O . GLY A 1 428 ? 2.106 -6.063 31.075 1.00 75.50 428 GLY A O 1
ATOM 3443 N N . PHE A 1 429 ? 0.516 -7.473 31.770 1.00 81.06 429 PHE A N 1
ATOM 3444 C CA . PHE A 1 429 ? -0.391 -6.433 32.245 1.00 81.06 429 PHE A CA 1
ATOM 3445 C C . PHE A 1 429 ? 0.173 -5.658 33.449 1.00 81.06 429 PHE A C 1
ATOM 3447 O O . PHE A 1 429 ? 0.094 -4.432 33.477 1.00 81.06 429 PHE A O 1
ATOM 3454 N N . GLY A 1 430 ? 0.800 -6.325 34.422 1.00 72.81 430 GLY A N 1
ATOM 3455 C CA . GLY A 1 430 ? 1.489 -5.660 35.535 1.00 72.81 430 GLY A CA 1
ATOM 3456 C C . GLY A 1 430 ? 2.637 -4.758 35.068 1.00 72.81 430 GLY A C 1
ATOM 3457 O O . GLY A 1 430 ? 2.775 -3.619 35.523 1.00 72.81 430 GLY A O 1
ATOM 3458 N N . VAL A 1 431 ? 3.411 -5.228 34.091 1.00 74.75 431 VAL A N 1
ATOM 3459 C CA . VAL A 1 431 ? 4.460 -4.452 33.416 1.00 74.75 431 VAL A CA 1
ATOM 3460 C C . VAL A 1 431 ? 3.859 -3.230 32.706 1.00 74.75 431 VAL A C 1
ATOM 3462 O O . VAL A 1 431 ? 4.354 -2.109 32.841 1.00 74.75 431 VAL A O 1
ATOM 3465 N N . LEU A 1 432 ? 2.740 -3.407 32.005 1.00 80.19 432 LEU A N 1
ATOM 3466 C CA . LEU A 1 432 ? 1.998 -2.321 31.374 1.00 80.19 432 LEU A CA 1
ATOM 3467 C C . LEU A 1 432 ? 1.494 -1.278 32.388 1.00 80.19 432 LEU A C 1
ATOM 3469 O O . LEU A 1 432 ? 1.596 -0.082 32.115 1.00 80.19 432 LEU A O 1
ATOM 3473 N N . LEU A 1 433 ? 0.978 -1.694 33.551 1.00 75.00 433 LEU A N 1
ATOM 3474 C CA . LEU A 1 433 ? 0.570 -0.773 34.620 1.00 75.00 433 LEU A CA 1
ATOM 3475 C C . LEU A 1 433 ? 1.747 0.082 35.094 1.00 75.00 433 LEU A C 1
ATOM 3477 O O . LEU A 1 433 ? 1.599 1.289 35.284 1.00 75.00 433 LEU A O 1
ATOM 3481 N N . PHE A 1 434 ? 2.932 -0.515 35.223 1.00 69.94 434 PHE A N 1
ATOM 3482 C CA . PHE A 1 434 ? 4.143 0.222 35.564 1.00 69.94 434 PHE A CA 1
ATOM 3483 C C . PHE A 1 434 ? 4.498 1.272 34.501 1.00 69.94 434 PHE A C 1
ATOM 3485 O O . PHE A 1 434 ? 4.827 2.412 34.834 1.00 69.94 434 PHE A O 1
ATOM 3492 N N . VAL A 1 435 ? 4.376 0.936 33.217 1.00 72.62 435 VAL A N 1
ATOM 3493 C CA . VAL A 1 435 ? 4.575 1.891 32.114 1.00 72.62 435 VAL A CA 1
ATOM 3494 C C . VAL A 1 435 ? 3.526 3.006 32.125 1.00 72.62 435 VAL A C 1
ATOM 3496 O O . VAL A 1 435 ? 3.866 4.182 31.971 1.00 72.62 435 VAL A O 1
ATOM 3499 N N . LEU A 1 436 ? 2.260 2.665 32.371 1.00 71.88 436 LEU A N 1
ATOM 3500 C CA . LEU A 1 436 ? 1.168 3.626 32.531 1.00 71.88 436 LEU A CA 1
ATOM 3501 C C . LEU A 1 436 ? 1.415 4.583 33.700 1.00 71.88 436 LEU A C 1
ATOM 3503 O O . LEU A 1 436 ? 1.128 5.769 33.567 1.00 71.88 436 LEU A O 1
ATOM 3507 N N . LEU A 1 437 ? 1.985 4.110 34.806 1.00 68.69 437 LEU A N 1
ATOM 3508 C CA . LEU A 1 437 ? 2.317 4.935 35.969 1.00 68.69 437 LEU A CA 1
ATOM 3509 C C . LEU A 1 437 ? 3.536 5.830 35.732 1.00 68.69 437 LEU A C 1
ATOM 3511 O O . LEU A 1 437 ? 3.533 7.002 36.099 1.00 68.69 437 LEU A O 1
ATOM 3515 N N . THR A 1 438 ? 4.593 5.281 35.137 1.00 65.50 438 THR A N 1
ATOM 3516 C CA . THR A 1 438 ? 5.909 5.939 35.103 1.00 65.50 438 THR A CA 1
ATOM 3517 C C . THR A 1 438 ? 6.174 6.733 33.835 1.00 65.50 438 THR A C 1
ATOM 3519 O O . THR A 1 438 ? 7.042 7.605 33.828 1.00 65.50 438 THR A O 1
ATOM 3522 N N . GLY A 1 439 ? 5.477 6.421 32.743 1.00 64.06 439 GLY A N 1
ATOM 3523 C CA . GLY A 1 439 ? 5.786 6.982 31.433 1.00 64.06 439 GLY A CA 1
ATOM 3524 C C . GLY A 1 439 ? 7.077 6.451 30.803 1.00 64.06 439 GLY A C 1
ATOM 3525 O O . GLY A 1 439 ? 7.523 6.985 29.790 1.00 64.06 439 GLY A O 1
ATOM 3526 N N . ARG A 1 440 ? 7.727 5.444 31.401 1.00 62.25 440 ARG A N 1
ATOM 3527 C CA . ARG A 1 440 ? 9.063 4.991 30.994 1.00 62.25 440 ARG A CA 1
ATOM 3528 C C . ARG A 1 440 ? 9.006 3.687 30.208 1.00 62.25 440 ARG A C 1
ATOM 3530 O O . ARG A 1 440 ? 8.254 2.782 30.551 1.00 62.25 440 ARG A O 1
ATOM 3537 N N . ARG A 1 441 ? 9.869 3.580 29.188 1.00 63.75 441 ARG A N 1
ATOM 3538 C CA . ARG A 1 441 ? 10.163 2.303 28.518 1.00 63.75 441 ARG A CA 1
ATOM 3539 C C . ARG A 1 441 ? 10.909 1.389 29.486 1.00 63.75 441 ARG A C 1
ATOM 3541 O O . ARG A 1 441 ? 11.770 1.864 30.222 1.00 63.75 441 ARG A O 1
ATOM 3548 N N . ILE A 1 442 ? 10.610 0.094 29.432 1.00 58.25 442 ILE A N 1
ATOM 3549 C CA . ILE A 1 442 ? 11.193 -0.890 30.351 1.00 58.25 442 ILE A CA 1
ATOM 3550 C C . ILE A 1 442 ? 12.528 -1.445 29.846 1.00 58.25 442 ILE A C 1
ATOM 3552 O O . ILE A 1 442 ? 13.406 -1.655 30.668 1.00 58.25 442 ILE A O 1
ATOM 3556 N N . LEU A 1 443 ? 12.754 -1.568 28.529 1.00 54.84 443 LEU A N 1
ATOM 3557 C CA . LEU A 1 443 ? 14.055 -1.978 27.976 1.00 54.84 443 LEU A CA 1
ATOM 3558 C C . LEU A 1 443 ? 14.354 -1.328 26.612 1.00 54.84 443 LEU A C 1
ATOM 3560 O O . LEU A 1 443 ? 13.472 -1.190 25.761 1.00 54.84 443 LEU A O 1
ATOM 3564 N N . LYS A 1 444 ? 15.624 -0.957 26.410 1.00 37.69 444 LYS A N 1
ATOM 3565 C CA . LYS A 1 444 ? 16.261 -0.673 25.116 1.00 37.69 444 LYS A CA 1
ATOM 3566 C C . LYS A 1 444 ? 17.421 -1.667 25.008 1.00 37.69 444 LYS A C 1
ATOM 3568 O O . LYS A 1 444 ? 18.442 -1.449 25.648 1.00 37.69 444 LYS A O 1
ATOM 3573 N N . ILE A 1 445 ? 17.270 -2.750 24.243 1.00 37.56 445 ILE A N 1
ATOM 3574 C CA . ILE A 1 445 ? 18.412 -3.602 23.880 1.00 37.56 445 ILE A CA 1
ATOM 3575 C C . ILE A 1 445 ? 19.216 -2.810 22.842 1.00 37.56 445 ILE A C 1
ATOM 3577 O O . ILE A 1 445 ? 18.959 -2.885 21.644 1.00 37.56 445 ILE A O 1
ATOM 3581 N N . SER A 1 446 ? 20.122 -1.944 23.295 1.00 30.70 446 SER A N 1
ATOM 3582 C CA . SER A 1 446 ? 21.214 -1.468 22.447 1.00 30.70 446 SER A CA 1
ATOM 3583 C C . SER A 1 446 ? 22.332 -2.492 22.546 1.00 30.70 446 SER A C 1
ATOM 3585 O O . SER A 1 446 ? 22.820 -2.730 23.646 1.00 30.70 446 SER A O 1
ATOM 3587 N N . GLY A 1 447 ? 22.721 -3.085 21.418 1.00 32.09 447 GLY A N 1
ATOM 3588 C CA . GLY A 1 447 ? 23.828 -4.037 21.311 1.00 32.09 447 GLY A CA 1
ATOM 3589 C C . GLY A 1 447 ? 25.196 -3.404 21.575 1.00 32.09 447 GLY A C 1
ATOM 3590 O O . GLY A 1 447 ? 26.026 -3.343 20.676 1.00 32.09 447 GLY A O 1
ATOM 3591 N N . HIS A 1 448 ? 25.427 -2.930 22.797 1.00 29.14 448 HIS A N 1
ATOM 3592 C CA . HIS A 1 448 ? 26.739 -2.530 23.284 1.00 29.14 448 HIS A CA 1
ATOM 3593 C C . HIS A 1 448 ? 27.104 -3.327 24.535 1.00 29.14 448 HIS A C 1
ATOM 3595 O O . HIS A 1 448 ? 26.303 -3.495 25.449 1.00 29.14 448 HIS A O 1
ATOM 3601 N N . GLU A 1 449 ? 28.346 -3.805 24.518 1.00 32.66 449 GLU A N 1
ATOM 3602 C CA . GLU A 1 449 ? 29.039 -4.704 25.445 1.00 32.66 449 GLU A CA 1
ATOM 3603 C C . GLU A 1 449 ? 29.246 -4.146 26.869 1.00 32.66 449 GLU A C 1
ATOM 3605 O O . GLU A 1 449 ? 30.339 -4.218 27.426 1.00 32.66 449 GLU A O 1
ATOM 3610 N N . THR A 1 450 ? 28.212 -3.610 27.511 1.00 29.33 450 THR A N 1
ATOM 3611 C CA . THR A 1 450 ? 28.247 -3.349 28.957 1.00 29.33 450 THR A CA 1
ATOM 3612 C C . THR A 1 450 ? 27.064 -4.055 29.594 1.00 29.33 450 THR A C 1
ATOM 3614 O O . THR A 1 450 ? 25.948 -3.539 29.599 1.00 29.33 450 THR A O 1
ATOM 3617 N N . GLY A 1 451 ? 27.322 -5.285 30.037 1.00 35.12 451 GLY A N 1
ATOM 3618 C CA . GLY A 1 451 ? 26.332 -6.202 30.578 1.00 35.12 451 GLY A CA 1
ATOM 3619 C C . GLY A 1 451 ? 25.777 -5.747 31.916 1.00 35.12 451 GLY A C 1
ATOM 3620 O O . GLY A 1 451 ? 26.390 -6.004 32.940 1.00 35.12 451 GLY A O 1
ATOM 3621 N N . ASP A 1 452 ? 24.590 -5.155 31.872 1.00 34.75 452 ASP A N 1
ATOM 3622 C CA . ASP A 1 452 ? 23.637 -5.161 32.974 1.00 34.75 452 ASP A CA 1
ATOM 3623 C C . ASP A 1 452 ? 22.215 -5.231 32.381 1.00 34.75 452 ASP A C 1
ATOM 3625 O O . ASP A 1 452 ? 21.563 -4.212 32.125 1.00 34.75 452 ASP A O 1
ATOM 3629 N N . ASP A 1 453 ? 21.730 -6.449 32.132 1.00 39.38 453 ASP A N 1
ATOM 3630 C CA . ASP A 1 453 ? 20.327 -6.705 31.802 1.00 39.38 453 ASP A CA 1
ATOM 3631 C C . ASP A 1 453 ? 19.482 -6.527 33.073 1.00 39.38 453 ASP A C 1
ATOM 3633 O O . ASP A 1 453 ? 19.317 -7.450 33.868 1.00 39.38 453 ASP A O 1
ATOM 3637 N N . TYR A 1 454 ? 18.972 -5.318 33.313 1.00 43.44 454 TYR A N 1
ATOM 3638 C CA . TYR A 1 454 ? 18.104 -5.060 34.465 1.00 43.44 454 TYR A CA 1
ATOM 3639 C C . TYR A 1 454 ? 16.669 -5.511 34.165 1.00 43.44 454 TYR A C 1
ATOM 3641 O O . TYR A 1 454 ? 15.952 -4.867 33.394 1.00 43.44 454 TYR A O 1
ATOM 3649 N N . TRP A 1 455 ? 16.211 -6.580 34.818 1.00 51.09 455 TRP A N 1
ATOM 3650 C CA . TRP A 1 455 ? 14.803 -6.972 34.793 1.00 51.09 455 TRP A CA 1
ATOM 3651 C C . TRP A 1 455 ? 13.952 -5.944 35.554 1.00 51.09 455 TRP A C 1
ATOM 3653 O O . TRP A 1 455 ? 14.439 -5.256 36.454 1.00 51.09 455 TRP A O 1
ATOM 3663 N N . LEU A 1 456 ? 12.650 -5.845 35.245 1.00 48.03 456 LEU A N 1
ATOM 3664 C CA . LEU A 1 456 ? 11.719 -4.955 35.965 1.00 48.03 456 LEU A CA 1
ATOM 3665 C C . LEU A 1 456 ? 11.787 -5.170 37.490 1.00 48.03 456 LEU A C 1
ATOM 3667 O O . LEU A 1 456 ? 11.678 -4.213 38.253 1.00 48.03 456 LEU A O 1
ATOM 3671 N N . LEU A 1 457 ? 12.017 -6.413 37.924 1.00 46.97 457 LEU A N 1
ATOM 3672 C CA . LEU A 1 457 ? 12.181 -6.772 39.332 1.00 46.97 457 LEU A CA 1
ATOM 3673 C C . LEU A 1 457 ? 13.427 -6.115 39.951 1.00 46.97 457 LEU A C 1
ATOM 3675 O O . LEU A 1 457 ? 13.333 -5.540 41.033 1.00 46.97 457 LEU A O 1
ATOM 3679 N N . ASP A 1 458 ? 14.559 -6.125 39.244 1.00 51.47 458 ASP A N 1
ATOM 3680 C CA . ASP A 1 458 ? 15.809 -5.497 39.688 1.00 51.47 458 ASP A CA 1
ATOM 3681 C C . ASP A 1 458 ? 15.683 -3.977 39.704 1.00 51.47 458 ASP A C 1
ATOM 3683 O O . ASP A 1 458 ? 16.135 -3.323 40.642 1.00 51.47 458 ASP A O 1
ATOM 3687 N N . TYR A 1 459 ? 15.001 -3.404 38.706 1.00 51.88 459 TYR A N 1
ATOM 3688 C CA . TYR A 1 459 ? 14.710 -1.975 38.671 1.00 51.88 459 TYR A CA 1
ATOM 3689 C C . TYR A 1 459 ? 13.839 -1.551 39.857 1.00 51.88 459 TYR A C 1
ATOM 3691 O O . TYR A 1 459 ? 14.194 -0.610 40.563 1.00 51.88 459 TYR A O 1
ATOM 3699 N N . VAL A 1 460 ? 12.726 -2.250 40.111 1.00 48.91 460 VAL A N 1
ATOM 3700 C CA . VAL A 1 460 ? 11.810 -1.955 41.225 1.00 48.91 460 VAL A CA 1
ATOM 3701 C C . VAL A 1 460 ? 12.515 -2.140 42.570 1.00 48.91 460 VAL A C 1
ATOM 3703 O O . VAL A 1 460 ? 12.436 -1.252 43.417 1.00 48.91 460 VAL A O 1
ATOM 3706 N N . ASN A 1 461 ? 13.272 -3.222 42.760 1.00 49.25 461 ASN A N 1
ATOM 3707 C CA . ASN A 1 461 ? 14.002 -3.476 44.004 1.00 49.25 461 ASN A CA 1
ATOM 3708 C C . ASN A 1 461 ? 15.103 -2.429 44.254 1.00 49.25 461 ASN A C 1
ATOM 3710 O O . ASN A 1 461 ? 15.143 -1.842 45.335 1.00 49.25 461 ASN A O 1
ATOM 3714 N N . LYS A 1 462 ? 15.902 -2.080 43.237 1.00 51.06 462 LYS A N 1
ATOM 3715 C CA . LYS A 1 462 ? 16.929 -1.021 43.306 1.00 51.06 462 LYS A CA 1
ATOM 3716 C C . LYS A 1 462 ? 16.330 0.372 43.534 1.00 51.06 462 LYS A C 1
ATOM 3718 O O . LYS A 1 462 ? 16.950 1.230 44.166 1.00 51.06 462 LYS A O 1
ATOM 3723 N N . TYR A 1 463 ? 15.123 0.631 43.022 1.00 48.22 463 TYR A N 1
ATOM 3724 C CA . TYR A 1 463 ? 14.408 1.889 43.265 1.00 48.22 463 TYR A CA 1
ATOM 3725 C C . TYR A 1 463 ? 13.856 1.967 44.697 1.00 48.22 463 TYR A C 1
ATOM 3727 O O . TYR A 1 463 ? 13.903 3.034 45.311 1.00 48.22 463 TYR A O 1
ATOM 3735 N N . ASN A 1 464 ? 13.388 0.843 45.253 1.00 49.62 464 ASN A N 1
ATOM 3736 C CA . ASN A 1 464 ? 12.898 0.759 46.632 1.00 49.62 464 ASN A CA 1
ATOM 3737 C C . ASN A 1 464 ? 14.024 0.850 47.669 1.00 49.62 464 ASN A C 1
ATOM 3739 O O . ASN A 1 464 ? 13.844 1.506 48.695 1.00 49.62 464 ASN A O 1
ATOM 3743 N N . GLU A 1 465 ? 15.201 0.287 47.381 1.00 52.19 465 GLU A N 1
ATOM 3744 C CA . GLU A 1 465 ? 16.401 0.439 48.220 1.00 52.19 465 GLU A CA 1
ATOM 3745 C C . GLU A 1 465 ? 16.828 1.907 48.374 1.00 52.19 465 GLU A C 1
ATOM 3747 O O . GLU A 1 465 ? 17.243 2.323 49.453 1.00 52.19 465 GLU A O 1
ATOM 3752 N N . ASN A 1 466 ? 16.661 2.719 47.325 1.00 49.56 466 ASN A N 1
ATOM 3753 C CA . ASN A 1 466 ? 17.128 4.106 47.298 1.00 49.56 466 ASN A CA 1
ATOM 3754 C C . ASN A 1 466 ? 16.139 5.144 47.858 1.00 49.56 466 ASN A C 1
ATOM 3756 O O . ASN A 1 466 ? 16.526 6.303 48.016 1.00 49.56 466 ASN A O 1
ATOM 3760 N N . LYS A 1 467 ? 14.869 4.796 48.121 1.00 44.72 467 LYS A N 1
ATOM 3761 C CA . LYS A 1 467 ? 13.840 5.798 48.478 1.00 44.72 467 LYS A CA 1
ATOM 3762 C C . LYS A 1 467 ? 12.924 5.478 49.662 1.00 44.72 467 LYS A C 1
ATOM 3764 O O . LYS A 1 467 ? 11.964 6.209 49.867 1.00 44.72 467 LYS A O 1
ATOM 3769 N N . GLN A 1 468 ? 13.221 4.472 50.487 1.00 43.84 468 GLN A N 1
ATOM 3770 C CA . GLN A 1 468 ? 12.451 4.208 51.720 1.00 43.84 468 GLN A CA 1
ATOM 3771 C C . GLN A 1 468 ? 10.933 3.987 51.485 1.00 43.84 468 GLN A C 1
ATOM 3773 O O . GLN A 1 468 ? 10.127 4.192 52.388 1.00 43.84 468 GLN A O 1
ATOM 3778 N N . TYR A 1 469 ? 10.525 3.546 50.289 1.00 42.56 469 TYR A N 1
ATOM 3779 C CA . TYR A 1 469 ? 9.140 3.147 50.008 1.00 42.56 469 TYR A CA 1
ATOM 3780 C C . TYR A 1 469 ? 8.982 1.625 50.152 1.00 42.56 469 TYR A C 1
ATOM 3782 O O . TYR A 1 469 ? 9.815 0.850 49.682 1.00 42.56 469 TYR A O 1
ATOM 3790 N N . CYS A 1 470 ? 7.899 1.193 50.806 1.00 37.81 470 CYS A N 1
ATOM 3791 C CA . CYS A 1 470 ? 7.626 -0.201 51.176 1.00 37.81 470 CYS A CA 1
ATOM 3792 C C . CYS A 1 470 ? 6.936 -1.017 50.067 1.00 37.81 470 CYS A C 1
ATOM 3794 O O . CYS A 1 470 ? 5.931 -1.674 50.329 1.00 37.81 470 CYS A O 1
ATOM 3796 N N . TRP A 1 471 ? 7.455 -1.011 48.838 1.00 40.41 471 TRP A N 1
ATOM 3797 C CA . TRP A 1 471 ? 7.019 -1.978 47.823 1.00 40.41 471 TRP A CA 1
ATOM 3798 C C . TRP A 1 471 ? 8.037 -3.126 47.798 1.00 40.41 471 TRP A C 1
ATOM 3800 O O . TRP A 1 471 ? 9.176 -2.936 47.393 1.00 40.41 471 TRP A O 1
ATOM 3810 N N . ARG A 1 472 ? 7.689 -4.326 48.271 1.00 39.09 472 ARG A N 1
ATOM 3811 C CA . ARG A 1 472 ? 8.563 -5.509 48.140 1.00 39.09 472 ARG A CA 1
ATOM 3812 C C . ARG A 1 472 ? 7.833 -6.607 47.388 1.00 39.09 472 ARG A C 1
ATOM 3814 O O . ARG A 1 472 ? 6.758 -7.030 47.801 1.00 39.09 472 ARG A O 1
ATOM 3821 N N . TRP A 1 473 ? 8.446 -7.073 46.304 1.00 41.09 473 TRP A N 1
ATOM 3822 C CA . TRP A 1 473 ? 8.029 -8.279 45.599 1.00 41.09 473 TRP A CA 1
ATOM 3823 C C . TRP A 1 473 ? 8.874 -9.440 46.123 1.00 41.09 473 TRP A C 1
ATOM 3825 O O . TRP A 1 473 ? 10.096 -9.417 45.992 1.00 41.09 473 TRP A O 1
ATOM 3835 N N . THR A 1 474 ? 8.248 -10.436 46.748 1.00 37.09 474 THR A N 1
ATOM 3836 C CA . THR A 1 474 ? 8.934 -11.647 47.219 1.00 37.09 474 THR A CA 1
ATOM 3837 C C . THR A 1 474 ? 8.539 -12.846 46.362 1.00 37.09 474 THR A C 1
ATOM 3839 O O . THR A 1 474 ? 7.357 -13.113 46.148 1.00 37.09 474 THR A O 1
ATOM 3842 N N . MET A 1 475 ? 9.541 -13.583 45.873 1.00 33.09 475 MET A N 1
ATOM 3843 C CA . MET A 1 475 ? 9.335 -14.901 45.273 1.00 33.09 475 MET A CA 1
ATOM 3844 C C . MET A 1 475 ? 9.394 -15.975 46.361 1.00 33.09 475 MET A C 1
ATOM 3846 O O . MET A 1 475 ? 10.378 -16.078 47.092 1.00 33.09 475 MET A O 1
ATOM 3850 N N . SER A 1 476 ? 8.341 -16.785 46.457 1.00 34.69 476 SER A N 1
ATOM 3851 C CA . SER A 1 476 ? 8.353 -18.039 47.213 1.00 34.69 476 SER A CA 1
ATOM 3852 C C . SER A 1 476 ? 8.948 -19.137 46.330 1.00 34.69 476 SER A C 1
ATOM 3854 O O . SER A 1 476 ? 8.467 -19.360 45.221 1.00 34.69 476 SER A O 1
ATOM 3856 N N . GLN A 1 477 ? 9.963 -19.856 46.820 1.00 34.94 477 GLN A N 1
ATOM 3857 C CA . GLN A 1 477 ? 10.589 -20.965 46.082 1.00 34.94 477 GLN A CA 1
ATOM 3858 C C . GLN A 1 477 ? 9.687 -22.200 45.914 1.00 34.94 477 GLN A C 1
ATOM 3860 O O . GLN A 1 477 ? 10.026 -23.095 45.146 1.00 34.94 477 GLN A O 1
ATOM 3865 N N . ASN A 1 478 ? 8.516 -22.243 46.554 1.00 35.50 478 ASN A N 1
ATOM 3866 C CA . ASN A 1 478 ? 7.557 -23.323 46.354 1.00 35.50 478 ASN A CA 1
ATOM 3867 C C . ASN A 1 478 ? 6.444 -22.855 45.402 1.00 35.50 478 ASN A C 1
ATOM 3869 O O . ASN A 1 478 ? 5.576 -22.078 45.800 1.00 35.50 478 ASN A O 1
ATOM 3873 N N . ASN A 1 479 ? 6.488 -23.365 44.164 1.00 35.50 479 ASN A N 1
ATOM 3874 C CA . ASN A 1 479 ? 5.487 -23.287 43.081 1.00 35.50 479 ASN A CA 1
ATOM 3875 C C . ASN A 1 479 ? 5.538 -22.126 42.070 1.00 35.50 479 ASN A C 1
ATOM 3877 O O . ASN A 1 479 ? 4.587 -21.978 41.309 1.00 35.50 479 ASN A O 1
ATOM 3881 N N . GLY A 1 480 ? 6.618 -21.343 41.981 1.00 40.12 480 GLY A N 1
ATOM 3882 C CA . GLY A 1 480 ? 6.847 -20.442 40.830 1.00 40.12 480 GLY A CA 1
ATOM 3883 C C . GLY A 1 480 ? 5.798 -19.339 40.607 1.00 40.12 480 GLY A C 1
ATOM 3884 O O . GLY A 1 480 ? 5.854 -18.638 39.605 1.00 40.12 480 GLY A O 1
ATOM 3885 N N . ALA A 1 481 ? 4.856 -19.158 41.533 1.00 35.28 481 ALA A N 1
ATOM 3886 C CA . ALA A 1 481 ? 3.876 -18.085 41.509 1.00 35.28 481 ALA A CA 1
ATOM 3887 C C . ALA A 1 481 ? 4.341 -16.931 42.405 1.00 35.28 481 ALA A C 1
ATOM 3889 O O . ALA A 1 481 ? 4.817 -17.144 43.524 1.00 35.28 481 ALA A O 1
ATOM 3890 N N . ILE A 1 482 ? 4.137 -15.697 41.942 1.00 40.22 482 ILE A N 1
ATOM 3891 C CA . ILE A 1 482 ? 4.221 -14.505 42.790 1.00 40.22 482 ILE A CA 1
ATOM 3892 C C . ILE A 1 482 ? 3.145 -14.641 43.875 1.00 40.22 482 ILE A C 1
ATOM 3894 O O . ILE A 1 482 ? 1.952 -14.574 43.586 1.00 40.22 482 ILE A O 1
ATOM 3898 N N . SER A 1 483 ? 3.557 -14.876 45.122 1.00 39.16 483 SER A N 1
ATOM 3899 C CA . SER A 1 483 ? 2.633 -15.285 46.185 1.00 39.16 483 SER A CA 1
ATOM 3900 C C . SER A 1 483 ? 2.055 -14.133 47.011 1.00 39.16 483 SER A C 1
ATOM 3902 O O . SER A 1 483 ? 1.088 -14.360 47.734 1.00 39.16 483 SER A O 1
ATOM 3904 N N . SER A 1 484 ? 2.585 -12.906 46.931 1.00 38.50 484 SER A N 1
ATOM 3905 C CA . SER A 1 484 ? 1.960 -11.753 47.601 1.00 38.50 484 SER A CA 1
ATOM 3906 C C . SER A 1 484 ? 2.534 -10.399 47.187 1.00 38.50 484 SER A C 1
ATOM 3908 O O . SER A 1 484 ? 3.749 -10.223 47.132 1.00 38.50 484 SER A O 1
ATOM 3910 N N . PHE A 1 485 ? 1.645 -9.419 47.034 1.00 37.81 485 PHE A N 1
ATOM 3911 C CA . PHE A 1 485 ? 1.953 -7.993 47.082 1.00 37.81 485 PHE A CA 1
ATOM 3912 C C . PHE A 1 485 ? 1.707 -7.498 48.513 1.00 37.81 485 PHE A C 1
ATOM 3914 O O . PHE A 1 485 ? 0.562 -7.467 48.960 1.00 37.81 485 PHE A O 1
ATOM 3921 N N . GLN A 1 486 ? 2.756 -7.133 49.251 1.00 36.47 486 GLN A N 1
ATOM 3922 C CA . GLN A 1 486 ? 2.595 -6.386 50.502 1.00 36.47 486 GLN A CA 1
ATOM 3923 C C . GLN A 1 486 ? 2.836 -4.905 50.218 1.00 36.47 486 GLN A C 1
ATOM 3925 O O . GLN A 1 486 ? 3.976 -4.450 50.173 1.00 36.47 486 GLN A O 1
ATOM 3930 N N . GLY A 1 487 ? 1.747 -4.165 50.015 1.00 34.38 487 GLY A N 1
ATOM 3931 C CA . GLY A 1 487 ? 1.745 -2.711 50.106 1.00 34.38 487 GLY A CA 1
ATOM 3932 C C . GLY A 1 487 ? 1.287 -2.306 51.502 1.00 34.38 487 GLY A C 1
ATOM 3933 O O . GLY A 1 487 ? 0.129 -2.524 51.853 1.00 34.38 487 GLY A O 1
ATOM 3934 N N . ALA A 1 488 ? 2.176 -1.729 52.309 1.00 27.22 488 ALA A N 1
ATOM 3935 C CA . ALA A 1 488 ? 1.735 -0.935 53.450 1.00 27.22 488 ALA A CA 1
ATOM 3936 C C . ALA A 1 488 ? 1.258 0.417 52.898 1.00 27.22 488 ALA A C 1
ATOM 3938 O O . ALA A 1 488 ? 2.058 1.162 52.332 1.00 27.22 488 ALA A O 1
ATOM 3939 N N . CYS A 1 489 ? -0.044 0.691 53.003 1.00 27.72 489 CYS A N 1
ATOM 3940 C CA . CYS A 1 489 ? -0.627 1.978 52.633 1.00 27.72 489 CYS A CA 1
ATOM 3941 C C . CYS A 1 489 ? 0.034 3.129 53.402 1.00 27.72 489 CYS A C 1
ATOM 3943 O O . CYS A 1 489 ? 0.136 3.074 54.629 1.00 27.72 489 CYS A O 1
ATOM 3945 N N . LEU A 1 490 ? 0.361 4.192 52.668 1.00 27.09 490 LEU A N 1
ATOM 3946 C CA . LEU A 1 490 ? 0.222 5.576 53.112 1.00 27.09 490 LEU A CA 1
ATOM 3947 C C . LEU A 1 490 ? -0.583 6.331 52.059 1.00 27.09 490 LEU A C 1
ATOM 3949 O O . LEU A 1 490 ? -0.220 6.208 50.866 1.00 27.09 490 LEU A O 1
#

Organism: Acer saccharum (NCBI:txid4024)